Protein 9CUO (pdb70)

InterPro domains:
  IPR003111 Lon protease, N-terminal domain [PF02190] (81-317)
  IPR003111 Lon protease, N-terminal domain [PS51787] (81-319)
  IPR003111 Lon protease, N-terminal domain [SM00464] (80-317)
  IPR004910 Yippee/Mis18/Cereblon [PF03226] (321-432)
  IPR015947 PUA-like superfamily [SSF88697] (80-316)
  IPR034750 CULT domain [PS51788] (318-426)
  IPR034750 CULT domain [cd15777] (321-422)
  IPR046336 Lon protease, N-terminal domain superfamily [G3DSA:2.30.130.40] (61-185)

GO terms:
  GO:0005634 nucleus (C, IDA)
  GO:0005737 cytoplasm (C, IDA)
  GO:0031464 Cul4A-RING E3 ubiquitin ligase complex (C, IDA)
  GO:0043161 proteasome-mediated ubiquitin-dependent protein catabolic process (P, IMP)
  GO:0016567 protein ubiquitination (P, IMP)
  GO:0005515 protein binding (F, IPI)
  GO:0030177 positive regulation of Wnt signaling pathway (P, IMP)
  GO:0005829 cytosol (C, TAS)

B-factor: mean 31.12, std 12.25, range [15.13, 98.57]

Structure (mmCIF, N/CA/C/O backbone):
data_9CUO
#
_entry.id   9CUO
#
_cell.length_a   141.470
_cell.length_b   141.500
_cell.length_c   141.590
_cell.angle_alpha   90.00
_cell.angle_beta   90.00
_cell.angle_gamma   90.00
#
_symmetry.space_group_name_H-M   'F 2 2 2'
#
loop_
_entity.id
_entity.type
_entity.pdbx_description
1 polymer 'Protein cereblon'
2 non-polymer 'ZINC ION'
3 non-polymer (3S)-3-(3-methyl-2-oxo-2,3-dihydro-1H-1,3-benzimidazol-1-yl)piperidine-2,6-dione
4 non-polymer 'SULFATE ION'
5 non-polymer 1,2-ETHANEDIOL
6 water water
#
loop_
_atom_site.group_PDB
_atom_site.id
_atom_site.type_symbol
_atom_site.label_atom_id
_atom_site.label_alt_id
_atom_site.label_comp_id
_atom_site.label_asym_id
_atom_site.label_entity_id
_atom_site.label_seq_id
_atom_site.pdbx_PDB_ins_code
_atom_site.Cartn_x
_atom_site.Cartn_y
_atom_site.Cartn_z
_atom_site.occupancy
_atom_site.B_iso_or_equiv
_atom_site.auth_seq_id
_atom_site.auth_comp_id
_atom_site.auth_asym_id
_atom_site.auth_atom_id
_atom_site.pdbx_PDB_model_num
ATOM 1 N N . SER A 1 3 ? 12.883 70.970 -6.599 1.00 77.07 317 SER A N 1
ATOM 2 C CA . SER A 1 3 ? 13.156 69.570 -6.139 1.00 80.83 317 SER A CA 1
ATOM 3 C C . SER A 1 3 ? 14.556 69.132 -6.582 1.00 80.58 317 SER A C 1
ATOM 4 O O . SER A 1 3 ? 14.857 69.132 -7.777 1.00 79.67 317 SER A O 1
ATOM 7 N N . PRO A 1 4 ? 15.463 68.772 -5.638 1.00 60.44 318 PRO A N 1
ATOM 8 C CA . PRO A 1 4 ? 16.804 68.319 -6.000 1.00 58.23 318 PRO A CA 1
ATOM 9 C C . PRO A 1 4 ? 16.811 66.887 -6.573 1.00 57.76 318 PRO A C 1
ATOM 10 O O . PRO A 1 4 ? 17.257 65.983 -5.923 1.00 63.43 318 PRO A O 1
ATOM 14 N N . THR A 1 5 ? 16.366 66.763 -7.828 1.00 51.79 319 THR A N 1
ATOM 15 C CA . THR A 1 5 ? 16.326 65.538 -8.680 1.00 49.44 319 THR A CA 1
ATOM 16 C C . THR A 1 5 ? 17.742 65.094 -9.105 1.00 37.54 319 THR A C 1
ATOM 17 O O . THR A 1 5 ? 18.054 63.889 -9.120 1.00 42.18 319 THR A O 1
ATOM 21 N N . SER A 1 6 ? 18.575 66.058 -9.476 1.00 33.28 320 SER A N 1
ATOM 22 C CA . SER A 1 6 ? 19.936 65.832 -10.027 1.00 33.05 320 SER A CA 1
ATOM 23 C C . SER A 1 6 ? 20.892 65.448 -8.888 1.00 30.11 320 SER A C 1
ATOM 24 O O . SER A 1 6 ? 20.896 66.118 -7.852 1.00 33.96 320 SER A O 1
ATOM 27 N N . LEU A 1 7 ? 21.682 64.397 -9.068 1.00 24.72 321 LEU A N 1
ATOM 28 C CA . LEU A 1 7 ? 22.774 64.015 -8.127 1.00 26.42 321 LEU A CA 1
ATOM 29 C C . LEU A 1 7 ? 24.110 64.286 -8.818 1.00 26.11 321 LEU A C 1
ATOM 30 O O . LEU A 1 7 ? 24.466 63.583 -9.766 1.00 23.76 321 LEU A O 1
ATOM 35 N N . CYS A 1 8 ? 24.810 65.319 -8.373 1.00 27.41 322 CYS A N 1
ATOM 36 C CA . CYS A 1 8 ? 26.042 65.813 -9.022 1.00 28.59 322 CYS A CA 1
ATOM 37 C C . CYS A 1 8 ? 27.291 65.401 -8.243 1.00 23.70 322 CYS A C 1
ATOM 38 O O . CYS A 1 8 ? 27.222 65.171 -7.037 1.00 27.81 322 CYS A O 1
ATOM 41 N N . CYS A 1 9 ? 28.425 65.345 -8.942 1.00 24.53 323 CYS A N 1
ATOM 42 C CA . CYS A 1 9 ? 29.744 65.105 -8.314 1.00 22.58 323 CYS A CA 1
ATOM 43 C C . CYS A 1 9 ? 29.977 66.206 -7.276 1.00 25.12 323 CYS A C 1
ATOM 44 O O . CYS A 1 9 ? 29.909 67.394 -7.624 1.00 24.86 323 CYS A O 1
ATOM 47 N N . LYS A 1 10 ? 30.196 65.833 -6.019 1.00 25.85 324 LYS A N 1
ATOM 48 C CA . LYS A 1 10 ? 30.342 66.800 -4.906 1.00 29.67 324 LYS A CA 1
ATOM 49 C C . LYS A 1 10 ? 31.610 67.625 -5.128 1.00 27.83 324 LYS A C 1
ATOM 50 O O . LYS A 1 10 ? 31.618 68.803 -4.730 1.00 32.44 324 LYS A O 1
ATOM 56 N N . GLN A 1 11 ? 32.638 67.034 -5.749 1.00 25.90 325 GLN A N 1
ATOM 57 C CA . GLN A 1 11 ? 33.964 67.696 -5.908 1.00 26.95 325 GLN A CA 1
ATOM 58 C C . GLN A 1 11 ? 33.861 68.833 -6.949 1.00 25.17 325 GLN A C 1
ATOM 59 O O . GLN A 1 11 ? 34.119 69.972 -6.568 1.00 24.34 325 GLN A O 1
ATOM 65 N N . CYS A 1 12 ? 33.473 68.554 -8.197 1.00 23.49 326 CYS A N 1
ATOM 66 C CA . CYS A 1 12 ? 33.392 69.589 -9.253 1.00 25.30 326 CYS A CA 1
ATOM 67 C C . CYS A 1 12 ? 32.012 70.246 -9.309 1.00 27.60 326 CYS A C 1
ATOM 68 O O . CYS A 1 12 ? 31.863 71.247 -10.049 1.00 32.86 326 CYS A O 1
ATOM 71 N N . GLN A 1 13 ? 31.022 69.711 -8.590 1.00 27.65 327 GLN A N 1
ATOM 72 C CA . GLN A 1 13 ? 29.719 70.374 -8.259 1.00 31.21 327 GLN A CA 1
ATOM 73 C C . GLN A 1 13 ? 28.766 70.461 -9.464 1.00 31.42 327 GLN A C 1
ATOM 74 O O . GLN A 1 13 ? 27.552 70.353 -9.251 1.00 34.77 327 GLN A O 1
ATOM 80 N N . GLU A 1 14 ? 29.258 70.727 -10.675 1.00 30.83 328 GLU A N 1
ATOM 81 C CA . GLU A 1 14 ? 28.405 71.074 -11.838 1.00 34.75 328 GLU A CA 1
ATOM 82 C C . GLU A 1 14 ? 28.063 69.829 -12.654 1.00 32.62 328 GLU A C 1
ATOM 83 O O . GLU A 1 14 ? 27.160 69.919 -13.482 1.00 37.62 328 GLU A O 1
ATOM 89 N N . THR A 1 15 ? 28.794 68.733 -12.466 1.00 29.57 329 THR A N 1
ATOM 90 C CA . THR A 1 15 ? 28.704 67.511 -13.302 1.00 29.33 329 THR A CA 1
ATOM 91 C C . THR A 1 15 ? 27.639 66.569 -12.737 1.00 28.01 329 THR A C 1
ATOM 92 O O . THR A 1 15 ? 27.830 66.030 -11.635 1.00 29.14 329 THR A O 1
ATOM 96 N N . GLU A 1 16 ? 26.565 66.349 -13.486 1.00 25.00 330 GLU A N 1
ATOM 97 C CA . GLU A 1 16 ? 25.518 65.381 -13.072 1.00 27.25 330 GLU A CA 1
ATOM 98 C C . GLU A 1 16 ? 26.072 63.970 -13.219 1.00 23.92 330 GLU A C 1
ATOM 99 O O . GLU A 1 16 ? 26.680 63.684 -14.243 1.00 24.60 330 GLU A O 1
ATOM 105 N N . ILE A 1 17 ? 25.862 63.110 -12.223 1.00 24.96 331 ILE A N 1
ATOM 106 C CA . ILE A 1 17 ? 26.259 61.680 -12.333 1.00 25.38 331 ILE A CA 1
ATOM 107 C C . ILE A 1 17 ? 25.014 60.795 -12.465 1.00 22.19 331 ILE A C 1
ATOM 108 O O . ILE A 1 17 ? 25.037 59.849 -13.254 1.00 25.20 331 ILE A O 1
ATOM 113 N N . THR A 1 18 ? 23.959 61.078 -11.719 1.00 20.00 332 THR A N 1
ATOM 114 C CA . THR A 1 18 ? 22.677 60.338 -11.829 1.00 22.28 332 THR A CA 1
ATOM 115 C C . THR A 1 18 ? 21.510 61.226 -11.389 1.00 23.36 332 THR A C 1
ATOM 116 O O . THR A 1 18 ? 21.713 62.409 -11.102 1.00 26.10 332 THR A O 1
ATOM 120 N N . THR A 1 19 ? 20.302 60.668 -11.365 1.00 24.24 333 THR A N 1
ATOM 121 C CA . THR A 1 19 ? 19.119 61.348 -10.806 1.00 22.31 333 THR A CA 1
ATOM 122 C C . THR A 1 19 ? 18.411 60.414 -9.830 1.00 22.60 333 THR A C 1
ATOM 123 O O . THR A 1 19 ? 18.601 59.181 -9.875 1.00 25.40 333 THR A O 1
ATOM 127 N N . LYS A 1 20 ? 17.593 61.011 -8.980 1.00 26.58 334 LYS A N 1
ATOM 128 C CA . LYS A 1 20 ? 16.784 60.274 -8.001 1.00 28.80 334 LYS A CA 1
ATOM 129 C C . LYS A 1 20 ? 15.845 59.324 -8.746 1.00 28.10 334 LYS A C 1
ATOM 130 O O . LYS A 1 20 ? 15.512 58.312 -8.149 1.00 28.57 334 LYS A O 1
ATOM 136 N N . ASN A 1 21 ? 15.492 59.626 -10.005 1.00 28.01 335 ASN A N 1
ATOM 137 C CA . ASN A 1 21 ? 14.589 58.775 -10.827 1.00 28.35 335 ASN A CA 1
ATOM 138 C C . ASN A 1 21 ? 15.199 57.396 -11.092 1.00 27.65 335 ASN A C 1
ATOM 139 O O . ASN A 1 21 ? 14.424 56.470 -11.420 1.00 25.23 335 ASN A O 1
ATOM 144 N N . GLU A 1 22 ? 16.516 57.252 -10.971 1.00 24.20 336 GLU A N 1
ATOM 145 C CA . GLU A 1 22 ? 17.219 56.014 -11.365 1.00 21.23 336 GLU A CA 1
ATOM 146 C C . GLU A 1 22 ? 17.492 55.114 -10.144 1.00 17.52 336 GLU A C 1
ATOM 147 O O . GLU A 1 22 ? 18.019 54.038 -10.351 1.00 17.32 336 GLU A O 1
ATOM 153 N N . ILE A 1 23 ? 17.119 55.536 -8.930 1.00 20.89 337 ILE A N 1
ATOM 154 C CA . ILE A 1 23 ? 17.394 54.771 -7.687 1.00 22.33 337 ILE A CA 1
ATOM 155 C C . ILE A 1 23 ? 16.519 53.516 -7.654 1.00 21.67 337 ILE A C 1
ATOM 156 O O . ILE A 1 23 ? 15.309 53.568 -8.021 1.00 21.86 337 ILE A O 1
ATOM 161 N N . PHE A 1 24 ? 17.108 52.406 -7.266 1.00 18.70 338 PHE A N 1
ATOM 162 C CA . PHE A 1 24 ? 16.373 51.158 -6.988 1.00 19.29 338 PHE A CA 1
ATOM 163 C C . PHE A 1 24 ? 16.994 50.469 -5.778 1.00 21.35 338 PHE A C 1
ATOM 164 O O . PHE A 1 24 ? 18.052 50.900 -5.339 1.00 23.42 338 PHE A O 1
ATOM 172 N N . SER A 1 25 ? 16.300 49.458 -5.262 1.00 21.60 339 SER A N 1
ATOM 173 C CA . SER A 1 25 ? 16.639 48.714 -4.026 1.00 25.07 339 SER A CA 1
ATOM 174 C C . SER A 1 25 ? 16.899 47.240 -4.336 1.00 24.10 339 SER A C 1
ATOM 175 O O . SER A 1 25 ? 15.929 46.508 -4.569 1.00 29.56 339 SER A O 1
ATOM 178 N N . LEU A 1 26 ? 18.159 46.836 -4.334 1.00 25.93 340 LEU A N 1
ATOM 179 C CA . LEU A 1 26 ? 18.578 45.444 -4.649 1.00 27.70 340 LEU A CA 1
ATOM 180 C C . LEU A 1 26 ? 18.344 44.563 -3.399 1.00 32.31 340 LEU A C 1
ATOM 181 O O . LEU A 1 26 ? 17.902 43.418 -3.582 1.00 33.28 340 LEU A O 1
ATOM 186 N N . SER A 1 27 ? 18.613 45.046 -2.184 1.00 35.16 341 SER A N 1
ATOM 187 C CA . SER A 1 27 ? 18.414 44.255 -0.939 1.00 38.82 341 SER A CA 1
ATOM 188 C C . SER A 1 27 ? 17.696 45.145 0.059 1.00 50.55 341 SER A C 1
ATOM 189 O O . SER A 1 27 ? 16.543 45.43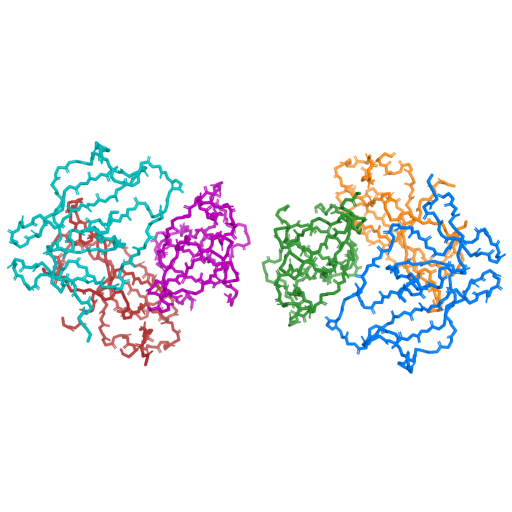0 -0.245 1.00 49.46 341 SER A O 1
ATOM 192 N N . VAL A 1 42 ? 25.273 49.671 3.068 1.00 62.47 356 VAL A N 1
ATOM 193 C CA . VAL A 1 42 ? 23.886 49.762 2.508 1.00 55.89 356 VAL A CA 1
ATOM 194 C C . VAL A 1 42 ? 23.457 51.236 2.517 1.00 57.41 356 VAL A C 1
ATOM 195 O O . VAL A 1 42 ? 23.109 51.788 1.445 1.00 55.27 356 VAL A O 1
ATOM 199 N N . HIS A 1 43 ? 23.491 51.828 3.712 1.00 62.80 357 HIS A N 1
ATOM 200 C CA . HIS A 1 43 ? 23.370 53.294 3.970 1.00 54.16 357 HIS A CA 1
ATOM 201 C C . HIS A 1 43 ? 24.311 54.044 3.002 1.00 54.69 357 HIS A C 1
ATOM 202 O O . HIS A 1 43 ? 23.861 55.020 2.374 1.00 53.74 357 HIS A O 1
ATOM 209 N N . GLU A 1 44 ? 25.559 53.571 2.904 1.00 49.74 358 GLU A N 1
ATOM 210 C CA . GLU A 1 44 ? 26.680 54.294 2.266 1.00 42.78 358 GLU A CA 1
ATOM 211 C C . GLU A 1 44 ? 26.491 54.317 0.746 1.00 35.95 358 GLU A C 1
ATOM 212 O O . GLU A 1 44 ? 26.975 55.298 0.146 1.00 32.11 358 GLU A O 1
ATOM 218 N N . THR A 1 45 ? 25.939 53.259 0.143 1.00 30.07 359 THR A N 1
ATOM 219 C CA . THR A 1 45 ? 26.035 53.036 -1.326 1.00 28.29 359 THR A CA 1
ATOM 220 C C . THR A 1 45 ? 24.642 53.138 -1.964 1.00 26.60 359 THR A C 1
ATOM 221 O O . THR A 1 45 ? 23.771 52.328 -1.662 1.00 29.23 359 THR A O 1
ATOM 225 N N . LEU A 1 46 ? 24.473 54.106 -2.843 1.00 21.36 360 LEU A N 1
ATOM 226 C CA . LEU A 1 46 ? 23.249 54.292 -3.654 1.00 26.20 360 LEU A CA 1
ATOM 227 C C . LEU A 1 46 ? 23.336 53.374 -4.868 1.00 19.79 360 LEU A C 1
ATOM 228 O O . LEU A 1 46 ? 24.396 53.329 -5.483 1.00 21.67 360 LEU A O 1
ATOM 233 N N . THR A 1 47 ? 22.262 52.645 -5.184 1.00 20.42 361 THR A N 1
ATOM 234 C CA . THR A 1 47 ? 22.249 51.830 -6.428 1.00 20.78 361 THR A CA 1
ATOM 235 C C . THR A 1 47 ? 21.277 52.473 -7.420 1.00 20.09 361 THR A C 1
ATOM 236 O O . THR A 1 47 ? 20.117 52.720 -7.054 1.00 19.50 361 THR A O 1
ATOM 240 N N . VAL A 1 48 ? 21.779 52.768 -8.609 1.00 17.94 362 VAL A N 1
ATOM 241 C CA . VAL A 1 48 ? 20.996 53.362 -9.726 1.00 20.82 362 VAL A CA 1
ATOM 242 C C . VAL A 1 48 ? 21.149 52.555 -11.008 1.00 18.29 362 VAL A C 1
ATOM 243 O O . VAL A 1 48 ? 22.191 52.006 -11.299 1.00 17.45 362 VAL A O 1
ATOM 247 N N . TYR A 1 49 ? 20.083 52.515 -11.815 1.00 16.68 363 TYR A N 1
ATOM 248 C CA . TYR A 1 49 ? 20.130 51.776 -13.083 1.00 17.78 363 TYR A CA 1
ATOM 249 C C . TYR A 1 49 ? 21.012 52.460 -14.127 1.00 17.80 363 TYR A C 1
ATOM 250 O O . TYR A 1 49 ? 21.626 51.755 -14.972 1.00 19.23 363 TYR A O 1
ATOM 259 N N A LYS A 1 50 ? 21.050 53.785 -14.094 0.50 19.44 364 LYS A N 1
ATOM 260 N N B LYS A 1 50 ? 21.050 53.785 -14.094 0.50 18.93 364 LYS A N 1
ATOM 261 C CA A LYS A 1 50 ? 21.721 54.600 -15.134 0.50 20.43 364 LYS A CA 1
ATOM 262 C CA B LYS A 1 50 ? 21.722 54.601 -15.134 0.50 19.35 364 LYS A CA 1
ATOM 263 C C A LYS A 1 50 ? 22.506 55.729 -14.461 0.50 21.86 364 LYS A C 1
ATOM 264 C C B LYS A 1 50 ? 22.505 55.731 -14.462 0.50 20.92 364 LYS A C 1
ATOM 265 O O A LYS A 1 50 ? 22.036 56.286 -13.448 0.50 21.08 364 LYS A O 1
ATOM 266 O O B LYS A 1 50 ? 22.035 56.290 -13.451 0.50 19.43 364 LYS A O 1
ATOM 277 N N . ALA A 1 51 ? 23.602 56.108 -15.102 1.00 18.90 365 ALA A N 1
ATOM 278 C CA . ALA A 1 51 ? 24.465 57.225 -14.704 1.00 20.04 365 ALA A CA 1
ATOM 279 C C . ALA A 1 51 ? 25.130 57.789 -15.960 1.00 18.26 365 ALA A C 1
ATOM 280 O O . ALA A 1 51 ? 25.173 57.103 -17.010 1.00 21.66 365 ALA A O 1
ATOM 282 N N . CYS A 1 52 ? 25.738 58.950 -15.796 1.00 25.21 366 CYS A N 1
ATOM 283 C CA . CYS A 1 52 ? 26.436 59.642 -16.889 1.00 22.86 366 CYS A CA 1
ATOM 284 C C . CYS A 1 52 ? 27.694 60.321 -16.339 1.00 24.48 366 CYS A C 1
ATOM 285 O O . CYS A 1 52 ? 27.851 60.441 -15.125 1.00 22.44 366 CYS A O 1
ATOM 288 N N . ASN A 1 53 ? 28.538 60.774 -17.254 1.00 25.62 367 ASN A N 1
ATOM 289 C CA . ASN A 1 53 ? 29.723 61.606 -16.943 1.00 22.93 367 ASN A CA 1
ATOM 290 C C . ASN A 1 53 ? 30.711 60.812 -16.077 1.00 26.65 367 ASN A C 1
ATOM 291 O O . ASN A 1 53 ? 31.454 61.471 -15.305 1.00 27.60 367 ASN A O 1
ATOM 296 N N . LEU A 1 54 ? 30.785 59.489 -16.229 1.00 25.73 368 LEU A N 1
ATOM 297 C CA . LEU A 1 54 ? 31.753 58.625 -15.532 1.00 23.83 368 LEU A CA 1
ATOM 298 C C . LEU A 1 54 ? 32.686 57.949 -16.543 1.00 25.90 368 LEU A C 1
ATOM 299 O O . LEU A 1 54 ? 32.233 57.508 -17.601 1.00 26.25 368 LEU A O 1
ATOM 304 N N . ASN A 1 55 ? 33.964 57.828 -16.172 1.00 26.84 369 ASN A N 1
ATOM 305 C CA . ASN A 1 55 ? 34.989 57.032 -16.891 1.00 29.77 369 ASN A CA 1
ATOM 306 C C . ASN A 1 55 ? 35.238 55.765 -16.088 1.00 26.64 369 ASN A C 1
ATOM 307 O O . ASN A 1 55 ? 35.390 55.864 -14.862 1.00 28.35 369 ASN A O 1
ATOM 312 N N . LEU A 1 56 ? 35.302 54.633 -16.781 1.00 29.09 370 LEU A N 1
ATOM 313 C CA . LEU A 1 56 ? 35.646 53.339 -16.151 1.00 32.88 370 LEU A CA 1
ATOM 314 C C . LEU A 1 56 ? 37.160 53.180 -16.164 1.00 35.29 370 LEU A C 1
ATOM 315 O O . LEU A 1 56 ? 37.777 53.394 -17.233 1.00 36.96 370 LEU A O 1
ATOM 320 N N . ILE A 1 57 ? 37.711 52.796 -15.015 1.00 34.73 371 ILE A N 1
ATOM 321 C CA . ILE A 1 57 ? 39.166 52.569 -14.815 1.00 33.25 371 ILE A CA 1
ATOM 322 C C . ILE A 1 57 ? 39.374 51.063 -14.652 1.00 33.45 371 ILE A C 1
ATOM 323 O O . ILE A 1 57 ? 38.738 50.478 -13.750 1.00 34.36 371 ILE A O 1
ATOM 328 N N . GLY A 1 58 ? 40.201 50.470 -15.519 1.00 39.01 372 GLY A N 1
ATOM 329 C CA . GLY A 1 58 ? 40.611 49.060 -15.415 1.00 43.83 372 GLY A CA 1
ATOM 330 C C . GLY A 1 58 ? 39.499 48.109 -15.821 1.00 46.92 372 GLY A C 1
ATOM 331 O O . GLY A 1 58 ? 38.577 48.537 -16.552 1.00 49.22 372 GLY A O 1
ATOM 332 N N . ARG A 1 59 ? 39.605 46.856 -15.381 1.00 44.11 373 ARG A N 1
ATOM 333 C CA . ARG A 1 59 ? 38.719 45.738 -15.771 1.00 45.48 373 ARG A CA 1
ATOM 334 C C . ARG A 1 59 ? 37.882 45.325 -14.570 1.00 46.18 373 ARG A C 1
ATOM 335 O O . ARG A 1 59 ? 38.265 45.604 -13.435 1.00 40.53 373 ARG A O 1
ATOM 343 N N . PRO A 1 60 ? 36.724 44.668 -14.784 1.00 45.45 374 PRO A N 1
ATOM 344 C CA . PRO A 1 60 ? 35.895 44.204 -13.675 1.00 40.81 374 PRO A CA 1
ATOM 345 C C . PRO A 1 60 ? 36.617 43.198 -12.766 1.00 34.94 374 PRO A C 1
ATOM 346 O O . PRO A 1 60 ? 37.441 42.453 -13.228 1.00 41.41 374 PRO A O 1
ATOM 350 N N . SER A 1 61 ? 36.228 43.183 -11.497 1.00 32.62 375 SER A N 1
ATOM 351 C CA . SER A 1 61 ? 36.721 42.237 -10.462 1.00 34.20 375 SER A CA 1
ATOM 352 C C . SER A 1 61 ? 35.563 41.817 -9.567 1.00 33.27 375 SER A C 1
ATOM 353 O O . SER A 1 61 ? 34.741 42.680 -9.251 1.00 29.64 375 SER A O 1
ATOM 356 N N . THR A 1 62 ? 35.539 40.561 -9.128 1.00 30.18 376 THR A N 1
ATOM 357 C CA . THR A 1 62 ? 34.555 40.072 -8.126 1.00 27.99 376 THR A CA 1
ATOM 358 C C . THR A 1 62 ? 35.132 40.148 -6.714 1.00 27.02 376 THR A C 1
ATOM 359 O O . THR A 1 62 ? 34.367 39.842 -5.764 1.00 24.97 376 THR A O 1
ATOM 363 N N . GLU A 1 63 ? 36.405 40.529 -6.550 1.00 29.37 377 GLU A N 1
ATOM 364 C CA . GLU A 1 63 ? 37.097 40.543 -5.232 1.00 29.66 377 GLU A CA 1
ATOM 365 C C . GLU A 1 63 ? 36.293 41.403 -4.243 1.00 23.65 377 GLU A C 1
ATOM 366 O O . GLU A 1 63 ? 36.110 42.607 -4.492 1.00 28.00 377 GLU A O 1
ATOM 372 N N . HIS A 1 64 ? 35.797 40.789 -3.172 1.00 22.76 378 HIS A N 1
ATOM 373 C CA . HIS A 1 64 ? 35.048 41.443 -2.073 1.00 22.11 378 HIS A CA 1
ATOM 374 C C . HIS A 1 64 ? 33.817 42.199 -2.605 1.00 22.37 378 HIS A C 1
ATOM 375 O O . HIS A 1 64 ? 33.382 43.151 -1.947 1.00 24.96 378 HIS A O 1
ATOM 382 N N . SER A 1 65 ? 33.203 41.749 -3.694 1.00 25.25 379 SER A N 1
ATOM 383 C CA . SER A 1 65 ? 31.992 42.400 -4.265 1.00 26.51 379 SER A CA 1
ATOM 384 C C . SER A 1 65 ? 30.903 42.461 -3.181 1.00 26.07 379 SER A C 1
ATOM 385 O O . SER A 1 65 ? 30.626 41.429 -2.538 1.00 25.33 379 SER A O 1
ATOM 388 N N . TRP A 1 66 ? 30.286 43.620 -3.003 1.00 23.53 380 TRP A N 1
ATOM 389 C CA . TRP A 1 66 ? 29.201 43.824 -2.012 1.00 23.52 380 TRP A CA 1
ATOM 390 C C . TRP A 1 66 ? 27.896 43.200 -2.517 1.00 22.82 380 TRP A C 1
ATOM 391 O O . TRP A 1 66 ? 26.957 43.050 -1.700 1.00 24.44 380 TRP A O 1
ATOM 402 N N . PHE A 1 67 ? 27.822 42.892 -3.802 1.00 24.46 381 PHE A N 1
ATOM 403 C CA . PHE A 1 67 ? 26.598 42.430 -4.490 1.00 23.72 381 PHE A CA 1
ATOM 404 C C . PHE A 1 67 ? 26.925 41.102 -5.147 1.00 23.86 381 PHE A C 1
ATOM 405 O O . PHE A 1 67 ? 27.456 41.055 -6.261 1.00 24.96 381 PHE A O 1
ATOM 413 N N . PRO A 1 68 ? 26.746 39.985 -4.413 1.00 31.51 382 PRO A N 1
ATOM 414 C CA . PRO A 1 68 ? 27.167 38.682 -4.914 1.00 32.67 382 PRO A CA 1
ATOM 415 C C . PRO A 1 68 ? 26.535 38.412 -6.283 1.00 27.51 382 PRO A C 1
ATOM 416 O O . PRO A 1 68 ? 25.345 38.692 -6.464 1.00 32.12 382 PRO A O 1
ATOM 420 N N . GLY A 1 69 ? 27.361 37.931 -7.216 1.00 26.23 383 GLY A N 1
ATOM 421 C CA . GLY A 1 69 ? 26.988 37.683 -8.610 1.00 26.38 383 GLY A CA 1
ATOM 422 C C . GLY A 1 69 ? 27.350 38.841 -9.509 1.00 24.57 383 GLY A C 1
ATOM 423 O O . GLY A 1 69 ? 27.222 38.707 -10.713 1.00 25.98 383 GLY A O 1
ATOM 424 N N . TYR A 1 70 ? 27.778 39.974 -8.943 1.00 23.92 384 TYR A N 1
ATOM 425 C CA . TYR A 1 70 ? 28.269 41.125 -9.732 1.00 22.01 384 TYR A CA 1
ATOM 426 C C . TYR A 1 70 ? 29.769 41.340 -9.512 1.00 25.97 384 TYR A C 1
ATOM 427 O O . TYR A 1 70 ? 30.266 41.107 -8.399 1.00 26.99 384 TYR A O 1
ATOM 436 N N . ALA A 1 71 ? 30.439 41.788 -10.566 1.00 23.69 385 ALA A N 1
ATOM 437 C CA . ALA A 1 71 ? 31.811 42.330 -10.572 1.00 26.82 385 ALA A CA 1
ATOM 438 C C . ALA A 1 71 ? 31.736 43.854 -10.534 1.00 26.63 385 ALA A C 1
ATOM 439 O O . ALA A 1 71 ? 30.728 44.421 -11.021 1.00 25.84 385 ALA A O 1
ATOM 441 N N . TRP A 1 72 ? 32.766 44.493 -9.997 1.00 26.49 386 TRP A N 1
ATOM 442 C CA . TRP A 1 72 ? 32.842 45.963 -9.911 1.00 24.38 386 TRP A CA 1
ATOM 443 C C . TRP A 1 72 ? 33.955 46.483 -10.824 1.00 26.41 386 TRP A C 1
ATOM 444 O O . TRP A 1 72 ? 34.981 45.783 -11.037 1.00 28.67 386 TRP A O 1
ATOM 455 N N . THR A 1 73 ? 33.756 47.692 -11.337 1.00 28.38 387 THR A N 1
ATOM 456 C CA . THR A 1 73 ? 34.760 48.456 -12.116 1.00 27.22 387 THR A CA 1
ATOM 457 C C . THR A 1 73 ? 34.759 49.881 -11.560 1.00 28.29 387 THR A C 1
ATOM 458 O O . THR A 1 73 ? 33.686 50.464 -11.443 1.00 30.36 387 THR A O 1
ATOM 462 N N . VAL A 1 74 ? 35.923 50.408 -11.190 1.00 26.71 388 VAL A N 1
ATOM 463 C CA . VAL A 1 74 ? 36.009 51.770 -10.595 1.00 25.91 388 VAL A CA 1
ATOM 464 C C . VAL A 1 74 ? 35.409 52.782 -11.586 1.00 25.33 388 VAL A C 1
ATOM 465 O O . VAL A 1 74 ? 35.718 52.714 -12.796 1.00 26.29 388 VAL A O 1
ATOM 469 N N . ALA A 1 75 ? 34.594 53.702 -11.070 1.00 24.19 389 ALA A N 1
ATOM 470 C CA . ALA A 1 75 ? 33.944 54.756 -11.870 1.00 24.89 389 ALA A CA 1
ATOM 471 C C . ALA A 1 75 ? 34.309 56.121 -11.298 1.00 23.59 389 ALA A C 1
ATOM 472 O O . ALA A 1 75 ? 33.957 56.436 -10.099 1.00 24.68 389 ALA A O 1
ATOM 474 N N . GLN A 1 76 ? 34.960 56.943 -12.124 1.00 25.99 390 GLN A N 1
ATOM 475 C CA . GLN A 1 76 ? 35.412 58.276 -11.672 1.00 28.17 390 GLN A CA 1
ATOM 476 C C . GLN A 1 76 ? 34.719 59.338 -12.521 1.00 28.99 390 GLN A C 1
ATOM 477 O O . GLN A 1 76 ? 34.419 59.100 -13.723 1.00 26.62 390 GLN A O 1
ATOM 483 N N . CYS A 1 77 ? 34.477 60.477 -11.905 1.00 23.89 391 CYS A N 1
ATOM 484 C CA . CYS A 1 77 ? 33.952 61.649 -12.609 1.00 25.07 391 CYS A CA 1
ATOM 485 C C . CYS A 1 77 ? 34.851 61.976 -13.813 1.00 25.15 391 CYS A C 1
ATOM 486 O O . CYS A 1 77 ? 36.076 62.071 -13.662 1.00 30.70 391 CYS A O 1
ATOM 489 N N . LYS A 1 78 ? 34.249 62.150 -14.986 1.00 25.04 392 LYS A N 1
ATOM 490 C CA . LYS A 1 78 ? 34.999 62.384 -16.248 1.00 28.19 392 LYS A CA 1
ATOM 491 C C . LYS A 1 78 ? 35.612 63.797 -16.222 1.00 24.52 392 LYS A C 1
ATOM 492 O O . LYS A 1 78 ? 36.561 64.046 -16.995 1.00 30.16 392 LYS A O 1
ATOM 498 N N . ILE A 1 79 ? 35.101 64.701 -15.375 1.00 26.83 393 ILE A N 1
ATOM 499 C CA . ILE A 1 79 ? 35.568 66.117 -15.303 1.00 26.87 393 ILE A CA 1
ATOM 500 C C . ILE A 1 79 ? 36.715 66.230 -14.288 1.00 28.68 393 ILE A C 1
ATOM 501 O O . ILE A 1 79 ? 37.761 66.800 -14.665 1.00 35.28 393 ILE A O 1
ATOM 506 N N . CYS A 1 80 ? 36.581 65.733 -13.059 1.00 29.14 394 CYS A N 1
ATOM 507 C CA . CYS A 1 80 ? 37.593 65.997 -11.981 1.00 26.05 394 CYS A CA 1
ATOM 508 C C . CYS A 1 80 ? 38.260 64.714 -11.458 1.00 28.23 394 CYS A C 1
ATOM 509 O O . CYS A 1 80 ? 39.112 64.821 -10.550 1.00 28.27 394 CYS A O 1
ATOM 512 N N . ALA A 1 81 ? 37.872 63.547 -11.977 1.00 25.83 395 ALA A N 1
ATOM 513 C CA . ALA A 1 81 ? 38.451 62.223 -11.645 1.00 29.16 395 ALA A CA 1
ATOM 514 C C . ALA A 1 81 ? 38.099 61.791 -10.211 1.00 26.83 395 ALA A C 1
ATOM 515 O O . ALA A 1 81 ? 38.647 60.786 -9.753 1.00 28.86 395 ALA A O 1
ATOM 517 N N . SER A 1 82 ? 37.218 62.494 -9.494 1.00 28.40 396 SER A N 1
ATOM 518 C CA . SER A 1 82 ? 36.699 62.037 -8.181 1.00 27.46 396 SER A CA 1
ATOM 519 C C . SER A 1 82 ? 36.132 60.610 -8.302 1.00 26.09 396 SER A C 1
ATOM 520 O O . SER A 1 82 ? 35.343 60.320 -9.230 1.00 26.89 396 SER A O 1
ATOM 523 N N A HIS A 1 83 ? 36.560 59.717 -7.410 0.50 25.74 397 HIS A N 1
ATOM 524 N N B HIS A 1 83 ? 36.560 59.715 -7.411 0.50 26.69 397 HIS A N 1
ATOM 525 C CA A HIS A 1 83 ? 36.040 58.328 -7.353 0.50 24.21 397 HIS A CA 1
ATOM 526 C CA B HIS A 1 83 ? 36.041 58.324 -7.361 0.50 26.39 397 HIS A CA 1
ATOM 527 C C A HIS A 1 83 ? 34.621 58.379 -6.798 0.50 25.23 397 HIS A C 1
ATOM 528 C C B HIS A 1 83 ? 34.622 58.377 -6.799 0.50 25.87 397 HIS A C 1
ATOM 529 O O A HIS A 1 83 ? 34.461 58.634 -5.608 0.50 28.03 397 HIS A O 1
ATOM 530 O O B HIS A 1 83 ? 34.463 58.634 -5.609 0.50 28.25 397 HIS A O 1
ATOM 543 N N . ILE A 1 84 ? 33.610 58.203 -7.645 1.00 24.44 398 ILE A N 1
ATOM 544 C CA . ILE A 1 84 ? 32.200 58.335 -7.200 1.00 22.49 398 ILE A CA 1
ATOM 545 C C . ILE A 1 84 ? 31.666 56.964 -6.784 1.00 21.37 398 ILE A C 1
ATOM 546 O O . ILE A 1 84 ? 30.894 56.883 -5.800 1.00 22.31 398 ILE A O 1
ATOM 551 N N . GLY A 1 85 ? 32.096 55.915 -7.478 1.00 21.54 399 GLY A N 1
ATOM 552 C CA . GLY A 1 85 ? 31.698 54.559 -7.099 1.00 22.77 399 GLY A CA 1
ATOM 553 C C . GLY A 1 85 ? 32.174 53.555 -8.104 1.00 22.75 399 GLY A C 1
ATOM 554 O O . GLY A 1 85 ? 33.362 53.561 -8.518 1.00 21.70 399 GLY A O 1
ATOM 555 N N . TRP A 1 86 ? 31.256 52.689 -8.503 1.00 21.11 400 TRP A N 1
ATOM 556 C CA . TRP A 1 86 ? 31.581 51.500 -9.313 1.00 19.21 400 TRP A CA 1
ATOM 557 C C . TRP A 1 86 ? 30.442 51.218 -10.278 1.00 20.62 400 TRP A C 1
ATOM 558 O O . TRP A 1 86 ? 29.275 51.401 -9.899 1.00 22.22 400 TRP A O 1
ATOM 569 N N . LYS A 1 87 ? 30.822 50.700 -11.441 1.00 22.19 401 LYS A N 1
ATOM 570 C CA . LYS A 1 87 ? 29.877 49.970 -12.315 1.00 21.50 401 LYS A CA 1
ATOM 571 C C . LYS A 1 87 ? 29.859 48.525 -11.833 1.00 25.67 401 LYS A C 1
ATOM 572 O O . LYS A 1 87 ? 30.957 47.944 -11.664 1.00 23.38 401 LYS A O 1
ATOM 578 N N . PHE A 1 88 ? 28.668 47.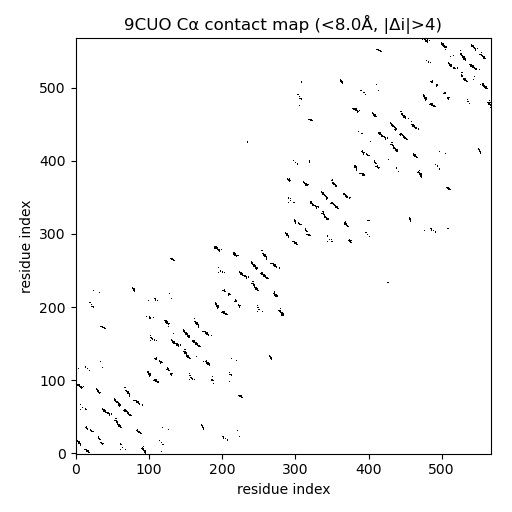988 -11.592 1.00 21.35 402 PHE A N 1
ATOM 579 C CA . PHE A 1 88 ? 28.451 46.557 -11.271 1.00 22.06 402 PHE A CA 1
ATOM 580 C C . PHE A 1 88 ? 27.928 45.857 -12.518 1.00 21.32 402 PHE A C 1
ATOM 581 O O . PHE A 1 88 ? 26.948 46.335 -13.118 1.00 23.67 402 PHE A O 1
ATOM 589 N N . THR A 1 89 ? 28.584 44.763 -12.889 1.00 25.21 403 THR A N 1
ATOM 590 C CA . THR A 1 89 ? 28.272 43.947 -14.084 1.00 26.25 403 THR A CA 1
ATOM 591 C C . THR A 1 89 ? 27.981 42.500 -13.644 1.00 27.36 403 THR A C 1
ATOM 592 O O . THR A 1 89 ? 28.795 41.902 -12.912 1.00 28.49 403 THR A O 1
ATOM 596 N N . ALA A 1 90 ? 26.852 41.955 -14.108 1.00 25.24 404 ALA A N 1
ATOM 597 C CA . ALA A 1 90 ? 26.390 40.592 -13.747 1.00 28.83 404 ALA A CA 1
ATOM 598 C C . ALA A 1 90 ? 27.387 39.556 -14.267 1.00 27.68 404 ALA A C 1
ATOM 599 O O . ALA A 1 90 ? 27.927 39.765 -15.365 1.00 32.56 404 ALA A O 1
ATOM 601 N N . THR A 1 91 ? 27.647 38.503 -13.492 1.00 30.02 405 THR A N 1
ATOM 602 C CA . THR A 1 91 ? 28.549 37.378 -13.887 1.00 32.78 405 THR A CA 1
ATOM 603 C C . THR A 1 91 ? 27.741 36.245 -14.530 1.00 34.64 405 THR A C 1
ATOM 604 O O . THR A 1 91 ? 28.376 35.317 -15.044 1.00 41.60 405 THR A O 1
ATOM 608 N N . LYS A 1 92 ? 26.406 36.311 -14.494 1.00 33.67 406 LYS A N 1
ATOM 609 C CA . LYS A 1 92 ? 25.493 35.277 -15.072 1.00 33.38 406 LYS A CA 1
ATOM 610 C C . LYS A 1 92 ? 24.355 35.959 -15.841 1.00 32.40 406 LYS A C 1
ATOM 611 O O . LYS A 1 92 ? 23.836 36.999 -15.366 1.00 29.21 406 LYS A O 1
ATOM 617 N N . LYS A 1 93 ? 23.951 35.377 -16.962 1.00 31.04 407 LYS A N 1
ATOM 618 C CA . LYS A 1 93 ? 22.967 35.974 -17.913 1.00 32.11 407 LYS A CA 1
ATOM 619 C C . LYS A 1 93 ? 21.565 36.010 -17.317 1.00 30.53 407 LYS A C 1
ATOM 620 O O . LYS A 1 93 ? 20.764 36.815 -17.773 1.00 31.96 407 LYS A O 1
ATOM 626 N N . ASP A 1 94 ? 21.252 35.184 -16.327 1.00 33.10 408 ASP A N 1
ATOM 627 C CA . ASP A 1 94 ? 19.851 35.054 -15.835 1.00 32.00 408 ASP A CA 1
ATOM 628 C C . ASP A 1 94 ? 19.525 36.128 -14.784 1.00 29.83 408 ASP A C 1
ATOM 629 O O . ASP A 1 94 ? 18.365 36.158 -14.292 1.00 35.15 408 ASP A O 1
ATOM 634 N N A MET A 1 95 ? 20.499 36.978 -14.433 0.50 27.71 409 MET A N 1
ATOM 635 N N B MET A 1 95 ? 20.496 36.980 -14.436 0.50 28.78 409 MET A N 1
ATOM 636 C CA A MET A 1 95 ? 20.359 37.982 -13.345 0.50 24.45 409 MET A CA 1
ATOM 637 C CA B MET A 1 95 ? 20.354 37.983 -13.349 0.50 26.64 409 MET A CA 1
ATOM 638 C C A MET A 1 95 ? 19.795 39.290 -13.911 0.50 23.10 409 MET A C 1
ATOM 639 C C B MET A 1 95 ? 19.797 39.293 -13.912 0.50 23.95 409 MET A C 1
ATOM 640 O O A MET A 1 95 ? 19.969 39.581 -15.109 0.50 28.05 409 MET A O 1
ATOM 641 O O B MET A 1 95 ? 19.970 39.582 -15.109 0.50 28.35 409 MET A O 1
ATOM 650 N N . SER A 1 96 ? 19.137 40.064 -13.054 1.00 23.08 410 SER A N 1
ATOM 651 C CA . SER A 1 96 ? 18.537 41.361 -13.421 1.00 20.98 410 SER A CA 1
ATOM 652 C C . SER A 1 96 ? 18.764 42.343 -12.289 1.00 22.93 410 SER A C 1
ATOM 653 O O . SER A 1 96 ? 18.502 42.005 -11.137 1.00 27.43 410 SER A O 1
ATOM 656 N N . PRO A 1 97 ? 19.256 43.572 -12.563 1.00 21.95 411 PRO A N 1
ATOM 657 C CA . PRO A 1 97 ? 19.709 43.983 -13.892 1.00 22.32 411 PRO A CA 1
ATOM 658 C C . PRO A 1 97 ? 21.067 43.369 -14.254 1.00 21.16 411 PRO A C 1
ATOM 659 O O . PRO A 1 97 ? 21.758 42.859 -13.371 1.00 20.39 411 PRO A O 1
ATOM 663 N N . GLN A 1 98 ? 21.436 43.425 -15.526 1.00 21.31 412 GLN A N 1
ATOM 664 C CA . GLN A 1 98 ? 22.753 42.917 -15.995 1.00 22.01 412 GLN A CA 1
ATOM 665 C C . GLN A 1 98 ? 23.842 43.903 -15.581 1.00 20.84 412 GLN A C 1
ATOM 666 O O . GLN A 1 98 ? 25.008 43.484 -15.481 1.00 23.42 412 GLN A O 1
ATOM 672 N N . LYS A 1 99 ? 23.492 45.166 -15.371 1.00 20.38 413 LYS A N 1
ATOM 673 C CA A LYS A 1 99 ? 24.462 46.160 -14.854 0.50 22.46 413 LYS A CA 1
ATOM 674 C CA B LYS A 1 99 ? 24.461 46.152 -14.842 0.50 22.10 413 LYS A CA 1
ATOM 675 C C . LYS A 1 99 ? 23.710 47.227 -14.059 1.00 19.94 413 LYS A C 1
ATOM 676 O O . LYS A 1 99 ? 22.494 47.427 -14.276 1.00 20.99 413 LYS A O 1
ATOM 687 N N . PHE A 1 100 ? 24.419 47.875 -13.162 1.00 19.02 414 PHE A N 1
ATOM 688 C CA . PHE A 1 100 ? 23.923 49.042 -12.435 1.00 18.18 414 PHE A CA 1
ATOM 689 C C . PHE A 1 100 ? 25.152 49.788 -11.914 1.00 18.88 414 PHE A C 1
ATOM 690 O O . PHE A 1 100 ? 26.297 49.349 -12.130 1.00 22.99 414 PHE A O 1
ATOM 698 N N . TRP A 1 101 ? 24.898 50.899 -11.247 1.00 17.85 415 TRP A N 1
ATOM 699 C CA . TRP A 1 101 ? 25.958 51.715 -10.608 1.00 20.13 415 TRP A CA 1
ATOM 700 C C . TRP A 1 101 ? 25.757 51.726 -9.102 1.00 19.29 415 TRP A C 1
ATOM 701 O O . TRP A 1 101 ? 24.613 51.957 -8.606 1.00 17.77 415 TRP A O 1
ATOM 712 N N . GLY A 1 102 ? 26.855 51.490 -8.383 1.00 20.39 416 GLY A N 1
ATOM 713 C CA . GLY A 1 102 ? 26.851 51.648 -6.926 1.00 19.95 416 GLY A CA 1
ATOM 714 C C . GLY A 1 102 ? 27.695 52.849 -6.615 1.00 21.18 416 GLY A C 1
ATOM 715 O O . GLY A 1 102 ? 28.896 52.831 -6.923 1.00 24.95 416 GLY A O 1
ATOM 716 N N . LEU A 1 103 ? 27.060 53.891 -6.093 1.00 19.94 417 LEU A N 1
ATOM 717 C CA . LEU A 1 103 ? 27.687 55.224 -5.938 1.00 21.12 417 LEU A CA 1
ATOM 718 C C . LEU A 1 103 ? 27.750 55.573 -4.463 1.00 22.56 417 LEU A C 1
ATOM 719 O O . LEU A 1 103 ? 26.739 55.466 -3.756 1.00 24.67 417 LEU A O 1
ATOM 724 N N . THR A 1 104 ? 28.921 56.045 -4.039 1.00 23.85 418 THR A N 1
ATOM 725 C CA . THR A 1 104 ? 29.119 56.480 -2.653 1.00 25.03 418 THR A CA 1
ATOM 726 C C . THR A 1 104 ? 28.282 57.739 -2.443 1.00 25.23 418 THR A C 1
ATOM 727 O O . THR A 1 104 ? 28.566 58.759 -3.137 1.00 23.69 418 THR A O 1
ATOM 731 N N . ARG A 1 105 ? 27.311 57.697 -1.522 1.00 24.61 419 ARG A N 1
ATOM 732 C CA . ARG A 1 105 ? 26.337 58.802 -1.342 1.00 29.64 419 ARG A CA 1
ATOM 733 C C . ARG A 1 105 ? 27.072 60.091 -0.986 1.00 26.27 419 ARG A C 1
ATOM 734 O O . ARG A 1 105 ? 26.662 61.157 -1.466 1.00 27.36 419 ARG A O 1
ATOM 742 N N . SER A 1 106 ? 28.108 59.997 -0.148 1.00 27.00 420 SER A N 1
ATOM 743 C CA . SER A 1 106 ? 28.866 61.181 0.330 1.00 30.20 420 SER A CA 1
ATOM 744 C C . SER A 1 106 ? 29.662 61.834 -0.814 1.00 29.29 420 SER A C 1
ATOM 745 O O . SER A 1 106 ? 30.133 62.942 -0.609 1.00 34.41 420 SER A O 1
ATOM 748 N N . ALA A 1 107 ? 29.858 61.168 -1.950 1.00 26.96 421 ALA A N 1
ATOM 749 C CA . ALA A 1 107 ? 30.586 61.704 -3.129 1.00 27.57 421 ALA A CA 1
ATOM 750 C C . ALA A 1 107 ? 29.631 62.496 -4.030 1.00 27.28 421 ALA A C 1
ATOM 751 O O . ALA A 1 107 ? 30.102 63.021 -5.080 1.00 26.11 421 ALA A O 1
ATOM 753 N N . LEU A 1 108 ? 28.356 62.609 -3.657 1.00 28.92 422 LEU A N 1
ATOM 754 C CA . LEU A 1 108 ? 27.319 63.249 -4.502 1.00 26.14 422 LEU A CA 1
ATOM 755 C C . LEU A 1 108 ? 26.648 64.399 -3.750 1.00 27.17 422 LEU A C 1
ATOM 756 O O . LEU A 1 108 ? 26.528 64.354 -2.524 1.00 29.83 422 LEU A O 1
ATOM 761 N N . LEU A 1 109 ? 26.135 65.350 -4.514 1.00 29.30 423 LEU A N 1
ATOM 762 C CA . LEU A 1 109 ? 25.406 66.540 -4.045 1.00 34.19 423 LEU A CA 1
ATOM 763 C C . LEU A 1 109 ? 24.041 66.535 -4.721 1.00 38.05 423 LEU A C 1
ATOM 764 O O . LEU A 1 109 ? 23.975 66.553 -5.942 1.00 42.14 423 LEU A O 1
ATOM 769 N N . PRO A 1 110 ? 22.931 66.539 -3.956 1.00 39.28 424 PRO A N 1
ATOM 770 C CA . PRO A 1 110 ? 21.607 66.774 -4.531 1.00 43.56 424 PRO A CA 1
ATOM 771 C C . PRO A 1 110 ? 21.515 68.212 -5.070 1.00 51.45 424 PRO A C 1
ATOM 772 O O . PRO A 1 110 ? 21.909 69.120 -4.372 1.00 60.95 424 PRO A O 1
ATOM 776 N N . THR A 1 111 ? 21.098 68.356 -6.337 1.00 60.34 425 THR A N 1
ATOM 777 C CA . THR A 1 111 ? 20.944 69.637 -7.087 1.00 59.35 425 THR A CA 1
ATOM 778 C C . THR A 1 111 ? 19.636 69.619 -7.910 1.00 66.78 425 THR A C 1
ATOM 779 O O . THR A 1 111 ? 18.999 68.568 -7.970 1.00 60.25 425 THR A O 1
ATOM 783 N N . ILE A 1 112 ? 19.281 70.733 -8.573 1.00 77.99 426 ILE A N 1
ATOM 784 C CA . ILE A 1 112 ? 18.051 70.914 -9.417 1.00 73.44 426 ILE A CA 1
ATOM 785 C C . ILE A 1 112 ? 17.882 69.691 -10.334 1.00 72.33 426 ILE A C 1
ATOM 786 O O . ILE A 1 112 ? 16.798 69.323 -10.812 1.00 66.79 426 ILE A O 1
ATOM 791 N N . PRO B 1 4 ? 1.920 65.650 -16.196 1.00 61.70 318 PRO B N 1
ATOM 792 C CA . PRO B 1 4 ? 2.220 65.261 -17.593 1.00 62.20 318 PRO B CA 1
ATOM 793 C C . PRO B 1 4 ? 3.653 64.704 -17.720 1.00 56.51 318 PRO B C 1
ATOM 794 O O . PRO B 1 4 ? 4.543 65.380 -18.266 1.00 61.52 318 PRO B O 1
ATOM 798 N N . THR B 1 5 ? 3.826 63.449 -17.266 1.00 52.44 319 THR B N 1
ATOM 799 C CA . THR B 1 5 ? 5.117 62.695 -17.293 1.00 43.06 319 THR B CA 1
ATOM 800 C C . THR B 1 5 ? 5.400 62.170 -18.713 1.00 37.04 319 THR B C 1
ATOM 801 O O . THR B 1 5 ? 6.570 62.104 -19.063 1.00 39.08 319 THR B O 1
ATOM 805 N N . SER B 1 6 ? 4.388 61.802 -19.486 1.00 34.19 320 SER B N 1
ATOM 806 C CA . SER B 1 6 ? 4.534 61.215 -20.840 1.00 32.56 320 SER B CA 1
ATOM 807 C C . SER B 1 6 ? 4.959 62.297 -21.854 1.00 31.89 320 SER B C 1
ATOM 808 O O . SER B 1 6 ? 4.345 63.379 -21.885 1.00 39.09 320 SER B O 1
ATOM 811 N N . LEU B 1 7 ? 5.976 62.014 -22.661 1.00 28.45 321 LEU B N 1
ATOM 812 C CA . LEU B 1 7 ? 6.404 62.901 -23.777 1.00 25.60 321 LEU B CA 1
ATOM 813 C C . LEU B 1 7 ? 6.090 62.180 -25.084 1.00 24.39 321 LEU B C 1
ATOM 814 O O . LEU B 1 7 ? 6.741 61.174 -25.425 1.00 22.51 321 LEU B O 1
ATOM 819 N N . CYS B 1 8 ? 5.074 62.668 -25.789 1.00 26.27 322 CYS B N 1
ATOM 820 C CA . CYS B 1 8 ? 4.544 62.003 -26.996 1.00 27.90 322 CYS B CA 1
ATOM 821 C C . CYS B 1 8 ? 5.010 62.717 -28.270 1.00 25.26 322 CYS B C 1
ATOM 822 O O . CYS B 1 8 ? 5.316 63.909 -28.256 1.00 26.13 322 CYS B O 1
ATOM 825 N N . CYS B 1 9 ? 5.030 61.972 -29.363 1.00 23.47 323 CYS B N 1
ATOM 826 C CA . CYS B 1 9 ? 5.270 62.529 -30.709 1.00 21.87 323 CYS B CA 1
ATOM 827 C C . CYS B 1 9 ? 4.225 63.628 -30.977 1.00 22.79 323 CYS B C 1
ATOM 828 O O . CYS B 1 9 ? 3.027 63.355 -30.886 1.00 24.04 323 CYS B O 1
ATOM 831 N N . LYS B 1 10 ? 4.652 64.852 -31.257 1.00 24.03 324 LYS B N 1
ATOM 832 C CA . LYS B 1 10 ? 3.740 66.009 -31.431 1.00 24.36 324 LYS B CA 1
ATOM 833 C C . LYS B 1 10 ? 2.900 65.773 -32.695 1.00 22.76 324 LYS B C 1
ATOM 834 O O . LYS B 1 10 ? 1.736 66.222 -32.731 1.00 26.22 324 LYS B O 1
ATOM 840 N N . GLN B 1 11 ? 3.454 65.073 -33.700 1.00 23.24 325 GLN B N 1
ATOM 841 C CA . GLN B 1 11 ? 2.784 64.887 -35.006 1.00 24.32 325 GLN B CA 1
ATOM 842 C C . GLN B 1 11 ? 1.601 63.911 -34.853 1.00 24.18 325 GLN B C 1
ATOM 843 O O . GLN B 1 11 ? 0.473 64.308 -35.153 1.00 22.45 325 GLN B O 1
ATOM 849 N N . CYS B 1 12 ? 1.840 62.675 -34.417 1.00 21.77 326 CYS B N 1
ATOM 850 C CA . CYS B 1 12 ? 0.748 61.676 -34.285 1.00 26.00 326 CYS B CA 1
ATOM 851 C C . CYS B 1 12 ? 0.078 61.745 -32.913 1.00 25.66 326 CYS B C 1
ATOM 852 O O . CYS B 1 12 ? -0.967 61.112 -32.757 1.00 27.07 326 CYS B O 1
ATOM 855 N N . GLN B 1 13 ? 0.666 62.461 -31.944 1.00 27.80 327 GLN B N 1
ATOM 856 C CA . GLN B 1 13 ? 0.034 62.883 -30.655 1.00 26.22 327 GLN B CA 1
ATOM 857 C C . GLN B 1 13 ? -0.148 61.712 -29.678 1.00 29.01 327 GLN B C 1
ATOM 858 O O . GLN B 1 13 ? -0.024 61.956 -28.471 1.00 28.45 327 GLN B O 1
ATOM 864 N N . GLU B 1 14 ? -0.472 60.503 -30.155 1.00 31.00 328 GLU B N 1
ATOM 865 C CA . GLU B 1 14 ? -0.889 59.382 -29.278 1.00 34.29 328 GLU B CA 1
ATOM 866 C C . GLU B 1 14 ? 0.325 58.537 -28.891 1.00 29.46 328 GLU B C 1
ATOM 867 O O . GLU B 1 14 ? 0.199 57.856 -27.877 1.00 32.86 328 GLU B O 1
ATOM 873 N N . THR B 1 15 ? 1.433 58.628 -29.633 1.00 28.88 329 THR B N 1
ATOM 874 C CA . THR B 1 15 ? 2.593 57.728 -29.481 1.00 27.72 329 THR B CA 1
ATOM 875 C C . THR B 1 15 ? 3.576 58.281 -28.445 1.00 29.71 329 THR B C 1
ATOM 876 O O . THR B 1 15 ? 4.158 59.348 -28.661 1.00 27.06 329 THR B O 1
ATOM 880 N N . GLU B 1 16 ? 3.755 57.569 -27.341 1.00 27.30 330 GLU B N 1
ATOM 881 C CA . GLU B 1 16 ? 4.776 57.937 -26.326 1.00 26.42 330 GLU B CA 1
ATOM 882 C C . GLU B 1 16 ? 6.157 57.683 -26.902 1.00 26.05 330 GLU B C 1
ATOM 883 O O . GLU B 1 16 ? 6.368 56.627 -27.489 1.00 25.09 330 GLU B O 1
ATOM 889 N N . ILE B 1 17 ? 7.074 58.630 -26.716 1.00 25.16 331 ILE B N 1
ATOM 890 C CA . ILE B 1 17 ? 8.491 58.421 -27.112 1.00 22.63 331 ILE B CA 1
ATOM 891 C C . ILE B 1 17 ? 9.353 58.283 -25.857 1.00 21.73 331 ILE B C 1
ATOM 892 O O . ILE B 1 17 ? 10.266 57.448 -25.875 1.00 21.87 331 ILE B O 1
ATOM 897 N N . THR B 1 18 ? 9.122 59.102 -24.830 1.00 19.84 332 THR B N 1
ATOM 898 C CA . THR B 1 18 ? 9.876 59.004 -23.553 1.00 21.97 332 THR B CA 1
ATOM 899 C C . THR B 1 18 ? 9.029 59.536 -22.396 1.00 24.09 332 THR B C 1
ATOM 900 O O . THR B 1 18 ? 7.852 59.884 -22.602 1.00 24.98 332 THR B O 1
ATOM 904 N N . THR B 1 19 ? 9.602 59.595 -21.209 1.00 21.98 333 THR B N 1
ATOM 905 C CA . THR B 1 19 ? 8.983 60.222 -20.035 1.00 24.31 333 THR B CA 1
ATOM 906 C C . THR B 1 19 ? 9.981 61.170 -19.379 1.00 24.24 333 THR B C 1
ATOM 907 O O . THR B 1 19 ? 11.202 61.040 -19.580 1.00 23.22 333 THR B O 1
ATOM 911 N N . LYS B 1 20 ? 9.447 62.089 -18.592 1.00 25.53 334 LYS B N 1
ATOM 912 C CA . LYS B 1 20 ? 10.250 63.070 -17.842 1.00 29.71 334 LYS B CA 1
ATOM 913 C C . LYS B 1 20 ? 11.167 62.315 -16.883 1.00 28.78 334 LYS B C 1
ATOM 914 O O . LYS B 1 20 ? 12.222 62.865 -16.580 1.00 30.62 334 LYS B O 1
ATOM 920 N N . ASN B 1 21 ? 10.807 61.082 -16.484 1.00 31.97 335 ASN B N 1
ATOM 921 C CA . ASN B 1 21 ? 11.604 60.248 -15.540 1.00 32.16 335 ASN B CA 1
ATOM 922 C C . ASN B 1 21 ? 12.964 59.883 -16.149 1.00 28.43 335 ASN B C 1
ATOM 923 O O . ASN B 1 21 ? 13.856 59.512 -15.394 1.00 29.33 335 ASN B O 1
ATOM 928 N N . GLU B 1 22 ? 13.100 59.932 -17.474 1.00 25.50 336 GLU B N 1
ATOM 929 C CA . GLU B 1 22 ? 14.303 59.437 -18.188 1.00 22.15 336 GLU B CA 1
ATOM 930 C C . GLU B 1 22 ? 15.259 60.586 -18.517 1.00 21.65 336 GLU B C 1
ATOM 931 O O . GLU B 1 22 ? 16.334 60.287 -19.032 1.00 22.92 336 GLU B O 1
ATOM 937 N N . ILE B 1 23 ? 14.921 61.824 -18.197 1.00 20.82 337 ILE B N 1
ATOM 938 C CA . ILE B 1 23 ? 15.767 63.007 -18.523 1.00 22.49 337 ILE B CA 1
ATOM 939 C C . ILE B 1 23 ? 17.022 62.985 -17.649 1.00 23.78 337 ILE B C 1
ATOM 940 O O . ILE B 1 23 ? 16.944 62.658 -16.447 1.00 26.43 337 ILE B O 1
ATOM 945 N N . PHE B 1 24 ? 18.155 63.309 -18.260 1.00 22.26 338 PHE B N 1
ATOM 946 C CA . PHE B 1 24 ? 19.421 63.546 -17.524 1.00 23.63 338 PHE B CA 1
ATOM 947 C C . PHE B 1 24 ? 20.165 64.691 -18.191 1.00 24.13 338 PHE B C 1
ATOM 948 O O . PHE B 1 24 ? 19.744 65.107 -19.269 1.00 25.67 338 PHE B O 1
ATOM 956 N N . SER B 1 25 ? 21.233 65.165 -17.548 1.00 24.52 339 SER B N 1
ATOM 957 C CA . SER B 1 25 ? 22.059 66.325 -17.994 1.00 28.41 339 SER B CA 1
ATOM 958 C C . SER B 1 25 ? 23.494 65.886 -18.276 1.00 27.84 339 SER B C 1
ATOM 959 O O . SER B 1 25 ? 24.239 65.635 -17.309 1.00 30.74 339 SER B O 1
ATOM 962 N N . LEU B 1 26 ? 23.851 65.804 -19.556 1.00 31.72 340 LEU B N 1
ATOM 963 C CA . LEU B 1 26 ? 25.223 65.430 -19.979 1.00 34.20 340 LEU B CA 1
ATOM 964 C C . LEU B 1 26 ? 26.127 66.664 -19.856 1.00 40.48 340 LEU B C 1
ATOM 965 O O . LEU B 1 26 ? 27.287 66.473 -19.476 1.00 40.02 340 LEU B O 1
ATOM 970 N N . SER B 1 27 ? 25.597 67.875 -20.103 1.00 49.84 341 SER B N 1
ATOM 971 C CA . SER B 1 27 ? 26.245 69.198 -19.931 1.00 58.45 341 SER B CA 1
ATOM 972 C C . SER B 1 27 ? 25.557 69.976 -18.805 1.00 64.31 341 SER B C 1
ATOM 973 O O . SER B 1 27 ? 25.560 69.482 -17.671 1.00 68.92 341 SER B O 1
ATOM 976 N N . HIS B 1 43 ? 19.259 73.889 -24.771 1.00 73.79 357 HIS B N 1
ATOM 977 C CA . HIS B 1 43 ? 18.022 73.173 -24.399 1.00 65.74 357 HIS B CA 1
ATOM 978 C C . HIS B 1 43 ? 17.076 73.013 -25.588 1.00 61.13 357 HIS B C 1
ATOM 979 O O . HIS B 1 43 ? 15.920 72.761 -25.279 1.00 60.98 357 HIS B O 1
ATOM 986 N N . GLU B 1 44 ? 17.506 73.052 -26.858 1.00 53.95 358 GLU B N 1
ATOM 987 C CA . GLU B 1 44 ? 16.653 72.532 -27.979 1.00 46.96 358 GLU B CA 1
ATOM 988 C C . GLU B 1 44 ? 16.589 71.001 -27.865 1.00 35.95 358 GLU B C 1
ATOM 989 O O . GLU B 1 44 ? 15.601 70.426 -28.350 1.00 33.67 358 GLU B O 1
ATOM 995 N N . THR B 1 45 ? 17.611 70.375 -27.268 1.00 37.12 359 THR B N 1
ATOM 996 C CA . THR B 1 45 ? 17.775 68.896 -27.307 1.00 31.02 359 THR B CA 1
ATOM 997 C C . THR B 1 45 ? 17.619 68.334 -25.898 1.00 28.59 359 THR B C 1
ATOM 998 O O . THR B 1 45 ? 18.428 68.655 -25.024 1.00 32.22 359 THR B O 1
ATOM 1002 N N . LEU B 1 46 ? 16.618 67.491 -25.706 1.00 27.58 360 LEU B N 1
ATOM 1003 C CA . LEU B 1 46 ? 16.410 66.750 -24.453 1.00 27.33 360 LEU B CA 1
ATOM 1004 C C . LEU B 1 46 ? 17.276 65.499 -24.528 1.00 21.48 360 LEU B C 1
ATOM 1005 O O . LEU B 1 46 ? 17.267 64.837 -25.584 1.00 25.71 360 LEU B O 1
ATOM 1010 N N . THR B 1 47 ? 18.002 65.159 -23.469 1.00 21.57 361 THR B N 1
ATOM 1011 C CA . THR B 1 47 ? 18.758 63.889 -23.425 1.00 20.46 361 THR B CA 1
ATOM 1012 C C . THR B 1 47 ? 18.070 62.975 -22.410 1.00 20.47 361 THR B C 1
ATOM 1013 O O . THR B 1 47 ? 17.851 63.390 -21.270 1.00 22.42 361 THR B O 1
ATOM 1017 N N . VA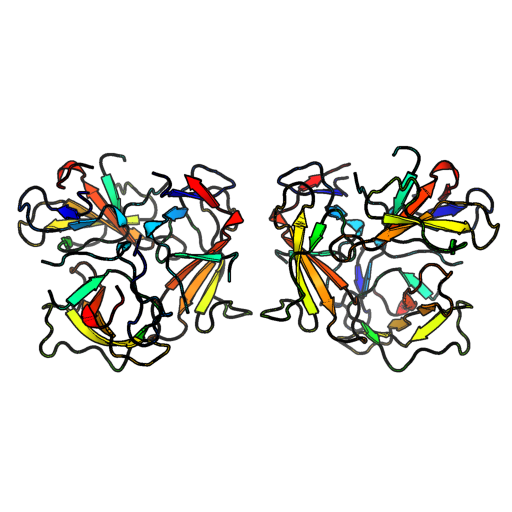L B 1 48 ? 17.708 61.775 -22.870 1.00 19.40 362 VAL B N 1
ATOM 1018 C CA . VAL B 1 48 ? 17.042 60.759 -22.029 1.00 19.86 362 VAL B CA 1
ATOM 1019 C C . VAL B 1 48 ? 17.778 59.427 -22.122 1.00 16.71 362 VAL B C 1
ATOM 1020 O O . VAL B 1 48 ? 18.321 59.049 -23.159 1.00 20.21 362 VAL B O 1
ATOM 1024 N N . TYR B 1 49 ? 17.750 58.674 -21.017 1.00 20.23 363 TYR B N 1
ATOM 1025 C CA . TYR B 1 49 ? 18.398 57.353 -21.003 1.00 19.48 363 TYR B CA 1
ATOM 1026 C C . TYR B 1 49 ? 17.647 56.323 -21.839 1.00 18.05 363 TYR B C 1
ATOM 1027 O O . TYR B 1 49 ? 18.271 55.415 -22.380 1.00 21.25 363 TYR B O 1
ATOM 1036 N N A LYS B 1 50 ? 16.325 56.450 -21.894 0.50 20.22 364 LYS B N 1
ATOM 1037 N N B LYS B 1 50 ? 16.322 56.438 -21.891 0.50 21.82 364 LYS B N 1
ATOM 1038 C CA A LYS B 1 50 ? 15.441 55.462 -22.546 0.50 20.04 364 LYS B CA 1
ATOM 1039 C CA B LYS B 1 50 ? 15.446 55.427 -22.535 0.50 23.41 364 LYS B CA 1
ATOM 1040 C C A LYS B 1 50 ? 14.365 56.153 -23.368 0.50 21.89 364 LYS B C 1
ATOM 1041 C C B LYS B 1 50 ? 14.367 56.138 -23.358 0.50 24.01 364 LYS B C 1
ATOM 1042 O O A LYS B 1 50 ? 13.871 57.196 -22.923 0.50 23.41 364 LYS B O 1
ATOM 1043 O O B LYS B 1 50 ? 13.883 57.198 -22.927 0.50 24.82 364 LYS B O 1
ATOM 1054 N N . ALA B 1 51 ? 13.934 55.474 -24.428 1.00 19.89 365 ALA B N 1
ATOM 1055 C CA . ALA B 1 51 ? 12.839 55.907 -25.301 1.00 19.15 365 ALA B CA 1
ATOM 1056 C C . ALA B 1 51 ? 12.201 54.667 -25.921 1.00 22.83 365 ALA B C 1
ATOM 1057 O O . ALA B 1 51 ? 12.827 53.585 -25.947 1.00 24.22 365 ALA B O 1
ATOM 1059 N N . CYS B 1 52 ? 11.031 54.863 -26.514 1.00 24.26 366 CYS B N 1
ATOM 1060 C CA . CYS B 1 52 ? 10.295 53.774 -27.178 1.00 24.12 366 CYS B CA 1
ATOM 1061 C C . CYS B 1 52 ? 9.618 54.314 -28.442 1.00 24.81 366 CYS B C 1
ATOM 1062 O O . CYS B 1 52 ? 9.569 55.547 -28.652 1.00 24.81 366 CYS B O 1
ATOM 1065 N N . ASN B 1 53 ? 9.141 53.390 -29.265 1.00 26.80 367 ASN B N 1
ATOM 1066 C CA . ASN B 1 53 ? 8.329 53.708 -30.464 1.00 25.26 367 ASN B CA 1
ATOM 1067 C C . ASN B 1 53 ? 9.150 54.534 -31.465 1.00 24.79 367 ASN B C 1
ATOM 1068 O O . ASN B 1 53 ? 8.536 55.312 -32.226 1.00 29.93 367 ASN B O 1
ATOM 1073 N N . LEU B 1 54 ? 10.473 54.326 -31.518 1.00 25.70 368 LEU B N 1
ATOM 1074 C CA . LEU B 1 54 ? 11.368 54.936 -32.530 1.00 26.77 368 LEU B CA 1
ATOM 1075 C C . LEU B 1 54 ? 11.962 53.852 -33.451 1.00 30.87 368 LEU B C 1
ATOM 1076 O O . LEU B 1 54 ? 12.300 52.776 -32.972 1.00 31.23 368 LEU B O 1
ATOM 1081 N N . ASN B 1 55 ? 12.079 54.162 -34.735 1.00 31.70 369 ASN B N 1
ATOM 1082 C CA . ASN B 1 55 ? 12.833 53.377 -35.744 1.00 33.27 369 ASN B CA 1
ATOM 1083 C C . ASN B 1 55 ? 14.142 54.085 -36.045 1.00 33.74 369 ASN B C 1
ATOM 1084 O O . ASN B 1 55 ? 14.122 55.309 -36.228 1.00 30.94 369 ASN B O 1
ATOM 1089 N N . LEU B 1 56 ? 15.228 53.321 -36.099 1.00 33.31 370 LEU B N 1
ATOM 1090 C CA . LEU B 1 56 ? 16.563 53.860 -36.460 1.00 33.37 370 LEU B CA 1
ATOM 1091 C C . LEU B 1 56 ? 16.727 53.807 -37.981 1.00 35.09 370 LEU B C 1
ATOM 1092 O O . LEU B 1 56 ? 16.461 52.755 -38.563 1.00 41.26 370 LEU B O 1
ATOM 1097 N N . ILE B 1 57 ? 17.175 54.914 -38.561 1.00 36.53 371 ILE B N 1
ATOM 1098 C CA . ILE B 1 57 ? 17.423 55.091 -40.016 1.00 41.82 371 ILE B CA 1
ATOM 1099 C C . ILE B 1 57 ? 18.933 55.174 -40.225 1.00 43.29 371 ILE B C 1
ATOM 1100 O O . ILE B 1 57 ? 19.573 56.013 -39.593 1.00 39.72 371 ILE B O 1
ATOM 1105 N N . GLY B 1 58 ? 19.475 54.308 -41.079 1.00 48.55 372 GLY B N 1
ATOM 1106 C CA . GLY B 1 58 ? 20.881 54.345 -41.521 1.00 44.40 372 GLY B CA 1
ATOM 1107 C C . GLY B 1 58 ? 21.835 53.853 -40.446 1.00 43.07 372 GLY B C 1
ATOM 1108 O O . GLY B 1 58 ? 21.387 53.152 -39.513 1.00 48.54 372 GLY B O 1
ATOM 1109 N N . ARG B 1 59 ? 23.113 54.230 -40.565 1.00 46.08 373 ARG B N 1
ATOM 1110 C CA . ARG B 1 59 ? 24.215 53.788 -39.675 1.00 50.65 373 ARG B CA 1
ATOM 1111 C C . ARG B 1 59 ? 24.666 54.979 -38.833 1.00 44.53 373 ARG B C 1
ATOM 1112 O O . ARG B 1 59 ? 24.438 56.117 -39.223 1.00 44.37 373 ARG B O 1
ATOM 1120 N N . PRO B 1 60 ? 25.337 54.754 -37.684 1.00 41.01 374 PRO B N 1
ATOM 1121 C CA . PRO B 1 60 ? 25.859 55.853 -36.883 1.00 42.97 374 PRO B CA 1
ATOM 1122 C C . PRO B 1 60 ? 26.894 56.702 -37.637 1.00 36.28 374 PRO B C 1
ATOM 1123 O O . PRO B 1 60 ? 27.613 56.184 -38.472 1.00 42.35 374 PRO B O 1
ATOM 1127 N N . SER B 1 61 ? 26.959 57.982 -37.290 1.00 34.31 375 SER B N 1
ATOM 1128 C CA . SER B 1 61 ? 27.932 58.961 -37.827 1.00 32.73 375 SER B CA 1
ATOM 1129 C C . SER B 1 61 ? 28.426 59.868 -36.703 1.00 28.70 375 SER B C 1
ATOM 1130 O O . SER B 1 61 ? 27.615 60.236 -35.863 1.00 29.71 375 SER B O 1
ATOM 1133 N N . THR B 1 62 ? 29.699 60.261 -36.753 1.00 29.55 376 THR B N 1
ATOM 1134 C CA . THR B 1 62 ? 30.296 61.244 -35.819 1.00 30.45 376 THR B CA 1
ATOM 1135 C C . THR B 1 62 ? 30.249 62.658 -36.399 1.00 28.00 376 THR B C 1
ATOM 1136 O O . THR B 1 62 ? 30.649 63.600 -35.656 1.00 25.98 376 THR B O 1
ATOM 1140 N N . GLU B 1 63 ? 29.795 62.830 -37.646 1.00 31.41 377 GLU B N 1
ATOM 1141 C CA . GLU B 1 63 ? 29.823 64.138 -38.363 1.00 29.78 377 GLU B CA 1
ATOM 1142 C C . GLU B 1 63 ? 29.062 65.191 -37.553 1.00 27.97 377 GLU B C 1
ATOM 1143 O O . GLU B 1 63 ? 27.856 64.997 -37.318 1.00 29.12 377 GLU B O 1
ATOM 1149 N N . HIS B 1 64 ? 29.747 66.243 -37.103 1.00 27.40 378 HIS B N 1
ATOM 1150 C CA . HIS B 1 64 ? 29.169 67.372 -36.317 1.00 23.99 378 HIS B CA 1
ATOM 1151 C C . HIS B 1 64 ? 28.419 66.858 -35.072 1.00 22.97 378 HIS B C 1
ATOM 1152 O O . HIS B 1 64 ? 27.524 67.566 -34.609 1.00 26.28 378 HIS B O 1
ATOM 1159 N N . SER B 1 65 ? 28.855 65.751 -34.464 1.00 25.30 379 SER B N 1
ATOM 1160 C CA . SER B 1 65 ? 28.222 65.226 -33.230 1.00 22.65 379 SER B CA 1
ATOM 1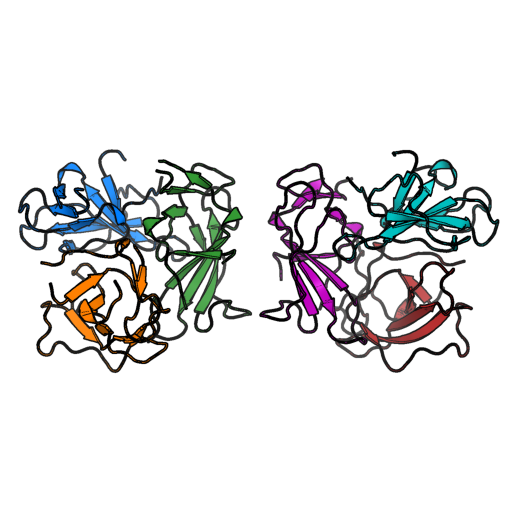161 C C . SER B 1 65 ? 28.204 66.323 -32.160 1.00 24.81 379 SER B C 1
ATOM 1162 O O . SER B 1 65 ? 29.269 66.949 -31.914 1.00 27.28 379 SER B O 1
ATOM 1165 N N . TRP B 1 66 ? 27.040 66.548 -31.537 1.00 24.63 380 TRP B N 1
ATOM 1166 C CA . TRP B 1 66 ? 26.910 67.575 -30.473 1.00 23.00 380 TRP B CA 1
ATOM 1167 C C . TRP B 1 66 ? 27.550 67.082 -29.170 1.00 23.56 380 TRP B C 1
ATOM 1168 O O . TRP B 1 66 ? 27.715 67.895 -28.255 1.00 27.26 380 TRP B O 1
ATOM 1179 N N . PHE B 1 67 ? 27.804 65.786 -29.073 1.00 25.01 381 PHE B N 1
ATOM 1180 C CA . PHE B 1 67 ? 28.256 65.104 -27.837 1.00 25.36 381 PHE B CA 1
ATOM 1181 C C . PHE B 1 67 ? 29.53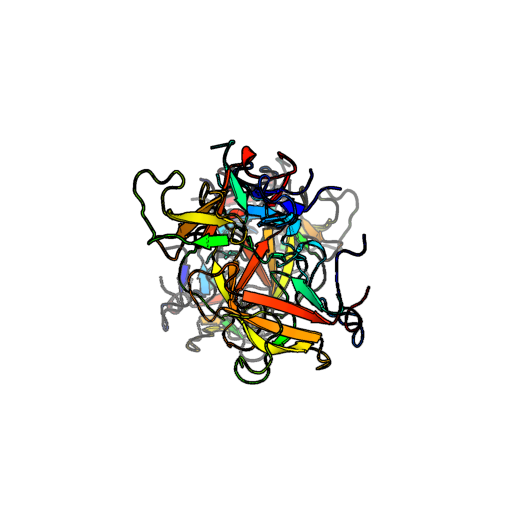8 64.371 -28.182 1.00 24.05 381 PHE B C 1
ATOM 1182 O O . PHE B 1 67 ? 29.500 63.241 -28.658 1.00 26.00 381 PHE B O 1
ATOM 1190 N N . PRO B 1 68 ? 30.695 65.059 -28.079 1.00 27.62 382 PRO B N 1
ATOM 1191 C CA . PRO B 1 68 ? 31.957 64.465 -28.506 1.00 32.55 382 PRO B CA 1
ATOM 1192 C C . PRO B 1 68 ? 32.166 63.092 -27.861 1.00 27.83 382 PRO B C 1
ATOM 1193 O O . PRO B 1 68 ? 31.922 62.947 -26.650 1.00 31.39 382 PRO B O 1
ATOM 1197 N N . GLY B 1 69 ? 32.563 62.110 -28.682 1.00 27.45 383 GLY B N 1
ATOM 1198 C CA . GLY B 1 69 ? 32.746 60.707 -28.257 1.00 30.94 383 GLY B CA 1
ATOM 1199 C C . GLY B 1 69 ? 31.519 59.862 -28.559 1.00 29.09 383 GLY B C 1
ATOM 1200 O O . GLY B 1 69 ? 31.593 58.663 -28.417 1.00 32.74 383 GLY B O 1
ATOM 1201 N N . TYR B 1 70 ? 30.416 60.489 -28.960 1.00 27.21 384 TYR B N 1
ATOM 1202 C CA . TYR B 1 70 ? 29.193 59.779 -29.403 1.00 29.17 384 TYR B CA 1
ATOM 1203 C C . TYR B 1 70 ? 28.973 59.986 -30.905 1.00 28.07 384 TYR B C 1
ATOM 1204 O O . TYR B 1 70 ? 29.239 61.068 -31.413 1.00 27.57 384 TYR B O 1
ATOM 1213 N N . ALA B 1 71 ? 28.469 58.939 -31.554 1.00 26.12 385 ALA B N 1
ATOM 1214 C CA . ALA B 1 71 ? 27.930 58.938 -32.926 1.00 28.54 385 ALA B CA 1
ATOM 1215 C C . ALA B 1 71 ? 26.411 59.035 -32.833 1.00 27.67 385 ALA B C 1
ATOM 1216 O O . ALA B 1 71 ? 25.824 58.625 -31.805 1.00 28.35 385 ALA B O 1
ATOM 1218 N N . TRP B 1 72 ? 25.787 59.586 -33.862 1.00 30.20 386 TRP B N 1
ATOM 1219 C CA . TRP B 1 72 ? 24.316 59.744 -33.912 1.00 31.25 386 TRP B CA 1
ATOM 1220 C C . TRP B 1 72 ? 23.734 58.839 -34.993 1.00 28.04 386 TRP B C 1
ATOM 1221 O O . TRP B 1 72 ? 24.403 58.566 -36.013 1.00 29.11 386 TRP B O 1
ATOM 1232 N N . THR B 1 73 ? 22.513 58.392 -34.766 1.00 24.66 387 THR B N 1
ATOM 1233 C CA . THR B 1 73 ? 21.694 57.623 -35.732 1.00 26.99 387 THR B CA 1
ATOM 1234 C C . THR B 1 73 ? 20.307 58.258 -35.738 1.00 26.62 387 THR B C 1
ATOM 1235 O O . THR B 1 73 ? 19.741 58.439 -34.663 1.00 30.31 387 THR B O 1
ATOM 1239 N N . VAL B 1 74 ? 19.787 58.612 -36.909 1.00 31.05 388 VAL B N 1
ATOM 1240 C CA . VAL B 1 74 ? 18.456 59.274 -37.003 1.00 28.82 388 VAL B CA 1
ATOM 1241 C C . VAL B 1 74 ? 17.402 58.363 -36.350 1.00 27.33 388 VAL B C 1
ATOM 1242 O O . VAL B 1 74 ? 17.406 57.136 -36.594 1.00 28.68 388 VAL B O 1
ATOM 1246 N N . ALA B 1 75 ? 16.525 58.951 -35.553 1.00 27.80 389 ALA B N 1
ATOM 1247 C CA . ALA B 1 75 ? 15.430 58.239 -34.862 1.00 27.96 389 ALA B CA 1
ATOM 1248 C C . ALA B 1 75 ? 14.109 58.891 -35.252 1.00 26.93 389 ALA B C 1
ATOM 1249 O O . ALA B 1 75 ? 13.880 60.081 -34.915 1.00 25.01 389 ALA B O 1
ATOM 1251 N N . GLN B 1 76 ? 13.230 58.110 -35.876 1.00 27.58 390 GLN B N 1
ATOM 1252 C CA . GLN B 1 76 ? 11.905 58.626 -36.286 1.00 30.35 390 GLN B CA 1
ATOM 1253 C C . GLN B 1 76 ? 10.801 57.861 -35.568 1.00 27.02 390 GLN B C 1
ATOM 1254 O O . GLN B 1 76 ? 10.974 56.688 -35.231 1.00 30.13 390 GLN B O 1
ATOM 1260 N N . CYS B 1 77 ? 9.696 58.537 -35.351 1.00 25.28 391 CYS B N 1
ATOM 1261 C CA . CYS B 1 77 ? 8.473 57.900 -34.829 1.00 24.70 391 CYS B CA 1
ATOM 1262 C C . CYS B 1 77 ? 8.107 56.693 -35.707 1.00 26.16 391 CYS B C 1
ATOM 1263 O O . CYS B 1 77 ? 8.028 56.824 -36.940 1.00 29.57 391 CYS B O 1
ATOM 1266 N N . LYS B 1 78 ? 7.888 55.541 -35.069 1.00 25.29 392 LYS B N 1
ATOM 1267 C CA . LYS B 1 78 ? 7.609 54.274 -35.765 1.00 26.36 392 LYS B CA 1
ATOM 1268 C C . LYS B 1 78 ? 6.199 54.340 -36.376 1.00 26.80 392 LYS B C 1
ATOM 1269 O O . LYS B 1 78 ? 5.909 53.522 -37.287 1.00 32.19 392 LYS B O 1
ATOM 1275 N N . ILE B 1 79 ? 5.330 55.240 -35.883 1.00 26.36 393 ILE B N 1
ATOM 1276 C CA . ILE B 1 79 ? 3.914 55.336 -36.335 1.00 27.47 393 ILE B CA 1
ATOM 1277 C C . ILE B 1 79 ? 3.840 56.310 -37.536 1.00 26.72 393 ILE B C 1
ATOM 1278 O O . ILE B 1 79 ? 3.214 55.942 -38.548 1.00 28.04 393 ILE B O 1
ATOM 1283 N N . CYS B 1 80 ? 4.392 57.531 -37.437 1.00 28.25 394 CYS B N 1
ATOM 1284 C CA . CYS B 1 80 ? 4.152 58.593 -38.452 1.00 23.63 394 CYS B CA 1
ATOM 1285 C C . CYS B 1 80 ? 5.434 59.050 -39.160 1.00 26.41 394 CYS B C 1
ATOM 1286 O O . CYS B 1 80 ? 5.335 59.942 -40.015 1.00 28.87 394 CYS B O 1
ATOM 1289 N N . ALA B 1 81 ? 6.591 58.490 -38.800 1.00 24.22 395 ALA B N 1
ATOM 1290 C CA . ALA B 1 81 ? 7.918 58.772 -39.413 1.00 30.42 395 ALA B CA 1
ATOM 1291 C C . ALA B 1 81 ? 8.400 60.202 -39.090 1.00 24.87 395 ALA B C 1
ATOM 1292 O O . ALA B 1 81 ? 9.412 60.600 -39.649 1.00 27.24 395 ALA B O 1
ATOM 1294 N N . SER B 1 82 ? 7.762 60.944 -38.180 1.00 23.76 396 SER B N 1
ATOM 1295 C CA . SER B 1 82 ? 8.303 62.244 -37.696 1.00 24.99 396 SER B CA 1
ATOM 1296 C C . SER B 1 82 ? 9.736 62.060 -37.160 1.00 25.92 396 SER B C 1
ATOM 1297 O O . SER B 1 82 ? 9.978 61.128 -36.364 1.00 27.13 396 SER B O 1
ATOM 1300 N N . HIS B 1 83 ? 10.672 62.884 -37.608 1.00 28.25 397 HIS B N 1
ATOM 1301 C CA . HIS B 1 83 ? 12.076 62.832 -37.113 1.00 27.78 397 HIS B CA 1
ATOM 1302 C C . HIS B 1 83 ? 12.081 63.431 -35.703 1.00 29.29 397 HIS B C 1
ATOM 1303 O O . HIS B 1 83 ? 11.944 64.634 -35.593 1.00 30.96 397 HIS B O 1
ATOM 1310 N N . ILE B 1 84 ? 12.225 62.616 -34.671 1.00 25.84 398 ILE B N 1
ATOM 1311 C CA . ILE B 1 84 ? 12.116 63.108 -33.273 1.00 22.56 398 ILE B CA 1
ATOM 1312 C C . ILE B 1 84 ? 13.507 63.497 -32.767 1.00 20.87 398 ILE B C 1
ATOM 1313 O O . ILE B 1 84 ? 13.607 64.450 -31.990 1.00 24.68 398 ILE B O 1
ATOM 1318 N N . GLY B 1 85 ? 14.534 62.745 -33.182 1.00 20.32 399 GLY B N 1
ATOM 1319 C CA . GLY B 1 85 ? 15.908 63.083 -32.829 1.00 21.29 399 GLY B CA 1
ATOM 1320 C C . GLY B 1 85 ? 16.870 62.009 -33.274 1.00 22.85 399 GLY B C 1
ATOM 1321 O O . GLY B 1 85 ? 16.824 61.562 -34.454 1.00 23.57 399 GLY B O 1
ATOM 1322 N N . TRP B 1 86 ? 17.734 61.609 -32.342 1.00 24.51 400 TRP B N 1
ATOM 1323 C CA . TRP B 1 86 ? 18.852 60.706 -32.644 1.00 24.20 400 TRP B CA 1
ATOM 1324 C C . TRP B 1 86 ? 19.090 59.768 -31.472 1.00 22.93 400 TRP B C 1
ATOM 1325 O O . TRP B 1 86 ? 18.923 60.176 -30.288 1.00 23.39 400 TRP B O 1
ATOM 1336 N N A LYS B 1 87 ? 19.528 58.559 -31.804 0.50 22.02 401 LYS B N 1
ATOM 1337 N N B LYS B 1 87 ? 19.531 58.558 -31.804 0.50 22.27 401 LYS B N 1
ATOM 1338 C CA A LYS B 1 87 ? 20.210 57.671 -30.845 0.50 24.46 401 LYS B CA 1
ATOM 1339 C CA B LYS B 1 87 ? 20.211 57.667 -30.845 0.50 24.85 401 LYS B CA 1
ATOM 1340 C C A LYS B 1 87 ? 21.683 58.067 -30.858 0.50 24.08 401 LYS B C 1
ATOM 1341 C C B LYS B 1 87 ? 21.684 58.065 -30.858 0.50 24.34 401 LYS B C 1
ATOM 1342 O O A LYS B 1 87 ? 22.268 58.133 -31.950 0.50 27.47 401 LYS B O 1
ATOM 1343 O O B LYS B 1 87 ? 22.270 58.126 -31.949 0.50 27.73 401 LYS B O 1
ATOM 1354 N N . PHE B 1 88 ? 22.248 58.323 -29.683 1.00 24.62 402 PHE B N 1
ATOM 1355 C CA . PHE B 1 88 ? 23.695 58.562 -29.491 1.00 22.22 402 PHE B CA 1
ATOM 1356 C C . PHE B 1 88 ? 24.347 57.294 -28.943 1.00 25.37 402 PHE B C 1
ATOM 1357 O O . PHE B 1 88 ? 23.827 56.738 -27.962 1.00 26.41 402 PHE B O 1
ATOM 1365 N N . THR B 1 89 ? 25.414 56.856 -29.605 1.00 27.55 403 THR B N 1
ATOM 1366 C CA . THR B 1 89 ? 26.155 55.621 -29.291 1.00 29.81 403 THR B CA 1
ATOM 1367 C C . THR B 1 89 ? 27.622 55.977 -29.030 1.00 30.76 403 THR B C 1
ATOM 1368 O O . THR B 1 89 ? 28.252 56.643 -29.868 1.00 28.57 403 THR B O 1
ATOM 1372 N N . ALA B 1 90 ? 28.148 55.534 -27.883 1.00 29.88 404 ALA B N 1
ATOM 1373 C CA . ALA B 1 90 ? 29.539 55.793 -27.445 1.00 32.11 404 ALA B CA 1
ATOM 1374 C C . ALA B 1 90 ? 30.508 55.157 -28.451 1.00 34.12 404 ALA B C 1
ATOM 1375 O O . ALA B 1 90 ? 30.201 54.056 -28.969 1.00 37.49 404 ALA B O 1
ATOM 1377 N N . THR B 1 91 ? 31.616 55.838 -28.749 1.00 33.01 405 THR B N 1
ATOM 1378 C CA . THR B 1 91 ? 32.690 55.341 -29.645 1.00 33.15 405 THR B CA 1
ATOM 1379 C C . THR B 1 91 ? 33.787 54.630 -28.841 1.00 36.47 405 THR B C 1
ATOM 1380 O O . THR B 1 91 ? 34.685 54.069 -29.466 1.00 45.44 405 THR B O 1
ATOM 1384 N N . LYS B 1 92 ? 33.730 54.672 -27.508 1.00 39.28 406 LYS B N 1
ATOM 1385 C CA . LYS B 1 92 ? 34.722 54.048 -26.585 1.00 40.51 406 LYS B CA 1
ATOM 1386 C C . LYS B 1 92 ? 33.985 53.359 -25.430 1.00 38.31 406 LYS B C 1
ATOM 1387 O O . LYS B 1 92 ? 32.984 53.934 -24.915 1.00 36.11 406 LYS B O 1
ATOM 1393 N N . LYS B 1 93 ? 34.492 52.200 -24.996 1.00 40.26 407 LYS B N 1
ATOM 1394 C CA . LYS B 1 93 ? 33.809 51.357 -23.986 1.00 42.94 407 LYS B CA 1
ATOM 1395 C C . LYS B 1 93 ? 33.873 52.005 -22.592 1.00 37.01 407 LYS B C 1
ATOM 1396 O O . LYS B 1 93 ? 33.046 51.625 -21.757 1.00 34.31 407 LYS B O 1
ATOM 1402 N N . ASP B 1 94 ? 34.765 52.960 -22.330 1.00 35.05 408 ASP B N 1
ATOM 1403 C CA . ASP B 1 94 ? 34.939 53.491 -20.952 1.00 36.69 408 ASP B CA 1
ATOM 1404 C C . ASP B 1 94 ? 33.917 54.592 -20.632 1.00 33.55 408 ASP B C 1
ATOM 1405 O O . ASP B 1 94 ? 33.927 55.086 -19.478 1.00 41.20 408 ASP B O 1
ATOM 1410 N N A MET B 1 95 ? 33.072 54.964 -21.605 0.50 28.83 409 MET B N 1
ATOM 1411 N N B MET B 1 95 ? 33.069 54.959 -21.601 0.50 30.04 409 MET B N 1
ATOM 1412 C CA A MET B 1 95 ? 32.132 56.106 -21.481 0.50 28.49 409 MET B CA 1
ATOM 1413 C CA B MET B 1 95 ? 32.129 56.099 -21.475 0.50 31.19 409 MET B CA 1
ATOM 1414 C C A MET B 1 95 ? 30.810 55.634 -20.861 0.50 28.67 409 MET B C 1
ATOM 1415 C C B MET B 1 95 ? 30.807 55.633 -20.864 0.50 30.02 409 MET B C 1
ATOM 1416 O O A MET B 1 95 ? 30.447 54.446 -21.003 0.50 29.97 409 MET B O 1
ATOM 1417 O O B MET B 1 95 ? 30.451 54.447 -21.001 0.50 31.22 409 MET B O 1
ATOM 1426 N N . SER B 1 96 ? 30.115 56.554 -20.194 1.00 28.57 410 SER B N 1
ATOM 1427 C CA . SER B 1 96 ? 28.803 56.284 -19.576 1.00 27.41 410 SER B CA 1
ATOM 1428 C C . SER B 1 96 ? 27.892 57.473 -19.816 1.00 26.49 410 SER B C 1
ATOM 1429 O O . SER B 1 96 ? 28.286 58.598 -19.579 1.00 28.04 410 SER B O 1
ATOM 1432 N N . PRO B 1 97 ? 26.641 57.269 -20.281 1.00 24.33 411 PRO B N 1
ATOM 1433 C CA . PRO B 1 97 ? 26.146 55.966 -20.746 1.00 24.73 411 PRO B CA 1
ATOM 1434 C C . PRO B 1 97 ? 26.732 55.567 -22.107 1.00 24.75 411 PRO B C 1
ATOM 1435 O O . PRO B 1 97 ? 27.289 56.413 -22.805 1.00 25.03 411 PRO B O 1
ATOM 1439 N N . GLN B 1 98 ? 26.611 54.295 -22.461 1.00 26.14 412 GLN B N 1
ATOM 1440 C CA . GLN B 1 98 ? 27.073 53.772 -23.775 1.00 27.50 412 GLN B CA 1
ATOM 1441 C C . GLN B 1 98 ? 26.108 54.238 -24.858 1.00 28.59 412 GLN B C 1
ATOM 1442 O O . GLN B 1 98 ? 26.527 54.314 -26.022 1.00 26.21 412 GLN B O 1
ATOM 1448 N N . LYS B 1 99 ? 24.867 54.535 -24.490 1.00 26.13 413 LYS B N 1
ATOM 1449 C CA . LYS B 1 99 ? 23.892 55.082 -25.448 1.00 24.31 413 LYS B CA 1
ATOM 1450 C C . LYS B 1 99 ? 22.878 55.943 -24.706 1.00 23.03 413 LYS B C 1
ATOM 1451 O O . LYS B 1 99 ? 22.662 55.783 -23.519 1.00 25.98 413 LYS B O 1
ATOM 1457 N N . PHE B 1 100 ? 22.308 56.883 -25.440 1.00 23.45 414 PHE B N 1
ATOM 1458 C CA . PHE B 1 100 ? 21.182 57.700 -24.945 1.00 21.89 414 PHE B CA 1
ATOM 1459 C C . PHE B 1 100 ? 20.454 58.233 -26.167 1.00 22.56 414 PHE B C 1
ATOM 1460 O O . PHE B 1 100 ? 20.849 57.924 -27.297 1.00 22.53 414 PHE B O 1
ATOM 1468 N N . TRP B 1 101 ? 19.382 58.961 -25.903 1.00 19.92 415 TRP B N 1
ATOM 1469 C CA . TRP B 1 101 ? 18.580 59.606 -26.962 1.00 21.94 415 TRP B CA 1
ATOM 1470 C C . TRP B 1 101 ? 18.663 61.110 -26.814 1.00 20.28 415 TRP B C 1
ATOM 1471 O O . TRP B 1 101 ? 18.463 61.644 -25.688 1.00 20.85 415 TRP B O 1
ATOM 1482 N N . GLY B 1 102 ? 18.947 61.783 -27.923 1.00 23.42 416 GLY B N 1
ATOM 1483 C CA . GLY B 1 102 ? 18.822 63.244 -27.996 1.00 21.54 416 GLY B CA 1
ATOM 1484 C C . GLY B 1 102 ? 17.598 63.554 -28.819 1.00 20.20 416 GLY B C 1
ATOM 1485 O O . GLY B 1 102 ? 17.577 63.181 -30.004 1.00 25.42 416 GLY B O 1
ATOM 1486 N N . LEU B 1 103 ? 16.592 64.151 -28.184 1.00 18.38 417 LEU B N 1
ATOM 1487 C CA . LEU B 1 103 ? 15.265 64.356 -28.797 1.00 21.42 417 LEU B CA 1
ATOM 1488 C C . LEU B 1 103 ? 14.998 65.854 -28.920 1.00 22.18 417 LEU B C 1
ATOM 1489 O O . LEU B 1 103 ? 15.154 66.606 -27.925 1.00 24.84 417 LEU B O 1
ATOM 1494 N N . THR B 1 104 ? 14.547 66.250 -30.098 1.00 21.19 418 THR B N 1
ATOM 1495 C CA . THR B 1 104 ? 14.185 67.652 -30.371 1.00 24.69 418 THR B CA 1
ATOM 1496 C C . THR B 1 104 ? 12.948 67.985 -29.531 1.00 23.64 418 THR B C 1
ATOM 1497 O O . THR B 1 104 ? 11.905 67.376 -29.769 1.00 24.47 418 THR B O 1
ATOM 1501 N N . ARG B 1 105 ? 13.060 68.921 -28.591 1.00 21.81 419 ARG B N 1
ATOM 1502 C CA . ARG B 1 105 ? 11.985 69.250 -27.621 1.00 26.63 419 ARG B CA 1
ATOM 1503 C C . ARG B 1 105 ? 10.712 69.670 -28.356 1.00 28.23 419 ARG B C 1
ATOM 1504 O O . ARG B 1 105 ? 9.622 69.292 -27.911 1.00 26.94 419 ARG B O 1
ATOM 1512 N N . SER B 1 106 ? 10.835 70.440 -29.433 1.00 28.00 420 SER B N 1
ATOM 1513 C CA . SER B 1 106 ? 9.670 70.940 -30.217 1.00 30.58 420 SER B CA 1
ATOM 1514 C C . SER B 1 106 ? 8.942 69.791 -30.933 1.00 29.71 420 SER B C 1
ATOM 1515 O O . SER B 1 106 ? 7.796 70.029 -31.351 1.00 32.93 420 SER B O 1
ATOM 1518 N N . ALA B 1 107 ? 9.563 68.616 -31.106 1.00 29.31 421 ALA B N 1
ATOM 1519 C CA . ALA B 1 107 ? 8.947 67.437 -31.781 1.00 24.91 421 ALA B CA 1
ATOM 1520 C C . ALA B 1 107 ? 8.140 66.614 -30.760 1.00 25.94 421 ALA B C 1
ATOM 1521 O O . ALA B 1 107 ? 7.524 65.619 -31.148 1.00 25.56 421 ALA B O 1
ATOM 1523 N N . LEU B 1 108 ? 8.078 67.056 -29.506 1.00 26.31 422 LEU B N 1
ATOM 1524 C CA . LEU B 1 108 ? 7.387 66.319 -28.420 1.00 25.97 422 LEU B CA 1
ATOM 1525 C C . LEU B 1 108 ? 6.285 67.171 -27.792 1.00 29.72 422 LEU B C 1
ATOM 1526 O O . LEU B 1 108 ? 6.380 68.397 -27.785 1.00 30.26 422 LEU B O 1
ATOM 1531 N N . LEU B 1 109 ? 5.297 66.476 -27.253 1.00 35.99 423 LEU B N 1
ATOM 1532 C CA . LEU B 1 109 ? 4.125 67.040 -26.562 1.00 39.65 423 LEU B CA 1
ATOM 1533 C C . LEU B 1 109 ? 4.076 66.409 -25.178 1.00 40.84 423 LEU B C 1
ATOM 1534 O O . LEU B 1 109 ? 3.989 65.200 -25.066 1.00 45.55 423 LEU B O 1
ATOM 1539 N N . PRO B 1 110 ? 4.071 67.126 -24.041 1.00 42.70 424 PRO B N 1
ATOM 1540 C CA . PRO B 1 110 ? 4.170 68.580 -23.997 1.00 51.02 424 PRO B CA 1
ATOM 1541 C C . PRO B 1 110 ? 5.559 69.086 -24.410 1.00 52.55 424 PRO B C 1
ATOM 1542 O O . PRO B 1 110 ? 5.593 70.190 -24.921 1.00 50.57 424 PRO B O 1
ATOM 1546 N N . SER C 1 3 ? 4.937 58.331 -0.532 1.00 81.10 317 SER C N 1
ATOM 1547 C CA . SER C 1 3 ? 4.656 58.008 -1.972 1.00 70.68 317 SER C CA 1
ATOM 1548 C C . SER C 1 3 ? 4.978 56.536 -2.245 1.00 71.25 317 SER C C 1
ATOM 1549 O O . SER C 1 3 ? 6.121 56.105 -2.070 1.00 61.10 317 SER C O 1
ATOM 1552 N N . PRO C 1 4 ? 3.985 55.705 -2.664 1.00 70.73 318 PRO C N 1
ATOM 1553 C CA . PRO C 1 4 ? 4.255 54.304 -2.990 1.00 60.71 318 PRO C CA 1
ATOM 1554 C C . PRO C 1 4 ? 4.948 54.144 -4.358 1.00 53.14 318 PRO C C 1
ATOM 1555 O O . PRO C 1 4 ? 4.350 53.647 -5.287 1.00 50.37 318 PRO C O 1
ATOM 1559 N N . THR C 1 5 ? 6.207 54.573 -4.434 1.00 46.35 319 THR C N 1
ATOM 1560 C CA . THR C 1 5 ? 7.110 54.568 -5.622 1.00 46.25 319 THR C CA 1
ATOM 1561 C C . THR C 1 5 ? 7.609 53.141 -5.921 1.00 37.92 319 THR C C 1
ATOM 1562 O O . THR C 1 5 ? 7.705 52.755 -7.090 1.00 31.48 319 THR C O 1
ATOM 1566 N N . SER C 1 6 ? 7.924 52.376 -4.875 1.00 36.09 320 SER C N 1
ATOM 1567 C CA . SER C 1 6 ? 8.511 51.016 -4.982 1.00 29.97 320 SER C 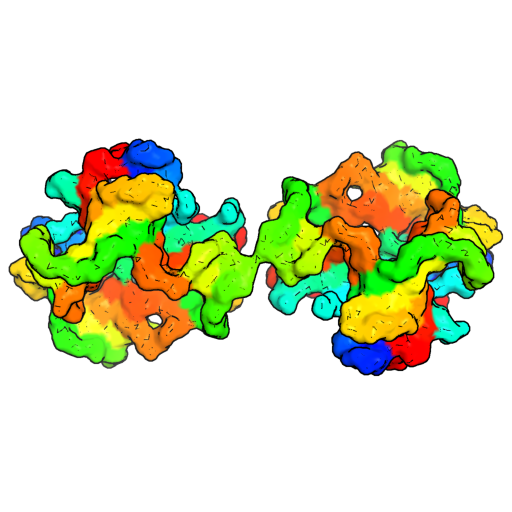CA 1
ATOM 1568 C C . SER C 1 6 ? 7.394 50.031 -5.365 1.00 26.23 320 SER C C 1
ATOM 1569 O O . SER C 1 6 ? 6.332 50.077 -4.749 1.00 28.74 320 SER C O 1
ATOM 1572 N N . LEU C 1 7 ? 7.637 49.169 -6.350 1.00 21.72 321 LEU C N 1
ATOM 1573 C CA . LEU C 1 7 ? 6.705 48.067 -6.708 1.00 21.53 321 LEU C CA 1
ATOM 1574 C C . LEU C 1 7 ? 7.361 46.748 -6.321 1.00 20.27 321 LEU C C 1
ATOM 1575 O O . LEU C 1 7 ? 8.374 46.343 -6.962 1.00 19.95 321 LEU C O 1
ATOM 1580 N N . CYS C 1 8 ? 6.850 46.134 -5.258 1.00 23.06 322 CYS C N 1
ATOM 1581 C CA . CYS C 1 8 ? 7.477 44.940 -4.661 1.00 24.17 322 CYS C CA 1
ATOM 1582 C C . CYS C 1 8 ? 6.717 43.665 -5.035 1.00 22.29 322 CYS C C 1
ATOM 1583 O O . CYS C 1 8 ? 5.511 43.714 -5.290 1.00 22.24 322 CYS C O 1
ATOM 1586 N N . CYS C 1 9 ? 7.418 42.543 -5.005 1.00 19.15 323 CYS C N 1
ATOM 1587 C CA . CYS C 1 9 ? 6.785 41.209 -5.128 1.00 18.83 323 CYS C CA 1
ATOM 1588 C C . CYS C 1 9 ? 5.712 41.062 -4.021 1.00 19.40 323 CYS C C 1
ATOM 1589 O O . CYS C 1 9 ? 6.024 41.196 -2.836 1.00 20.95 323 CYS C O 1
ATOM 1592 N N A LYS C 1 10 ? 4.458 40.854 -4.425 0.50 18.91 324 LYS C N 1
ATOM 1593 N N B LYS C 1 10 ? 4.459 40.873 -4.423 0.50 18.54 324 LYS C N 1
ATOM 1594 C CA A LYS C 1 10 ? 3.317 40.777 -3.481 0.50 18.93 324 LYS C CA 1
ATOM 1595 C CA B LYS C 1 10 ? 3.317 40.783 -3.478 0.50 18.39 324 LYS C CA 1
ATOM 1596 C C A LYS C 1 10 ? 3.494 39.588 -2.529 0.50 20.85 324 LYS C C 1
ATOM 1597 C C B LYS C 1 10 ? 3.496 39.592 -2.528 0.50 20.64 324 LYS C C 1
ATOM 1598 O O A LYS C 1 10 ? 3.048 39.708 -1.379 0.50 22.84 324 LYS C O 1
ATOM 1599 O O B LYS C 1 10 ? 3.048 39.711 -1.379 0.50 22.85 324 LYS C O 1
ATOM 1610 N N . GLN C 1 11 ? 4.112 38.500 -2.983 1.00 21.01 325 GLN C N 1
ATOM 1611 C CA . GLN C 1 11 ? 4.210 37.242 -2.185 1.00 21.37 325 GLN C CA 1
ATOM 1612 C C . GLN C 1 11 ? 5.214 37.436 -1.036 1.00 24.16 325 GLN C C 1
ATOM 1613 O O . GLN C 1 11 ? 4.806 37.315 0.145 1.00 23.61 325 GLN C O 1
ATOM 1619 N N . CYS C 1 12 ? 6.485 37.720 -1.345 1.00 23.19 326 CYS C N 1
ATOM 1620 C CA . CYS C 1 12 ? 7.521 37.856 -0.289 1.00 21.96 326 CYS C CA 1
ATOM 1621 C C . CYS C 1 12 ? 7.526 39.285 0.285 1.00 20.21 326 CYS C C 1
ATOM 1622 O O . CYS C 1 12 ? 8.191 39.471 1.301 1.00 20.86 326 CYS C O 1
ATOM 1625 N N . GLN C 1 13 ? 6.865 40.254 -0.362 1.00 21.33 327 GLN C N 1
ATOM 1626 C CA . GLN C 1 13 ? 6.565 41.607 0.171 1.00 23.00 327 GLN C CA 1
ATOM 1627 C C . GLN C 1 13 ? 7.793 42.512 0.204 1.00 23.73 327 GLN C C 1
ATOM 1628 O O . GLN C 1 13 ? 7.601 43.737 -0.038 1.00 29.79 327 GLN C O 1
ATOM 1634 N N . GLU C 1 14 ? 8.976 41.991 0.535 1.00 24.63 328 GLU C N 1
ATOM 1635 C CA . GLU C 1 14 ? 10.149 42.830 0.883 1.00 27.63 328 GLU C CA 1
ATOM 1636 C C . GLU C 1 14 ? 10.982 43.135 -0.370 1.00 24.50 328 GLU C C 1
ATOM 1637 O O . GLU C 1 14 ? 11.802 44.039 -0.301 1.00 27.61 328 GLU C O 1
ATOM 1643 N N . THR C 1 15 ? 10.800 42.354 -1.446 1.00 21.15 329 THR C N 1
ATOM 1644 C CA . THR C 1 15 ? 11.676 42.356 -2.630 1.00 21.48 329 THR C CA 1
ATOM 1645 C C . THR C 1 15 ? 11.150 43.380 -3.631 1.00 19.06 329 THR C C 1
ATOM 1646 O O . THR C 1 15 ? 10.075 43.165 -4.214 1.00 21.63 329 THR C O 1
ATOM 1650 N N . GLU C 1 16 ? 11.925 44.432 -3.879 1.00 20.90 330 GLU C N 1
ATOM 1651 C CA . GLU C 1 16 ? 11.570 45.403 -4.933 1.00 18.79 330 GLU C CA 1
ATOM 1652 C C . GLU C 1 16 ? 11.801 44.749 -6.297 1.00 18.56 330 GLU C C 1
ATOM 1653 O O . GLU C 1 16 ? 12.818 44.079 -6.478 1.00 19.64 330 GLU C O 1
ATOM 1659 N N . ILE C 1 17 ? 10.858 44.925 -7.221 1.00 16.95 331 ILE C N 1
ATOM 1660 C CA . ILE C 1 17 ? 11.027 44.422 -8.600 1.00 16.95 331 ILE C CA 1
ATOM 1661 C C . ILE C 1 17 ? 11.217 45.606 -9.555 1.00 16.40 331 ILE C C 1
ATOM 1662 O O . ILE C 1 17 ? 12.015 45.485 -10.486 1.00 18.69 331 ILE C O 1
ATOM 1667 N N . THR C 1 18 ? 10.465 46.683 -9.380 1.00 17.25 332 THR C N 1
ATOM 1668 C CA . THR C 1 18 ? 10.628 47.910 -10.188 1.00 18.02 332 THR C CA 1
ATOM 1669 C C . THR C 1 18 ? 10.149 49.127 -9.391 1.00 20.66 332 THR C C 1
ATOM 1670 O O . THR C 1 18 ? 9.785 48.993 -8.198 1.00 20.81 332 THR C O 1
ATOM 1674 N N . THR C 1 19 ? 10.161 50.292 -10.022 1.00 19.45 333 THR C N 1
ATOM 1675 C CA . THR C 1 19 ? 9.557 51.507 -9.463 1.00 21.04 333 THR C CA 1
ATOM 1676 C C . THR C 1 19 ? 8.647 52.153 -10.491 1.00 21.51 333 THR C C 1
ATOM 1677 O O . THR C 1 19 ? 8.784 51.883 -11.703 1.00 22.57 333 THR C O 1
ATOM 1681 N N . LYS C 1 20 ? 7.763 53.000 -10.002 1.00 24.42 334 LYS C N 1
ATOM 1682 C CA . LYS C 1 20 ? 6.835 53.758 -10.871 1.00 27.54 334 LYS C CA 1
ATOM 1683 C C . LYS C 1 20 ? 7.639 54.627 -11.832 1.00 25.34 334 LYS C C 1
ATOM 1684 O O . LYS C 1 20 ? 7.090 54.901 -12.892 1.00 29.29 334 LYS C O 1
ATOM 1690 N N . ASN C 1 21 ? 8.892 54.991 -11.474 1.00 25.06 335 ASN C N 1
ATOM 1691 C CA . ASN C 1 21 ? 9.774 55.837 -12.318 1.00 25.20 335 ASN C CA 1
ATOM 1692 C C . ASN C 1 21 ? 10.085 55.156 -13.659 1.00 24.83 335 ASN C C 1
ATOM 1693 O O . ASN C 1 21 ? 10.440 55.861 -14.610 1.00 28.47 335 ASN C O 1
ATOM 1698 N N . GLU C 1 22 ? 9.986 53.829 -13.711 1.00 22.03 336 GLU C N 1
ATOM 1699 C CA . GLU C 1 22 ? 10.438 53.050 -14.877 1.00 19.27 336 GLU C CA 1
ATOM 1700 C C . GLU C 1 22 ? 9.296 52.699 -15.835 1.00 18.83 336 GLU C C 1
ATOM 1701 O O . GLU C 1 22 ? 9.587 52.110 -16.883 1.00 19.42 336 GLU C O 1
ATOM 1707 N N . ILE C 1 23 ? 8.068 53.093 -15.523 1.00 20.47 337 ILE C N 1
ATOM 1708 C CA . ILE C 1 23 ? 6.878 52.770 -16.354 1.00 19.96 337 ILE C CA 1
ATOM 1709 C C . ILE C 1 23 ? 6.935 53.547 -17.675 1.00 20.76 337 ILE C C 1
ATOM 1710 O O . ILE C 1 23 ? 7.330 54.719 -17.695 1.00 23.17 337 ILE C O 1
ATOM 1715 N N . PHE C 1 24 ? 6.578 52.873 -18.762 1.00 19.01 338 PHE C N 1
ATOM 1716 C CA . PHE C 1 24 ? 6.396 53.541 -20.070 1.00 19.47 338 PHE C CA 1
ATOM 1717 C C . PHE C 1 24 ? 5.210 52.900 -20.798 1.00 21.65 338 PHE C C 1
ATOM 1718 O O . PHE C 1 24 ? 4.728 51.876 -20.318 1.00 24.51 338 PHE C O 1
ATOM 1726 N N . SER C 1 25 ? 4.792 53.535 -21.894 1.00 22.44 339 SER C N 1
ATOM 1727 C CA . SER C 1 25 ? 3.607 53.168 -22.702 1.00 24.36 339 SER C CA 1
ATOM 1728 C C . SER C 1 25 ? 4.014 52.837 -24.138 1.00 25.07 339 SER C C 1
ATOM 1729 O O . SER C 1 25 ? 4.294 53.734 -24.892 1.00 29.78 339 SER C O 1
ATOM 1732 N N . LEU C 1 26 ? 4.032 51.565 -24.482 1.00 30.72 340 LEU C N 1
ATOM 1733 C CA . LEU C 1 26 ? 4.412 51.041 -25.804 1.00 29.19 340 LEU C CA 1
ATOM 1734 C C . LEU C 1 26 ? 3.182 51.158 -26.697 1.00 31.47 340 LEU C C 1
ATOM 1735 O O . LEU C 1 26 ? 2.068 50.899 -26.204 1.00 35.55 340 LEU C O 1
ATOM 1740 N N . SER C 1 27 ? 3.343 51.591 -27.947 1.00 34.36 341 SER C N 1
ATOM 1741 C CA . SER C 1 27 ? 2.199 51.810 -28.885 1.00 37.21 341 SER C CA 1
ATOM 1742 C C . SER C 1 27 ? 1.918 50.552 -29.721 1.00 49.83 341 SER C C 1
ATOM 1743 O O . SER C 1 27 ? 2.890 49.812 -30.039 1.00 48.69 341 SER C O 1
ATOM 1746 N N . HIS C 1 43 ? -2.574 45.683 -20.856 1.00 55.92 357 HIS C N 1
ATOM 1747 C CA . HIS C 1 43 ? -2.777 46.765 -19.843 1.00 52.96 357 HIS C CA 1
ATOM 1748 C C . HIS C 1 43 ? -2.939 46.153 -18.433 1.00 52.26 357 HIS C C 1
ATOM 1749 O O . HIS C 1 43 ? -2.510 46.780 -17.467 1.00 57.45 357 HIS C O 1
ATOM 1756 N N . GLU C 1 44 ? -3.429 44.901 -18.303 1.00 52.20 358 GLU C N 1
ATOM 1757 C CA . GLU C 1 44 ? -3.159 43.923 -17.194 1.00 47.06 358 GLU C CA 1
ATOM 1758 C C . GLU C 1 44 ? -1.645 43.808 -16.875 1.00 35.03 358 GLU C C 1
ATOM 1759 O O . GLU C 1 44 ? -1.190 43.386 -15.764 1.00 34.53 358 GLU C O 1
ATOM 1765 N N . THR C 1 45 ? -0.853 44.155 -17.874 1.00 33.18 359 THR C N 1
ATOM 1766 C CA . THR C 1 45 ? 0.619 44.030 -17.912 1.00 26.17 359 THR C CA 1
ATOM 1767 C C . THR C 1 45 ? 1.231 45.436 -17.898 1.00 27.37 359 THR C C 1
ATOM 1768 O O . THR C 1 45 ? 1.004 46.216 -18.828 1.00 29.46 359 THR C O 1
ATOM 1772 N N . LEU C 1 46 ? 2.029 45.701 -16.869 1.00 23.33 360 LEU C N 1
ATOM 1773 C CA . LEU C 1 46 ? 2.792 46.955 -16.743 1.00 23.27 360 LEU C CA 1
ATOM 1774 C C . LEU C 1 46 ? 4.093 46.792 -17.548 1.00 21.64 360 LEU C C 1
ATOM 1775 O O . LEU C 1 46 ? 4.718 45.738 -17.453 1.00 23.36 360 LEU C O 1
ATOM 1780 N N . THR C 1 47 ? 4.488 47.765 -18.350 1.00 20.74 361 THR C N 1
ATOM 1781 C CA . THR C 1 47 ? 5.781 47.715 -19.069 1.00 19.78 361 THR C CA 1
ATOM 1782 C C . THR C 1 47 ? 6.725 48.746 -18.429 1.00 20.23 361 THR C C 1
ATOM 1783 O O . THR C 1 47 ? 6.346 49.922 -18.260 1.00 21.85 361 THR C O 1
ATOM 1787 N N . VAL C 1 48 ? 7.902 48.273 -18.034 1.00 18.87 362 VAL C N 1
ATOM 1788 C CA . VAL C 1 48 ? 8.961 49.106 -17.421 1.00 18.13 362 VAL C CA 1
ATOM 1789 C C . VAL C 1 48 ? 10.286 48.908 -18.154 1.00 16.14 362 VAL C C 1
ATOM 1790 O O . VAL C 1 48 ? 10.600 47.825 -18.668 1.00 16.59 362 VAL C O 1
ATOM 1794 N N . TYR C 1 49 ? 11.101 49.961 -18.202 1.00 18.70 363 TYR C N 1
ATOM 1795 C CA . TYR C 1 49 ? 12.400 49.878 -18.878 1.00 18.15 363 TYR C CA 1
ATOM 1796 C C . TYR C 1 49 ? 13.389 49.031 -18.101 1.00 16.03 363 TYR C C 1
ATOM 1797 O O . TYR C 1 49 ? 14.271 48.383 -18.708 1.00 18.58 363 TYR C O 1
ATOM 1806 N N A LYS C 1 50 ? 13.301 49.084 -16.774 0.50 17.25 364 LYS C N 1
ATOM 1807 N N B LYS C 1 50 ? 13.300 49.087 -16.774 0.50 16.41 364 LYS C N 1
ATOM 1808 C CA A LYS C 1 50 ? 14.281 48.461 -15.855 0.50 18.44 364 LYS C CA 1
ATOM 1809 C CA B LYS C 1 50 ? 14.275 48.456 -15.852 0.50 16.83 364 LYS C CA 1
ATOM 1810 C C A LYS C 1 50 ? 13.515 47.769 -14.724 0.50 17.00 364 LYS C C 1
ATOM 1811 C C B LYS C 1 50 ? 13.515 47.772 -14.720 0.50 16.29 364 LYS C C 1
ATOM 1812 O O A LYS C 1 50 ? 12.503 48.307 -14.236 0.50 19.50 364 LYS C O 1
ATOM 1813 O O B LYS C 1 50 ? 12.517 48.327 -14.228 0.50 18.79 364 LYS C O 1
ATOM 1824 N N . ALA C 1 51 ? 14.119 46.702 -14.208 1.00 15.41 365 ALA C N 1
ATOM 1825 C CA . ALA C 1 51 ? 13.623 45.913 -13.079 1.00 17.28 365 ALA C CA 1
ATOM 1826 C C . ALA C 1 51 ? 14.804 45.220 -12.427 1.00 16.88 365 ALA C C 1
ATOM 1827 O O . ALA C 1 51 ? 15.923 45.133 -13.053 1.00 18.45 365 ALA C O 1
ATOM 1829 N N . CYS C 1 52 ? 14.574 44.722 -11.222 1.00 19.18 366 CYS C N 1
ATOM 1830 C CA . CYS C 1 52 ? 15.643 44.069 -10.445 1.00 18.40 366 CYS C CA 1
ATOM 1831 C C . CYS C 1 52 ? 15.080 42.876 -9.694 1.00 18.38 366 CYS C C 1
ATOM 1832 O O . CYS C 1 52 ? 13.826 42.716 -9.592 1.00 19.47 366 CYS C O 1
ATOM 1835 N N . ASN C 1 53 ? 15.978 42.050 -9.188 1.00 18.10 367 ASN C N 1
ATOM 1836 C CA . ASN C 1 53 ? 15.639 40.922 -8.282 1.00 17.76 367 ASN C CA 1
ATOM 1837 C C . ASN C 1 53 ? 14.758 39.884 -9.004 1.00 18.52 367 ASN C C 1
ATOM 1838 O O . ASN C 1 53 ? 13.972 39.189 -8.339 1.00 22.85 367 ASN C O 1
ATOM 1843 N N . LEU C 1 54 ? 14.962 39.736 -10.321 1.00 18.73 368 LEU C N 1
ATOM 1844 C CA . LEU C 1 54 ? 14.279 38.720 -11.148 1.00 19.11 368 LEU C CA 1
ATOM 1845 C C . LEU C 1 54 ? 15.302 37.728 -11.713 1.00 21.02 368 LEU C C 1
ATOM 1846 O O . LEU C 1 54 ? 16.411 38.142 -12.122 1.00 24.58 368 LEU C O 1
ATOM 1851 N N . ASN C 1 55 ? 14.937 36.449 -11.711 1.00 22.23 369 ASN C N 1
ATOM 1852 C CA . ASN C 1 55 ? 15.701 35.363 -12.373 1.00 24.56 369 ASN C CA 1
ATOM 1853 C C . ASN C 1 55 ? 14.973 34.994 -13.663 1.00 23.62 369 ASN C C 1
ATOM 1854 O O . ASN C 1 55 ? 13.734 34.852 -13.642 1.00 24.37 369 ASN C O 1
ATOM 1859 N N . LEU C 1 56 ? 15.719 34.902 -14.756 1.00 26.45 370 LEU C N 1
ATOM 1860 C CA . LEU C 1 56 ? 15.170 34.501 -16.067 1.00 26.59 370 LEU C CA 1
ATOM 1861 C C . LEU C 1 56 ? 15.184 32.981 -16.176 1.00 30.38 370 LEU C C 1
ATOM 1862 O O . LEU C 1 56 ? 16.223 32.374 -15.887 1.00 29.89 370 LEU C O 1
ATOM 1867 N N . ILE C 1 57 ? 14.064 32.419 -16.618 1.00 26.38 371 ILE C N 1
ATOM 1868 C CA . ILE C 1 57 ? 13.846 30.961 -16.795 1.00 33.87 371 ILE C CA 1
ATOM 1869 C C . ILE C 1 57 ? 13.802 30.673 -18.295 1.00 32.56 371 ILE C C 1
ATOM 1870 O O . ILE C 1 57 ? 12.971 31.287 -18.989 1.00 35.64 371 ILE C O 1
ATOM 1875 N N . GLY C 1 58 ? 14.705 29.810 -18.760 1.00 37.51 372 GLY C N 1
ATOM 1876 C CA . GLY C 1 58 ? 14.754 29.347 -20.151 1.00 38.23 372 GLY C CA 1
ATOM 1877 C C . GLY C 1 58 ? 15.295 30.401 -21.099 1.00 39.08 372 GLY C C 1
ATOM 1878 O O . GLY C 1 58 ? 15.947 31.358 -20.667 1.00 38.25 372 GLY C O 1
ATOM 1879 N N . ARG C 1 59 ? 15.019 30.202 -22.383 1.00 42.04 373 ARG C N 1
ATOM 1880 C CA . ARG C 1 59 ? 15.538 30.992 -23.529 1.00 42.21 373 ARG C CA 1
ATOM 1881 C C . ARG C 1 59 ? 14.375 31.774 -24.125 1.00 37.43 373 ARG C C 1
ATOM 1882 O O . ARG C 1 59 ? 13.216 31.427 -23.920 1.00 38.18 373 ARG C O 1
ATOM 1890 N N . PRO C 1 60 ? 14.640 32.907 -24.819 1.00 37.65 374 PRO C N 1
ATOM 1891 C CA . PRO C 1 60 ? 13.557 33.718 -25.378 1.00 33.07 374 PRO C CA 1
ATOM 1892 C C . PRO C 1 60 ? 12.744 32.956 -26.430 1.00 33.45 374 PRO C C 1
ATOM 1893 O O . PRO C 1 60 ? 13.283 32.096 -27.123 1.00 35.99 374 PRO C O 1
ATOM 1897 N N . SER C 1 61 ? 11.475 33.305 -26.538 1.00 33.14 375 SER C N 1
ATOM 1898 C CA . SER C 1 61 ? 10.506 32.722 -27.499 1.00 31.82 375 SER C CA 1
ATOM 1899 C C . SER C 1 61 ? 9.655 33.844 -28.083 1.00 30.09 375 SER C C 1
ATOM 1900 O O . SER C 1 61 ? 9.263 34.745 -27.320 1.00 29.01 375 SER C O 1
ATOM 1903 N N . THR C 1 62 ? 9.345 33.750 -29.372 1.00 26.93 376 THR C N 1
ATOM 1904 C CA . THR C 1 62 ? 8.399 34.682 -30.040 1.00 30.11 376 THR C CA 1
ATOM 1905 C C . THR C 1 62 ? 6.969 34.134 -30.010 1.00 27.52 376 THR C C 1
ATOM 1906 O O . THR C 1 62 ? 6.070 34.887 -30.413 1.00 27.75 376 THR C O 1
ATOM 1910 N N . GLU C 1 63 ? 6.763 32.897 -29.545 1.00 29.98 377 GLU C N 1
ATOM 1911 C CA . GLU C 1 63 ? 5.440 32.206 -29.588 1.00 30.27 377 GLU C CA 1
ATOM 1912 C C . GLU C 1 63 ? 4.393 33.079 -28.881 1.00 29.80 377 GLU C C 1
ATOM 1913 O O . GLU C 1 63 ? 4.541 33.344 -27.674 1.00 26.91 377 GLU C O 1
ATOM 1919 N N . HIS C 1 64 ? 3.376 33.527 -29.611 1.00 27.01 378 HIS C N 1
ATOM 1920 C CA . HIS C 1 64 ? 2.226 34.311 -29.091 1.00 26.71 378 HIS C CA 1
ATOM 1921 C C . HIS C 1 64 ? 2.707 35.585 -28.377 1.00 26.91 378 HIS C C 1
ATOM 1922 O O . HIS C 1 64 ? 1.969 36.086 -27.525 1.00 26.11 378 HIS C O 1
ATOM 1929 N N . SER C 1 65 ? 3.835 36.176 -28.785 1.00 24.73 379 SER C N 1
ATOM 1930 C CA . SER C 1 65 ? 4.339 37.437 -28.198 1.00 24.27 379 SER C CA 1
ATOM 1931 C C . SER C 1 65 ? 3.264 38.519 -28.280 1.00 23.66 379 SER C C 1
ATOM 1932 O O . SER C 1 65 ? 2.691 38.726 -29.377 1.00 26.21 379 SER C O 1
ATOM 1935 N N . TRP C 1 66 ? 3.022 39.213 -27.167 1.00 22.87 380 TRP C N 1
ATOM 1936 C CA . TRP C 1 66 ? 2.020 40.307 -27.106 1.00 24.57 380 TRP C CA 1
ATOM 1937 C C . TRP C 1 66 ? 2.564 41.560 -27.783 1.00 23.94 380 TRP C C 1
ATOM 1938 O O . TRP C 1 66 ? 1.757 42.493 -28.058 1.00 29.13 380 TRP C O 1
ATOM 1949 N N . PHE C 1 67 ? 3.874 41.619 -27.992 1.00 25.87 381 PHE C N 1
ATOM 1950 C CA . PHE C 1 67 ? 4.577 42.820 -28.501 1.00 25.00 381 PHE C CA 1
ATOM 1951 C C . PHE C 1 67 ? 5.340 42.390 -29.739 1.00 27.43 381 PHE C C 1
ATOM 1952 O O . PHE C 1 67 ? 6.468 41.881 -29.645 1.00 25.43 381 PHE C O 1
ATOM 1960 N N . PRO C 1 68 ? 4.693 42.474 -30.919 1.00 29.61 382 PRO C N 1
ATOM 1961 C CA . PRO C 1 68 ? 5.297 41.941 -32.132 1.00 34.07 382 PRO C CA 1
ATOM 1962 C C . PRO C 1 68 ? 6.678 42.576 -32.351 1.00 32.18 382 PRO C C 1
ATOM 1963 O O . PRO C 1 68 ? 6.833 43.780 -32.157 1.00 37.12 382 PRO C O 1
ATOM 1967 N N . GLY C 1 69 ? 7.652 41.732 -32.692 1.00 28.18 383 GLY C N 1
ATOM 1968 C CA . GLY C 1 69 ? 9.062 42.105 -32.859 1.00 30.83 383 GLY C CA 1
ATOM 1969 C C . GLY C 1 69 ? 9.857 41.800 -31.610 1.00 28.65 383 GLY C C 1
ATOM 1970 O O . GLY C 1 69 ? 11.067 41.920 -31.669 1.00 33.73 383 GLY C O 1
ATOM 1971 N N . TYR C 1 70 ? 9.210 41.449 -30.499 1.00 25.30 384 TYR C N 1
ATOM 1972 C CA . TYR C 1 70 ? 9.915 41.045 -29.259 1.00 26.39 384 TYR C CA 1
ATOM 1973 C C . TYR C 1 70 ? 9.675 39.563 -28.969 1.00 25.98 384 TYR C C 1
ATOM 1974 O O . TYR C 1 70 ? 8.570 39.061 -29.221 1.00 25.13 384 TYR C O 1
ATOM 1983 N N . ALA C 1 71 ? 10.698 38.912 -28.419 1.00 24.30 385 ALA C N 1
ATOM 1984 C CA . ALA C 1 71 ? 10.637 37.599 -27.757 1.00 26.69 385 ALA C CA 1
ATOM 1985 C C . ALA C 1 71 ? 10.474 37.792 -26.242 1.00 28.73 385 ALA C C 1
ATOM 1986 O O . ALA C 1 71 ? 10.883 38.836 -25.713 1.00 28.01 385 ALA C O 1
ATOM 1988 N N . TRP C 1 72 ? 9.887 36.806 -25.579 1.00 27.04 386 TRP C N 1
ATOM 1989 C CA . TRP C 1 72 ? 9.668 36.843 -24.114 1.00 27.03 386 TRP C CA 1
ATOM 1990 C C . TRP C 1 72 ? 10.510 35.765 -23.442 1.00 26.20 386 TRP C C 1
ATOM 1991 O O . TRP C 1 72 ? 10.761 34.677 -24.040 1.00 28.20 386 TRP C O 1
ATOM 2002 N N . THR C 1 73 ? 10.912 36.058 -22.216 1.00 25.83 387 THR C N 1
ATOM 2003 C CA . THR C 1 73 ? 11.576 35.110 -21.287 1.00 25.45 387 THR C CA 1
ATOM 2004 C C . THR C 1 73 ? 10.868 35.223 -19.935 1.00 24.67 387 THR C C 1
ATOM 2005 O O . THR C 1 73 ? 10.735 36.340 -19.429 1.00 22.30 387 THR C O 1
ATOM 2009 N N . VAL C 1 74 ? 10.433 34.112 -19.366 1.00 24.02 388 VAL C N 1
ATOM 2010 C CA . VAL C 1 74 ? 9.757 34.116 -18.037 1.00 23.26 388 VAL C CA 1
ATOM 2011 C C . VAL C 1 74 ? 10.708 34.751 -16.999 1.00 22.98 388 VAL C C 1
ATOM 2012 O O . VAL C 1 74 ? 11.885 34.415 -16.934 1.00 24.44 388 VAL C O 1
ATOM 2016 N N . ALA C 1 75 ? 10.155 35.617 -16.161 1.00 20.36 389 ALA C N 1
ATOM 2017 C CA . ALA C 1 75 ? 10.870 36.319 -15.072 1.00 21.20 389 ALA C CA 1
ATOM 2018 C C . ALA C 1 75 ? 10.193 35.996 -13.740 1.00 21.46 389 ALA C C 1
ATOM 2019 O O . ALA C 1 75 ? 9.001 36.295 -13.589 1.00 22.41 389 ALA C O 1
ATOM 2021 N N . GLN C 1 76 ? 10.937 35.402 -12.814 1.00 23.14 390 GLN C N 1
ATOM 2022 C CA . GLN C 1 76 ? 10.407 35.084 -11.467 1.00 23.05 390 GLN C CA 1
ATOM 2023 C C . GLN C 1 76 ? 11.195 35.824 -10.397 1.00 22.85 390 GLN C C 1
ATOM 2024 O O . GLN C 1 76 ? 12.403 36.092 -10.581 1.00 23.14 390 GLN C O 1
ATOM 2030 N N . CYS C 1 77 ? 10.521 36.089 -9.288 1.00 19.01 391 CYS C N 1
ATOM 2031 C CA . CYS C 1 77 ? 11.156 36.703 -8.109 1.00 19.59 391 CYS C CA 1
ATOM 2032 C C . CYS C 1 77 ? 12.328 35.820 -7.647 1.00 20.68 391 CYS C C 1
ATOM 2033 O O . CYS C 1 77 ? 12.155 34.621 -7.497 1.00 23.32 391 CYS C O 1
ATOM 2036 N N . LYS C 1 78 ? 13.502 36.432 -7.449 1.00 19.53 392 LYS C N 1
ATOM 2037 C CA . LYS C 1 78 ? 14.740 35.703 -7.052 1.00 24.46 392 LYS C CA 1
ATOM 2038 C C . LYS C 1 78 ? 14.600 35.156 -5.628 1.00 23.30 392 LYS C C 1
ATOM 2039 O O . LYS C 1 78 ? 15.352 34.216 -5.274 1.00 24.56 392 LYS C O 1
ATOM 2045 N N . ILE C 1 79 ? 13.709 35.740 -4.815 1.00 22.73 393 ILE C N 1
ATOM 2046 C CA . ILE C 1 79 ? 13.544 35.353 -3.384 1.00 23.90 393 ILE C CA 1
ATOM 2047 C C . ILE C 1 79 ? 12.523 34.206 -3.276 1.00 24.62 393 ILE C C 1
ATOM 2048 O O . ILE C 1 79 ? 12.848 33.185 -2.634 1.00 30.10 393 ILE C O 1
ATOM 2053 N N . CYS C 1 80 ? 11.328 34.347 -3.877 1.00 21.15 394 CYS C N 1
ATOM 2054 C CA . CYS C 1 80 ? 10.216 33.393 -3.609 1.00 21.97 394 CYS C CA 1
ATOM 2055 C C . CYS C 1 80 ? 9.794 32.595 -4.843 1.00 21.41 394 CYS C C 1
ATOM 2056 O O . CYS C 1 80 ? 8.909 31.761 -4.696 1.00 23.45 394 CYS C O 1
ATOM 2059 N N . ALA C 1 81 ? 10.430 32.843 -5.999 1.00 22.78 395 ALA C N 1
ATOM 2060 C CA . ALA C 1 81 ? 10.183 32.164 -7.291 1.00 23.31 395 ALA C CA 1
ATOM 2061 C C . ALA C 1 81 ? 8.770 32.451 -7.839 1.00 21.60 395 ALA C C 1
ATOM 2062 O O . ALA C 1 81 ? 8.376 31.819 -8.820 1.00 21.24 395 ALA C O 1
ATOM 2064 N N . SER C 1 82 ? 8.022 33.399 -7.275 1.00 19.76 396 SER C N 1
ATOM 2065 C CA . SER C 1 82 ? 6.731 33.844 -7.861 1.00 21.13 396 SER C CA 1
ATOM 2066 C C . SER C 1 82 ? 6.973 34.362 -9.286 1.00 20.81 396 SER C C 1
ATOM 2067 O O . SER C 1 82 ? 7.906 35.140 -9.511 1.00 21.03 396 SER C O 1
ATOM 2070 N N . HIS C 1 83 ? 6.167 33.920 -10.241 1.00 23.63 397 HIS C N 1
ATOM 2071 C CA . HIS C 1 83 ? 6.208 34.415 -11.640 1.00 24.00 397 HIS C CA 1
ATOM 2072 C C . HIS C 1 83 ? 5.674 35.854 -11.671 1.00 22.52 397 HIS C C 1
ATOM 2073 O O . HIS C 1 83 ? 4.521 36.088 -11.369 1.00 27.34 397 HIS C O 1
ATOM 2080 N N . ILE C 1 84 ? 6.522 36.812 -11.964 1.00 19.24 398 ILE C N 1
ATOM 2081 C CA . ILE C 1 84 ? 6.136 38.259 -11.913 1.00 19.33 398 ILE C CA 1
ATOM 2082 C C . ILE C 1 84 ? 5.751 38.699 -13.322 1.00 17.25 398 ILE C C 1
ATOM 2083 O O . ILE C 1 84 ? 4.869 39.526 -13.489 1.00 19.62 398 ILE C O 1
ATOM 2088 N N . GLY C 1 85 ? 6.473 38.213 -14.321 1.00 17.98 399 GLY C N 1
ATOM 2089 C CA . GLY C 1 85 ? 6.170 38.547 -15.730 1.00 18.24 399 GLY C CA 1
ATOM 2090 C C . GLY C 1 85 ? 7.226 38.023 -16.665 1.00 19.67 399 GLY C C 1
ATOM 2091 O O . GLY C 1 85 ? 7.598 36.830 -16.558 1.00 22.06 399 GLY C O 1
ATOM 2092 N N . TRP C 1 86 ? 7.696 38.890 -17.560 1.00 19.39 400 TRP C N 1
ATOM 2093 C CA . TRP C 1 86 ? 8.574 38.487 -18.681 1.00 19.61 400 TRP C CA 1
ATOM 2094 C C . TRP C 1 86 ? 9.561 39.608 -19.003 1.00 20.38 400 TRP C C 1
ATOM 2095 O O . TRP C 1 86 ? 9.177 40.758 -18.938 1.00 20.32 400 TRP C O 1
ATOM 2106 N N . LYS C 1 87 ? 10.766 39.215 -19.395 1.00 21.73 401 LYS C N 1
ATOM 2107 C CA . LYS C 1 87 ? 11.707 40.091 -20.119 1.00 22.30 401 LYS C CA 1
ATOM 2108 C C . LYS C 1 87 ? 11.355 39.999 -21.604 1.00 22.70 401 LYS C C 1
ATOM 2109 O O . LYS C 1 87 ? 11.241 38.874 -22.110 1.00 22.49 401 LYS C O 1
ATOM 2115 N N . PHE C 1 88 ? 11.154 41.139 -22.245 1.00 20.85 402 PHE C N 1
ATOM 2116 C CA . PHE C 1 88 ? 10.943 41.249 -23.707 1.00 21.76 402 PHE C CA 1
ATOM 2117 C C . PHE C 1 88 ? 12.224 41.748 -24.357 1.00 22.30 402 PHE C C 1
ATOM 2118 O O . PHE C 1 88 ? 12.776 42.758 -23.924 1.00 24.23 402 PHE C O 1
ATOM 2126 N N . THR C 1 89 ? 12.686 41.012 -25.377 1.00 22.57 403 THR C N 1
ATOM 2127 C CA . THR C 1 89 ? 13.957 41.261 -26.084 1.00 25.31 403 THR C CA 1
ATOM 2128 C C . THR C 1 89 ? 13.678 41.424 -27.583 1.00 25.98 403 THR C C 1
ATOM 2129 O O . THR C 1 89 ? 13.022 40.565 -28.176 1.00 26.34 403 THR C O 1
ATOM 2133 N N . ALA C 1 90 ? 14.170 42.518 -28.177 1.00 26.43 404 ALA C N 1
ATOM 2134 C CA . ALA C 1 90 ? 13.909 42.875 -29.593 1.00 28.57 404 ALA C CA 1
ATOM 2135 C C . ALA C 1 90 ? 14.529 41.807 -30.506 1.00 29.72 404 ALA C C 1
ATOM 2136 O O . ALA C 1 90 ? 15.586 41.283 -30.166 1.00 31.19 404 ALA C O 1
ATOM 2138 N N . THR C 1 91 ? 13.846 41.462 -31.601 1.00 32.78 405 THR C N 1
ATOM 2139 C CA . THR C 1 91 ? 14.335 40.499 -32.625 1.00 31.43 405 THR C CA 1
ATOM 2140 C C . THR C 1 91 ? 15.104 41.225 -33.736 1.00 37.82 405 THR C C 1
ATOM 2141 O O . THR C 1 91 ? 15.723 40.531 -34.521 1.00 46.21 405 THR C O 1
ATOM 2145 N N . LYS C 1 92 ? 15.059 42.565 -33.779 1.00 39.61 406 LYS C N 1
ATOM 2146 C CA . LYS C 1 92 ? 15.670 43.414 -34.830 1.00 36.70 406 LYS C CA 1
ATOM 2147 C C . LYS C 1 92 ? 16.377 44.610 -34.179 1.00 32.89 406 LYS C C 1
ATOM 2148 O O . LYS C 1 92 ? 15.854 45.184 -33.179 1.00 35.99 406 LYS C O 1
ATOM 2154 N N . LYS C 1 93 ? 17.480 45.034 -34.791 1.00 36.50 407 LYS C N 1
ATOM 2155 C CA . LYS C 1 93 ? 18.399 46.046 -34.217 1.00 40.82 407 LYS C CA 1
ATOM 2156 C C . LYS C 1 93 ? 17.747 47.432 -34.251 1.00 36.35 407 LYS C C 1
ATOM 2157 O O . LYS C 1 93 ? 18.155 48.288 -33.459 1.00 40.56 407 LYS C O 1
ATOM 2163 N N . ASP C 1 94 ? 16.793 47.672 -35.152 1.00 39.45 408 ASP C N 1
ATOM 2164 C CA . ASP C 1 94 ? 16.296 49.052 -35.406 1.00 43.49 408 ASP C CA 1
ATOM 2165 C C . ASP C 1 94 ? 15.197 49.430 -34.411 1.00 44.77 408 ASP C C 1
ATOM 2166 O O . ASP C 1 94 ? 14.707 50.585 -34.482 1.00 47.53 408 ASP C O 1
ATOM 2171 N N A MET C 1 95 ? 14.806 48.499 -33.521 0.50 40.37 409 MET C N 1
ATOM 2172 N N B MET C 1 95 ? 14.800 48.508 -33.522 0.50 41.34 409 MET C N 1
ATOM 2173 C CA A MET C 1 95 ? 13.678 48.689 -32.577 0.50 33.66 409 MET C CA 1
ATOM 2174 C CA B MET C 1 95 ? 13.659 48.745 -32.603 0.50 36.71 409 MET C CA 1
ATOM 2175 C C A MET C 1 95 ? 14.178 49.364 -31.297 0.50 31.95 409 MET C C 1
ATOM 2176 C C B MET C 1 95 ? 14.163 49.349 -31.295 0.50 33.57 409 MET C C 1
ATOM 2177 O O A MET C 1 95 ? 15.357 49.170 -30.930 0.50 32.69 409 MET C O 1
ATOM 2178 O O B MET C 1 95 ? 15.334 49.138 -30.936 0.50 35.32 409 MET C O 1
ATOM 2187 N N . SER C 1 96 ? 13.296 50.107 -30.635 1.00 33.92 410 SER C N 1
ATOM 2188 C CA . SER C 1 96 ? 13.601 50.789 -29.363 1.00 31.64 410 SER C CA 1
ATOM 2189 C C . SER C 1 96 ? 12.402 50.642 -28.438 1.00 28.76 410 SER C C 1
ATOM 2190 O O . SER C 1 96 ? 11.269 50.885 -28.858 1.00 32.27 410 SER C O 1
ATOM 2193 N N . PRO C 1 97 ? 12.587 50.229 -27.160 1.00 26.76 411 PRO C N 1
ATOM 2194 C CA . PRO C 1 97 ? 13.873 49.787 -26.636 1.00 23.35 411 PRO C CA 1
ATOM 2195 C C . PRO C 1 97 ? 14.247 48.391 -27.150 1.00 24.64 411 PRO C C 1
ATOM 2196 O O . PRO C 1 97 ? 13.368 47.669 -27.673 1.00 24.32 411 PRO C O 1
ATOM 2200 N N . GLN C 1 98 ? 15.512 48.009 -26.989 1.00 22.47 412 GLN C N 1
ATOM 2201 C CA . GLN 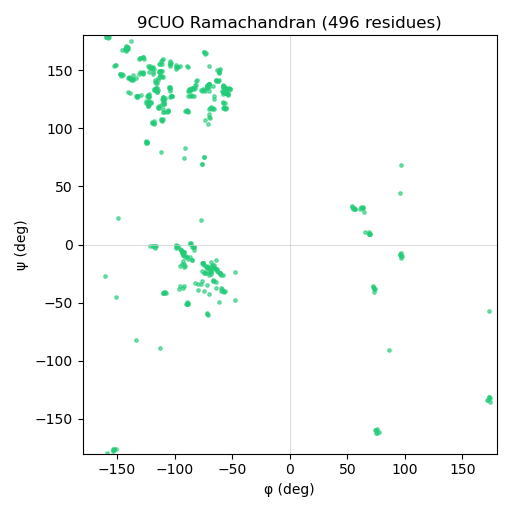C 1 98 ? 16.001 46.664 -27.369 1.00 24.08 412 GLN C CA 1
ATOM 2202 C C . GLN C 1 98 ? 15.480 45.646 -26.344 1.00 24.56 412 GLN C C 1
ATOM 2203 O O . GLN C 1 98 ? 15.385 44.489 -26.680 1.00 23.99 412 GLN C O 1
ATOM 2209 N N . LYS C 1 99 ? 15.162 46.086 -25.132 1.00 24.17 413 LYS C N 1
ATOM 2210 C CA . LYS C 1 99 ? 14.590 45.199 -24.098 1.00 22.97 413 LYS C CA 1
ATOM 2211 C C . LYS C 1 99 ? 13.726 46.022 -23.142 1.00 20.35 413 LYS C C 1
ATOM 2212 O O . LYS C 1 99 ? 13.892 47.216 -22.989 1.00 21.81 413 LYS C O 1
ATOM 2218 N N . PHE C 1 100 ? 12.766 45.356 -22.542 1.00 19.85 414 PHE C N 1
ATOM 2219 C CA . PHE C 1 100 ? 11.945 45.920 -21.449 1.00 21.08 414 PHE C CA 1
ATOM 2220 C C . PHE C 1 100 ? 11.375 44.749 -20.661 1.00 18.21 414 PHE C C 1
ATOM 2221 O O . PHE C 1 100 ? 11.637 43.589 -21.008 1.00 19.16 414 PHE C O 1
ATOM 2229 N N . TRP C 1 101 ? 10.622 45.061 -19.626 1.00 17.25 415 TRP C N 1
ATOM 2230 C CA . TRP C 1 101 ? 9.921 44.057 -18.794 1.00 17.68 415 TRP C CA 1
ATOM 2231 C C . TRP C 1 101 ? 8.422 44.281 -18.877 1.00 17.17 415 TRP C C 1
ATOM 2232 O O . TRP C 1 101 ? 7.969 45.418 -18.714 1.00 18.62 415 TRP C O 1
ATOM 2243 N N . GLY C 1 102 ? 7.683 43.198 -19.091 1.00 17.77 416 GLY C N 1
ATOM 2244 C CA . GLY C 1 102 ? 6.233 43.206 -18.954 1.00 17.25 416 GLY C CA 1
ATOM 2245 C C . GLY C 1 102 ? 5.889 42.466 -17.667 1.00 16.96 416 GLY C C 1
ATOM 2246 O O . GLY C 1 102 ? 6.180 41.283 -17.581 1.00 19.66 416 GLY C O 1
ATOM 2247 N N . LEU C 1 103 ? 5.316 43.165 -16.700 1.00 17.45 417 LEU C N 1
ATOM 2248 C CA . LEU C 1 103 ? 5.054 42.622 -15.341 1.00 18.05 417 LEU C CA 1
ATOM 2249 C C . LEU C 1 103 ? 3.556 42.541 -15.076 1.00 20.25 417 LEU C C 1
ATOM 2250 O O . LEU C 1 103 ? 2.823 43.526 -15.321 1.00 20.11 417 LEU C O 1
ATOM 2255 N N . THR C 1 104 ? 3.130 41.419 -14.522 1.00 20.12 418 THR C N 1
ATOM 2256 C CA . THR C 1 104 ? 1.705 41.217 -14.176 1.00 21.46 418 THR C CA 1
ATOM 2257 C C . THR C 1 104 ? 1.386 42.132 -12.986 1.00 21.91 418 THR C C 1
ATOM 2258 O O . THR C 1 104 ? 1.993 41.939 -11.904 1.00 22.87 418 THR C O 1
ATOM 2262 N N . ARG C 1 105 ? 0.485 43.099 -13.172 1.00 22.31 419 ARG C N 1
ATOM 2263 C CA . ARG C 1 105 ? 0.200 44.147 -12.157 1.00 23.80 419 ARG C CA 1
ATOM 2264 C C . ARG C 1 105 ? -0.210 43.507 -10.812 1.00 21.30 419 ARG C C 1
ATOM 2265 O O . ARG C 1 105 ? 0.208 44.021 -9.746 1.00 19.49 419 ARG C O 1
ATOM 2273 N N . SER C 1 106 ? -1.011 42.448 -10.864 1.00 22.57 420 SER C N 1
ATOM 2274 C CA . SER C 1 106 ? -1.534 41.752 -9.660 1.00 23.88 420 SER C CA 1
ATOM 2275 C C . SER C 1 106 ? -0.416 41.066 -8.852 1.00 24.01 420 SER C C 1
ATOM 2276 O O . SER C 1 106 ? -0.674 40.726 -7.702 1.00 27.22 420 SER C O 1
ATOM 2279 N N . ALA C 1 107 ? 0.764 40.845 -9.449 1.00 18.48 421 ALA C N 1
ATOM 2280 C CA . ALA C 1 107 ? 1.921 40.182 -8.811 1.00 19.90 421 ALA C CA 1
ATOM 2281 C C . ALA C 1 107 ? 2.716 41.190 -7.982 1.00 20.18 421 ALA C C 1
ATOM 2282 O O . ALA C 1 107 ? 3.662 40.773 -7.293 1.00 19.24 421 ALA C O 1
ATOM 2284 N N . LEU C 1 108 ? 2.332 42.466 -8.028 1.00 20.83 422 LEU C N 1
ATOM 2285 C CA . LEU C 1 108 ? 3.109 43.556 -7.381 1.00 19.28 422 LEU C CA 1
ATOM 2286 C C . LEU C 1 108 ? 2.275 44.302 -6.341 1.00 22.91 422 LEU C C 1
ATOM 2287 O O . LEU C 1 108 ? 1.056 44.396 -6.477 1.00 24.23 422 LEU C O 1
ATOM 2292 N N . LEU C 1 109 ? 2.985 44.829 -5.356 1.00 21.44 423 LEU C N 1
ATOM 2293 C CA . LEU C 1 109 ? 2.445 45.651 -4.263 1.00 26.52 423 LEU C CA 1
ATOM 2294 C C . LEU C 1 109 ? 3.134 47.007 -4.324 1.00 27.14 423 LEU C C 1
ATOM 2295 O O . LEU C 1 109 ? 4.361 47.079 -4.203 1.00 27.17 423 LEU C O 1
ATOM 2300 N N . PRO C 1 110 ? 2.361 48.104 -4.467 1.00 29.41 424 PRO C N 1
ATOM 2301 C CA . PRO C 1 110 ? 2.904 49.453 -4.293 1.00 33.14 424 PRO C CA 1
ATOM 2302 C C . PRO C 1 110 ? 3.331 49.651 -2.831 1.00 37.02 424 PRO C C 1
ATOM 2303 O O . PRO C 1 110 ? 2.559 49.308 -1.944 1.00 47.27 424 PRO C O 1
ATOM 2307 N N . THR C 1 111 ? 4.588 50.040 -2.619 1.00 40.15 425 THR C N 1
ATOM 2308 C CA . THR C 1 111 ? 5.222 50.147 -1.281 1.00 45.04 425 THR C CA 1
ATOM 2309 C C . THR C 1 111 ? 5.833 51.546 -1.233 1.00 43.06 425 THR C C 1
ATOM 2310 O O . THR C 1 111 ? 6.421 51.937 -2.237 1.00 38.55 425 THR C O 1
ATOM 2314 N N . ILE C 1 112 ? 5.525 52.304 -0.174 1.00 57.85 426 ILE C N 1
ATOM 2315 C CA . ILE C 1 112 ? 5.929 53.735 0.022 1.00 61.62 426 ILE C CA 1
ATOM 2316 C C . ILE C 1 112 ? 7.455 53.824 0.061 1.00 68.36 426 ILE C C 1
ATOM 2317 O O . ILE C 1 112 ? 8.029 54.690 -0.601 1.00 73.21 426 ILE C O 1
ATOM 2322 N N . PRO C 1 113 ? 8.148 52.989 0.873 1.00 65.41 427 PRO C N 1
ATOM 2323 C CA . PRO C 1 113 ? 9.610 52.871 0.833 1.00 64.05 427 PRO C CA 1
ATOM 2324 C C . PRO C 1 113 ? 10.300 52.909 -0.541 1.00 64.69 427 PRO C C 1
ATOM 2325 O O . PRO C 1 113 ? 10.086 53.765 -1.407 1.00 61.71 427 PRO C O 1
ATOM 2330 N N . SER D 1 3 ? -1.072 3.910 -11.940 1.00 79.02 317 SER D N 1
ATOM 2331 C CA . SER D 1 3 ? -1.787 5.194 -12.175 1.00 67.56 317 SER D CA 1
ATOM 2332 C C . SER D 1 3 ? -2.097 5.421 -13.653 1.00 55.27 317 SER D C 1
ATOM 2333 O O . SER D 1 3 ? -1.937 6.543 -14.140 1.00 47.08 317 SER D O 1
ATOM 2336 N N . PRO D 1 4 ? -2.575 4.403 -14.410 1.00 62.51 318 PRO D N 1
ATOM 2337 C CA . PRO D 1 4 ? -2.948 4.615 -15.813 1.00 62.04 318 PRO D CA 1
ATOM 2338 C C . PRO D 1 4 ? -4.302 5.337 -15.956 1.00 53.79 318 PRO D C 1
ATOM 2339 O O . PRO D 1 4 ? -5.263 4.745 -16.395 1.00 70.29 318 PRO D O 1
ATOM 2343 N N . THR D 1 5 ? -4.331 6.618 -15.577 1.00 44.81 319 THR D N 1
ATOM 2344 C CA . THR D 1 5 ? -5.472 7.580 -15.607 1.00 39.60 319 THR D CA 1
ATOM 2345 C C . THR D 1 5 ? -5.805 7.979 -17.055 1.00 30.74 319 THR D C 1
ATOM 2346 O O . THR D 1 5 ? -6.984 8.047 -17.439 1.00 30.87 319 THR D O 1
ATOM 2350 N N A SER D 1 6 ? -4.767 8.251 -17.846 0.50 32.09 320 SER D N 1
ATOM 2351 N N B SER D 1 6 ? -4.766 8.248 -17.851 0.50 30.90 320 SER D N 1
ATOM 2352 C CA A SER D 1 6 ? -4.912 8.800 -19.222 0.50 29.04 320 SER D CA 1
ATOM 2353 C CA B SER D 1 6 ? -4.920 8.785 -19.228 0.50 27.69 320 SER D CA 1
ATOM 2354 C C A SER D 1 6 ? -5.289 7.645 -20.155 0.50 26.99 320 SER D C 1
ATOM 2355 C C B SER D 1 6 ? -5.294 7.632 -20.156 0.50 26.45 320 SER D C 1
ATOM 2356 O O A SER D 1 6 ? -4.634 6.577 -20.073 0.50 30.70 320 SER D O 1
ATOM 2357 O O B SER D 1 6 ? -4.642 6.566 -20.070 0.50 30.28 320 SER D O 1
ATOM 2362 N N . LEU D 1 7 ? -6.311 7.821 -20.999 1.00 23.76 321 LEU D N 1
ATOM 2363 C CA . LEU D 1 7 ? -6.655 6.818 -22.043 1.00 21.00 321 LEU D CA 1
ATOM 2364 C C . LEU D 1 7 ? -6.334 7.448 -23.395 1.00 20.63 321 LEU D C 1
ATOM 2365 O O . LEU D 1 7 ? -7.013 8.406 -23.833 1.00 21.95 321 LEU D O 1
ATOM 2370 N N . CYS D 1 8 ? -5.269 6.943 -24.010 1.00 23.34 322 CYS D N 1
ATOM 2371 C CA . CYS D 1 8 ? -4.694 7.544 -25.224 1.00 22.12 322 CYS D CA 1
ATOM 2372 C C . CYS D 1 8 ? -5.066 6.728 -26.462 1.00 20.97 322 CYS D C 1
ATOM 2373 O O . CYS D 1 8 ? -5.321 5.523 -26.368 1.00 19.65 322 CYS D O 1
ATOM 2376 N N . CYS D 1 9 ? -5.094 7.397 -27.611 1.00 20.10 323 CYS D N 1
ATOM 2377 C CA . CYS D 1 9 ? -5.192 6.718 -28.915 1.00 19.47 323 CYS D CA 1
ATOM 2378 C C . CYS D 1 9 ? -4.079 5.658 -29.026 1.00 21.21 323 CYS D C 1
ATOM 2379 O O . CYS D 1 9 ? -2.874 6.001 -28.921 1.00 21.35 323 CYS D O 1
ATOM 2382 N N A LYS D 1 10 ? -4.468 4.404 -29.230 0.50 21.11 324 LYS D N 1
ATOM 2383 N N B LYS D 1 10 ? -4.466 4.396 -29.220 0.50 21.56 324 LYS D N 1
ATOM 2384 C CA A LYS D 1 10 ? -3.510 3.275 -29.296 0.50 21.59 324 LYS D CA 1
ATOM 2385 C CA B LYS D 1 10 ? -3.509 3.259 -29.298 0.50 22.55 324 LYS D CA 1
ATOM 2386 C C A LYS D 1 10 ? -2.583 3.451 -30.511 0.50 22.20 324 LYS D C 1
ATOM 2387 C C B LYS D 1 10 ? -2.582 3.444 -30.512 0.50 22.74 324 LYS D C 1
ATOM 2388 O O A LYS D 1 10 ? -1.424 3.016 -30.420 0.50 23.25 324 LYS D O 1
ATOM 2389 O O B LYS D 1 10 ? -1.413 3.007 -30.425 0.50 23.64 324 LYS D O 1
ATOM 2400 N N . GLN D 1 11 ? -3.065 4.041 -31.602 1.00 22.40 325 GLN D N 1
ATOM 2401 C CA . GLN D 1 11 ? -2.291 4.171 -32.862 1.00 23.08 325 GLN D CA 1
ATOM 2402 C C . GLN D 1 11 ? -1.144 5.175 -32.698 1.00 22.66 325 GLN D C 1
ATOM 2403 O O . GLN D 1 11 ? 0.047 4.778 -32.845 1.00 22.41 325 GLN D O 1
ATOM 2409 N N . CYS D 1 12 ? -1.453 6.446 -32.436 1.00 20.41 326 CYS D N 1
ATOM 2410 C CA . CYS D 1 12 ? -0.417 7.500 -32.310 1.00 22.11 326 CYS D CA 1
ATOM 2411 C C . CYS D 1 12 ? 0.162 7.535 -30.886 1.00 20.16 326 CYS D C 1
ATOM 2412 O O . CYS D 1 12 ? 1.167 8.219 -30.704 1.00 24.20 326 CYS D O 1
ATOM 2415 N N . GLN D 1 13 ? -0.466 6.867 -29.912 1.00 20.31 327 GLN D N 1
ATOM 2416 C CA . GLN D 1 13 ? 0.103 6.588 -28.551 1.00 20.75 327 GLN D CA 1
ATOM 2417 C C . GLN D 1 13 ? 0.149 7.851 -27.664 1.00 22.43 327 GLN D C 1
ATOM 2418 O O . GLN D 1 13 ? -0.050 7.719 -26.458 1.00 24.17 327 GLN D O 1
ATOM 2424 N N . GLU D 1 14 ? 0.458 9.029 -28.222 1.00 23.85 328 GLU D N 1
ATOM 2425 C CA . GLU D 1 14 ? 0.774 10.241 -27.427 1.00 29.43 328 GLU D CA 1
ATOM 2426 C C . GLU D 1 14 ? -0.476 11.080 -27.176 1.00 26.98 328 GLU D C 1
ATOM 2427 O O . GLU D 1 14 ? -0.414 11.942 -26.304 1.00 28.95 328 GLU D O 1
ATOM 2433 N N . THR D 1 15 ? -1.552 10.847 -27.934 1.00 24.74 329 THR D N 1
ATOM 2434 C CA . THR D 1 15 ? -2.749 11.714 -27.930 1.00 23.36 329 THR D CA 1
ATOM 2435 C C . THR D 1 15 ? -3.740 11.182 -26.882 1.00 21.31 329 THR D C 1
ATOM 2436 O O . THR D 1 15 ? -4.304 10.096 -27.067 1.00 21.96 329 THR D O 1
ATOM 2440 N N . GLU D 1 16 ? -3.986 11.974 -25.843 1.00 19.99 330 GLU D N 1
ATOM 2441 C CA . GLU D 1 16 ? -5.016 11.635 -24.848 1.00 21.22 330 GLU D CA 1
ATOM 2442 C C . GLU D 1 16 ? -6.397 11.827 -25.500 1.00 19.59 330 GLU D C 1
ATOM 2443 O O . GLU D 1 16 ? -6.621 12.842 -26.199 1.00 21.59 330 GLU D O 1
ATOM 2449 N N . ILE D 1 17 ? -7.305 10.870 -25.284 1.00 19.71 331 ILE D N 1
ATOM 2450 C CA . ILE D 1 17 ? -8.687 11.030 -25.780 1.00 18.35 331 ILE D CA 1
ATOM 2451 C C . ILE D 1 17 ? -9.646 11.238 -24.600 1.00 17.14 331 ILE D C 1
ATOM 2452 O O . ILE D 1 17 ? -10.555 12.062 -24.709 1.00 19.15 331 ILE D O 1
ATOM 2457 N N . THR D 1 18 ? -9.467 10.485 -23.514 1.00 18.85 332 THR D N 1
ATOM 2458 C CA . THR D 1 18 ? -10.257 10.682 -22.278 1.00 20.20 332 THR D CA 1
ATOM 2459 C C . THR D 1 18 ? -9.417 10.254 -21.071 1.00 22.10 332 THR D C 1
ATOM 2460 O O . THR D 1 18 ? -8.224 9.916 -21.207 1.00 22.16 332 THR D O 1
ATOM 2464 N N . THR D 1 19 ? -10.040 10.302 -19.896 1.00 18.69 333 THR D N 1
ATOM 2465 C CA . THR D 1 19 ? -9.447 9.743 -18.674 1.00 21.04 333 THR D CA 1
ATOM 2466 C C . THR D 1 19 ? -10.432 8.787 -18.010 1.00 20.73 333 THR D C 1
ATOM 2467 O O . THR D 1 19 ? -11.648 8.881 -18.247 1.00 22.76 333 THR D O 1
ATOM 2471 N N . LYS D 1 20 ? -9.885 7.949 -17.138 1.00 22.80 334 LYS D N 1
ATOM 2472 C CA . LYS D 1 20 ? -10.682 7.017 -16.320 1.00 27.39 334 LYS D CA 1
ATOM 2473 C C . LYS D 1 20 ? -11.667 7.817 -15.462 1.00 27.50 334 LYS D C 1
ATOM 2474 O O . LYS D 1 20 ? -12.710 7.265 -15.154 1.00 28.55 334 LYS D O 1
ATOM 2480 N N . ASN D 1 21 ? -11.347 9.075 -15.136 1.00 23.63 335 ASN D N 1
ATOM 2481 C CA . ASN D 1 21 ? -12.188 9.959 -14.281 1.00 25.92 335 ASN D CA 1
ATOM 2482 C C . ASN D 1 21 ? -13.528 10.273 -14.955 1.00 26.62 335 ASN D C 1
ATOM 2483 O O . ASN D 1 21 ? -14.473 10.627 -14.239 1.00 26.69 335 ASN D O 1
ATOM 2488 N N . GLU D 1 22 ? -13.626 10.128 -16.266 1.00 22.08 336 GLU D N 1
ATOM 2489 C CA . GLU D 1 22 ? -14.821 10.541 -17.036 1.00 23.89 336 GLU D CA 1
ATOM 2490 C C . GLU D 1 22 ? -15.734 9.333 -17.329 1.00 20.16 336 GLU D C 1
ATOM 2491 O O . GLU D 1 22 ? -16.811 9.560 -17.909 1.00 18.88 336 GLU D O 1
ATOM 2497 N N . ILE D 1 23 ? -15.379 8.131 -16.910 1.00 21.96 337 ILE D N 1
ATOM 2498 C CA . ILE D 1 23 ? -16.162 6.904 -17.215 1.00 22.85 337 ILE D CA 1
ATOM 2499 C C . ILE D 1 23 ? -17.451 6.931 -16.385 1.00 21.09 337 ILE D C 1
ATOM 2500 O O . ILE D 1 23 ? -17.447 7.297 -15.182 1.00 23.69 337 ILE D O 1
ATOM 2505 N N . PHE D 1 24 ? -18.548 6.556 -17.022 1.00 18.60 338 PHE D N 1
ATOM 2506 C CA . PHE D 1 24 ? -19.822 6.319 -16.308 1.00 18.31 338 PHE D CA 1
ATOM 2507 C C . PHE D 1 24 ? -20.489 5.104 -16.929 1.00 21.04 338 PHE D C 1
ATOM 2508 O O . PHE D 1 24 ? -20.026 4.633 -17.986 1.00 24.37 338 PHE D O 1
ATOM 2516 N N . SER D 1 25 ? -21.540 4.621 -16.275 1.00 23.95 339 SER D N 1
ATOM 2517 C CA . SER D 1 25 ? -22.300 3.397 -16.630 1.00 25.99 339 SER D CA 1
ATOM 2518 C C . SER D 1 25 ? -23.748 3.761 -16.946 1.00 26.36 339 SER D C 1
ATOM 2519 O O . SER D 1 25 ? -24.505 4.038 -16.019 1.00 26.91 339 SER D O 1
ATOM 2522 N N . LEU D 1 26 ? -24.110 3.774 -18.221 1.00 29.46 340 LEU D N 1
ATOM 2523 C CA . LEU D 1 26 ? -25.462 4.144 -18.702 1.00 34.60 340 LEU D CA 1
ATOM 2524 C C . LEU D 1 26 ? -26.336 2.886 -18.538 1.00 34.94 340 LEU D C 1
ATOM 2525 O O . LEU D 1 26 ? -25.828 1.759 -18.791 1.00 40.94 340 LEU D O 1
ATOM 2530 N N . SER D 1 27 ? -27.590 3.078 -18.116 1.00 35.92 341 SER D N 1
ATOM 2531 C CA . SER D 1 27 ? -28.632 2.028 -17.989 1.00 38.47 341 SER D CA 1
ATOM 2532 C C . SER D 1 27 ? -29.740 2.256 -19.025 1.00 45.07 341 SER D C 1
ATOM 2533 O O . SER D 1 27 ? -29.426 2.290 -20.212 1.00 45.53 341 SER D O 1
ATOM 2536 N N . HIS D 1 43 ? -19.948 -3.061 -23.621 1.00 77.00 357 HIS D N 1
ATOM 2537 C CA . HIS D 1 43 ? -18.800 -3.843 -23.072 1.00 73.60 357 HIS D CA 1
ATOM 2538 C C . HIS D 1 43 ? -17.561 -3.633 -23.959 1.00 58.63 357 HIS D C 1
ATOM 2539 O O . HIS D 1 43 ? -16.455 -3.402 -23.414 1.00 58.20 357 HIS D O 1
ATOM 2546 N N . GLU D 1 44 ? -17.726 -3.694 -25.281 1.00 56.82 358 GLU D N 1
ATOM 2547 C CA . GLU D 1 44 ? -16.678 -3.232 -26.238 1.00 46.88 358 GLU D CA 1
ATOM 2548 C C . GLU D 1 44 ? -16.573 -1.704 -26.149 1.00 38.25 358 GLU D C 1
ATOM 2549 O O . GLU D 1 44 ? -15.534 -1.170 -26.569 1.00 32.95 358 GLU D O 1
ATOM 2555 N N . THR D 1 45 ? -17.626 -1.023 -25.706 1.00 34.01 359 THR D N 1
ATOM 2556 C CA . THR D 1 45 ? -17.772 0.450 -25.820 1.00 30.52 359 THR D CA 1
ATOM 2557 C C . THR D 1 45 ? -17.754 1.094 -24.422 1.00 29.01 359 THR D C 1
ATOM 2558 O O . THR D 1 45 ? -18.630 0.830 -23.610 1.00 33.71 359 THR D O 1
ATOM 2562 N N . LEU D 1 46 ? -16.768 1.926 -24.178 1.00 24.97 360 LEU D N 1
ATOM 2563 C CA . LEU D 1 46 ? -16.610 2.708 -22.945 1.00 23.39 360 LEU D CA 1
ATOM 2564 C C . LEU D 1 46 ? -17.448 3.985 -23.100 1.00 20.76 360 LEU D C 1
ATOM 2565 O O . LEU D 1 46 ? -17.407 4.601 -24.180 1.00 23.41 360 LEU D O 1
ATOM 2570 N N . THR D 1 47 ? -18.214 4.375 -22.080 1.00 20.21 361 THR D N 1
ATOM 2571 C CA . THR D 1 47 ? -18.980 5.633 -22.146 1.00 19.96 361 THR D CA 1
ATOM 2572 C C . THR D 1 47 ? -18.351 6.628 -21.167 1.00 19.65 361 THR D C 1
ATOM 2573 O O . THR D 1 47 ? -18.159 6.282 -19.996 1.00 21.42 361 THR D O 1
ATOM 2577 N N . VAL D 1 48 ? -18.024 7.812 -21.668 1.00 18.84 362 VAL D N 1
ATOM 2578 C CA . VAL D 1 48 ? -17.378 8.883 -20.881 1.00 18.36 362 VAL D CA 1
ATOM 2579 C C . VAL D 1 48 ? -18.129 10.198 -21.083 1.00 17.38 362 VAL D C 1
ATOM 2580 O O . VAL D 1 48 ? -18.667 10.485 -22.179 1.00 18.31 362 VAL D O 1
ATOM 2584 N N . TYR D 1 49 ? -18.175 11.030 -20.045 1.00 17.03 363 TYR D N 1
ATOM 2585 C CA . TYR D 1 49 ? -18.912 12.308 -20.171 1.00 17.08 363 TYR D CA 1
ATOM 2586 C C . TYR D 1 49 ? -18.174 13.301 -21.061 1.00 16.84 363 TYR D C 1
ATOM 2587 O O . TYR D 1 49 ? -18.809 14.149 -21.720 1.00 17.30 363 TYR D O 1
ATOM 2596 N N A LYS D 1 50 ? -16.840 13.252 -21.018 0.50 18.43 364 LYS D N 1
ATOM 2597 N N B LYS D 1 50 ? -16.848 13.244 -21.031 0.50 17.73 364 LYS D N 1
ATOM 2598 C CA A LYS D 1 50 ? -15.966 14.232 -21.690 0.50 17.58 364 LYS D CA 1
ATOM 2599 C CA B LYS D 1 50 ? -15.970 14.231 -21.687 0.50 16.38 364 LYS D CA 1
ATOM 2600 C C A LYS D 1 50 ? -14.822 13.496 -22.394 0.50 17.20 364 LYS D C 1
ATOM 2601 C C B LYS D 1 50 ? -14.827 13.504 -22.390 0.50 16.61 364 LYS D C 1
ATOM 2602 O O A LYS D 1 50 ? -14.320 12.472 -21.872 0.50 20.28 364 LYS D O 1
ATOM 2603 O O B LYS D 1 50 ? -14.331 12.488 -21.864 0.50 19.62 364 LYS D O 1
ATOM 2614 N N . ALA D 1 51 ? -14.373 14.104 -23.491 1.00 18.42 365 ALA D N 1
ATOM 2615 C CA . ALA D 1 51 ? -13.232 13.625 -24.283 1.00 19.88 365 ALA D CA 1
ATOM 2616 C C . ALA D 1 51 ? -12.587 14.828 -24.961 1.00 19.64 365 ALA D C 1
ATOM 2617 O O . ALA D 1 51 ? -13.273 15.873 -25.151 1.00 20.90 365 ALA D O 1
ATOM 2619 N N . CYS D 1 52 ? -11.375 14.612 -25.455 1.00 23.22 366 CYS D N 1
ATOM 2620 C CA . CYS D 1 52 ? -10.620 15.668 -26.151 1.00 20.01 366 CYS D CA 1
ATOM 2621 C C . CYS D 1 52 ? -9.869 15.072 -27.355 1.00 20.64 366 CYS D C 1
ATOM 2622 O O . CYS D 1 52 ? -9.794 13.807 -27.489 1.00 19.71 366 CYS D O 1
ATOM 2625 N N . ASN D 1 53 ? -9.350 15.947 -28.191 1.00 21.89 367 ASN D N 1
ATOM 2626 C CA . ASN D 1 53 ? -8.467 15.589 -29.337 1.00 21.36 367 ASN D CA 1
ATOM 2627 C C . ASN D 1 53 ? -9.188 14.678 -30.340 1.00 21.93 367 ASN D C 1
ATOM 2628 O O . ASN D 1 53 ? -8.526 13.892 -31.031 1.00 21.90 367 ASN D O 1
ATOM 2633 N N . LEU D 1 54 ? -10.523 14.828 -30.463 1.00 21.63 368 LEU D N 1
ATOM 2634 C CA . LEU D 1 54 ? -11.324 14.120 -31.488 1.00 21.26 368 LEU D CA 1
ATOM 2635 C C . LEU D 1 54 ? -11.914 15.116 -32.493 1.00 22.08 368 LEU D C 1
ATOM 2636 O O . LEU D 1 54 ? -12.299 16.223 -32.095 1.00 24.36 368 LEU D O 1
ATOM 2641 N N . ASN D 1 55 ? -11.975 14.693 -33.752 1.00 22.49 369 ASN D N 1
ATOM 2642 C CA . ASN D 1 55 ? -12.698 15.389 -34.837 1.00 26.27 369 ASN D CA 1
ATOM 2643 C C . ASN D 1 55 ? -13.995 14.639 -35.107 1.00 23.56 369 ASN D C 1
ATOM 2644 O O . ASN D 1 55 ? -13.970 13.406 -35.242 1.00 23.00 369 ASN D O 1
ATOM 2649 N N . LEU D 1 56 ? -15.080 15.374 -35.216 1.00 24.39 370 LEU D N 1
ATOM 2650 C CA . LEU D 1 56 ? -16.401 14.827 -35.615 1.00 26.37 370 LEU D CA 1
ATOM 2651 C C . LEU D 1 56 ? -16.512 14.829 -37.128 1.00 28.60 370 LEU D C 1
ATOM 2652 O O . LEU D 1 56 ? -16.220 15.864 -37.742 1.00 30.48 370 LEU D O 1
ATOM 2657 N N . ILE D 1 57 ? -16.943 13.694 -37.677 1.00 27.76 371 ILE D N 1
ATOM 2658 C CA . ILE D 1 57 ? -17.118 13.487 -39.140 1.00 34.13 371 ILE D CA 1
ATOM 2659 C C . ILE D 1 57 ? -18.618 13.402 -39.416 1.00 32.26 371 ILE D C 1
ATOM 2660 O O . ILE D 1 57 ? -19.273 12.541 -38.808 1.00 35.31 371 ILE D O 1
ATOM 2665 N N . GLY D 1 58 ? -19.134 14.272 -40.290 1.00 36.38 372 GLY D N 1
ATOM 2666 C CA . GLY D 1 58 ? -20.525 14.199 -40.776 1.00 39.05 372 GLY D CA 1
ATOM 2667 C C . GLY D 1 58 ? -21.506 14.723 -39.747 1.00 40.62 372 GLY D C 1
ATOM 2668 O O . GLY D 1 58 ? -21.082 15.453 -38.821 1.00 43.59 372 GLY D O 1
ATOM 2669 N N . ARG D 1 59 ? -22.780 14.365 -39.903 1.00 41.43 373 ARG D N 1
ATOM 2670 C CA . ARG D 1 59 ? -23.912 14.902 -39.093 1.00 43.84 373 ARG D CA 1
ATOM 2671 C C . ARG D 1 59 ? -24.455 13.767 -38.239 1.00 35.88 373 ARG D C 1
ATOM 2672 O O . ARG D 1 59 ? -24.254 12.601 -38.578 1.00 37.83 373 ARG D O 1
ATOM 2680 N N . PRO D 1 60 ? -25.112 14.050 -37.091 1.00 34.03 374 PRO D N 1
ATOM 2681 C CA . PRO D 1 60 ? -25.650 12.986 -36.242 1.00 33.51 374 PRO D CA 1
ATOM 2682 C C . PRO D 1 60 ? -26.705 12.145 -36.969 1.00 33.04 374 PRO D C 1
ATOM 2683 O O . PRO D 1 60 ? -27.430 12.656 -37.823 1.00 39.53 374 PRO D O 1
ATOM 2687 N N . SER D 1 61 ? -26.772 10.870 -36.610 1.00 31.80 375 SER D N 1
ATOM 2688 C CA . SER D 1 61 ? -27.702 9.879 -37.186 1.00 29.51 375 SER D CA 1
ATOM 2689 C C . SER D 1 61 ? -28.262 9.047 -36.041 1.00 28.02 375 SER D C 1
ATOM 2690 O O . SER D 1 61 ? -27.507 8.686 -35.142 1.00 27.41 375 SER D O 1
ATOM 2693 N N . THR D 1 62 ? -29.541 8.699 -36.149 1.00 30.46 376 THR D N 1
ATOM 2694 C CA . THR D 1 62 ? -30.231 7.789 -35.211 1.00 29.44 376 THR D CA 1
ATOM 2695 C C . THR D 1 62 ? -30.186 6.339 -35.714 1.00 28.00 376 THR D C 1
ATOM 2696 O O . THR D 1 62 ? -30.545 5.447 -34.907 1.00 27.19 376 THR D O 1
ATOM 2700 N N . GLU D 1 63 ? -29.688 6.099 -36.937 1.00 27.39 377 GLU D N 1
ATOM 2701 C CA . GLU D 1 63 ? -29.725 4.761 -37.582 1.00 28.08 377 GLU D CA 1
ATOM 2702 C C . GLU D 1 63 ? -28.995 3.751 -36.695 1.00 26.41 377 GLU D C 1
ATOM 2703 O O . GLU D 1 63 ? -27.795 3.932 -36.443 1.00 27.01 377 GLU D O 1
ATOM 2709 N N . HIS D 1 64 ? -29.705 2.732 -36.206 1.00 25.65 378 HIS D N 1
ATOM 2710 C CA . HIS D 1 64 ? -29.142 1.613 -35.400 1.00 23.90 378 HIS D CA 1
ATOM 2711 C C . HIS D 1 64 ? -28.396 2.140 -34.160 1.00 22.22 378 HIS D C 1
ATOM 2712 O O . HIS D 1 64 ? -27.528 1.423 -33.665 1.00 22.54 378 HIS D O 1
ATOM 2719 N N . SER D 1 65 ? -28.813 3.273 -33.590 1.00 25.11 379 SER D N 1
ATOM 2720 C CA . SER D 1 65 ? -28.215 3.802 -32.344 1.00 22.45 379 SER D CA 1
ATOM 2721 C C . SER D 1 65 ? -28.224 2.738 -31.241 1.00 24.36 379 SER D C 1
ATOM 2722 O O . SER D 1 65 ? -29.285 2.109 -31.009 1.00 27.94 379 SER D O 1
ATOM 2725 N N . TRP D 1 66 ? -27.093 2.520 -30.583 1.00 24.58 380 TRP D N 1
ATOM 2726 C CA . TRP D 1 66 ? -26.981 1.529 -29.470 1.00 25.06 380 TRP D CA 1
ATOM 2727 C C . TRP D 1 66 ? -27.628 2.102 -28.201 1.00 24.49 380 TRP D C 1
ATOM 2728 O O . TRP D 1 66 ? -27.845 1.336 -27.247 1.00 26.46 380 TRP D O 1
ATOM 2739 N N . PHE D 1 67 ? -27.868 3.413 -28.177 1.00 24.20 381 PHE D N 1
ATOM 2740 C CA . PHE D 1 67 ? -28.398 4.144 -26.998 1.00 26.09 381 PHE D CA 1
ATOM 2741 C C . PHE D 1 67 ? -29.659 4.859 -27.438 1.00 26.14 381 PHE D C 1
ATOM 2742 O O . PHE D 1 67 ? -29.616 5.973 -27.954 1.00 24.97 381 PHE D O 1
ATOM 2750 N N . PRO D 1 68 ? -30.819 4.174 -27.376 1.00 33.33 382 PRO D N 1
ATOM 2751 C CA . PRO D 1 68 ? -32.069 4.734 -27.875 1.00 36.94 382 PRO D CA 1
ATOM 2752 C C . PRO D 1 68 ? -32.316 6.121 -27.269 1.00 34.91 382 PRO D C 1
ATOM 2753 O O . PRO D 1 68 ? -32.122 6.300 -26.066 1.00 42.37 382 PRO D O 1
ATOM 2757 N N . GLY D 1 69 ? -32.689 7.069 -28.130 1.00 31.67 383 GLY D N 1
ATOM 2758 C CA . GLY D 1 69 ? -32.902 8.481 -27.788 1.00 33.21 383 GLY D CA 1
ATOM 2759 C C . GLY D 1 69 ? -31.684 9.315 -28.105 1.00 28.44 383 GLY D C 1
ATOM 2760 O O . GLY D 1 69 ? -31.777 10.524 -28.001 1.00 39.78 383 GLY D O 1
ATOM 2761 N N . TYR D 1 70 ? -30.549 8.694 -28.402 1.00 27.22 384 TYR D N 1
ATOM 2762 C CA . TYR D 1 70 ? -29.320 9.410 -28.808 1.00 27.22 384 TYR D CA 1
ATOM 2763 C C . TYR D 1 70 ? -29.021 9.150 -30.290 1.00 25.84 384 TYR D C 1
ATOM 2764 O O . TYR D 1 70 ? -29.244 8.033 -30.780 1.00 32.35 384 TYR D O 1
ATOM 2773 N N . ALA D 1 71 ? -28.497 10.192 -30.944 1.00 24.89 385 ALA D N 1
ATOM 2774 C CA . ALA D 1 71 ? -27.890 10.135 -32.287 1.00 26.28 385 ALA D CA 1
ATOM 2775 C C . ALA D 1 71 ? -26.376 10.022 -32.129 1.00 26.39 385 ALA D C 1
ATOM 2776 O O . ALA D 1 71 ? -25.830 10.469 -31.085 1.00 24.20 385 ALA D O 1
ATOM 2778 N N . TRP D 1 72 ? -25.731 9.413 -33.110 1.00 24.62 386 TRP D N 1
ATOM 2779 C CA . TRP D 1 72 ? -24.269 9.201 -33.085 1.00 24.01 386 TRP D CA 1
ATOM 2780 C C . TRP D 1 72 ? -23.617 10.029 -34.189 1.00 25.01 386 TRP D C 1
ATOM 2781 O O . TRP D 1 72 ? -24.234 10.249 -35.256 1.00 26.77 386 TRP D O 1
ATOM 2792 N N . THR D 1 73 ? -22.394 10.462 -33.913 1.00 20.98 387 THR D N 1
ATOM 2793 C CA . THR D 1 73 ? -21.499 11.130 -34.896 1.00 23.20 387 THR D CA 1
ATOM 2794 C C . THR D 1 73 ? -20.131 10.462 -34.790 1.00 25.23 387 THR D C 1
ATOM 2795 O O . THR D 1 73 ? -19.621 10.375 -33.663 1.00 22.31 387 THR D O 1
ATOM 2799 N N . VAL D 1 74 ? -19.568 10.013 -35.913 1.00 23.73 388 VAL D N 1
ATOM 2800 C CA . VAL D 1 74 ? -18.233 9.360 -35.900 1.00 22.58 388 VAL D CA 1
ATOM 2801 C C . VAL D 1 74 ? -17.199 10.330 -35.312 1.00 21.83 388 VAL D C 1
ATOM 2802 O O . VAL D 1 74 ? -17.194 11.523 -35.668 1.00 23.04 388 VAL D O 1
ATOM 2806 N N . ALA D 1 75 ? -16.330 9.800 -34.460 1.00 21.57 389 ALA D N 1
ATOM 2807 C CA . ALA D 1 75 ? -15.251 10.547 -33.782 1.00 20.92 389 ALA D CA 1
ATOM 2808 C C . ALA D 1 75 ? -13.906 9.903 -34.089 1.00 22.80 389 ALA D C 1
ATOM 2809 O O . ALA D 1 75 ? -13.710 8.741 -33.753 1.00 20.88 389 ALA D O 1
ATOM 2811 N N . GLN D 1 76 ? -12.993 10.668 -34.688 1.00 22.07 390 GLN D N 1
ATOM 2812 C CA . GLN D 1 76 ? -11.642 10.158 -35.008 1.00 23.30 390 GLN D CA 1
ATOM 2813 C C . GLN D 1 76 ? -10.573 10.977 -34.303 1.00 19.89 390 GLN D C 1
ATOM 2814 O O . GLN D 1 76 ? -10.771 12.173 -34.061 1.00 21.61 390 GLN D O 1
ATOM 2820 N N . CYS D 1 77 ? -9.448 10.329 -34.035 1.00 19.70 391 CYS D N 1
ATOM 2821 C CA . CYS D 1 77 ? -8.285 11.001 -33.435 1.00 19.39 391 CYS D CA 1
ATOM 2822 C C . CYS D 1 77 ? -7.874 12.173 -34.354 1.00 21.13 391 CYS D C 1
ATOM 2823 O O . CYS D 1 77 ? -7.735 11.976 -35.579 1.00 23.18 391 CYS D O 1
ATOM 2826 N N . LYS D 1 78 ? -7.671 13.357 -33.775 1.00 20.54 392 LYS D N 1
ATOM 2827 C CA . LYS D 1 78 ? -7.344 14.567 -34.567 1.00 22.46 392 LYS D CA 1
ATOM 2828 C C . LYS D 1 78 ? -5.912 14.464 -35.118 1.00 22.69 392 LYS D C 1
ATOM 2829 O O . LYS D 1 78 ? -5.589 15.211 -36.061 1.00 25.66 392 LYS D O 1
ATOM 2835 N N . ILE D 1 79 ? -5.069 13.598 -34.528 1.00 20.12 393 ILE D N 1
ATOM 2836 C CA . ILE D 1 79 ? -3.630 13.461 -34.920 1.00 25.08 393 ILE D CA 1
ATOM 2837 C C . ILE D 1 79 ? -3.500 12.422 -36.042 1.00 23.59 393 ILE D C 1
ATOM 2838 O O . ILE D 1 79 ? -2.828 12.749 -37.064 1.00 26.82 393 ILE D O 1
ATOM 2843 N N . CYS D 1 80 ? -4.059 11.215 -35.886 1.00 23.39 394 CYS D N 1
ATOM 2844 C CA . CYS D 1 80 ? -3.794 10.106 -36.847 1.00 21.94 394 CYS D CA 1
ATOM 2845 C C . CYS D 1 80 ? -5.051 9.645 -37.589 1.00 24.78 394 CYS D C 1
ATOM 2846 O O . CYS D 1 80 ? -4.915 8.704 -38.391 1.00 22.10 394 CYS D O 1
ATOM 2849 N N . ALA D 1 81 ? -6.224 10.238 -37.309 1.00 22.36 395 ALA D N 1
ATOM 2850 C CA . ALA D 1 81 ? -7.508 9.960 -37.993 1.00 25.43 395 ALA D CA 1
ATOM 2851 C C . ALA D 1 81 ? -8.036 8.548 -37.651 1.00 25.11 395 ALA D C 1
ATOM 2852 O O . ALA D 1 81 ? -9.034 8.146 -38.259 1.00 27.76 395 ALA D O 1
ATOM 2854 N N . SER D 1 82 ? -7.448 7.826 -36.695 1.00 25.64 396 SER D N 1
ATOM 2855 C CA . SER D 1 82 ? -7.995 6.532 -36.225 1.00 23.37 396 SER D CA 1
ATOM 2856 C C . SER D 1 82 ? -9.426 6.736 -35.705 1.00 22.09 396 SER D C 1
ATOM 2857 O O . SER D 1 82 ? -9.669 7.689 -34.953 1.00 23.95 396 SER D O 1
ATOM 2860 N N . HIS D 1 83 ? -10.360 5.902 -36.130 1.00 24.33 397 HIS D N 1
ATOM 2861 C CA . HIS D 1 83 ? -11.767 5.905 -35.636 1.00 24.91 397 HIS D CA 1
ATOM 2862 C C . HIS D 1 83 ? -11.781 5.417 -34.182 1.00 23.82 397 HIS D C 1
ATOM 2863 O O . HIS D 1 83 ? -11.506 4.240 -33.943 1.00 31.80 397 HIS D O 1
ATOM 2870 N N . ILE D 1 84 ? -12.035 6.296 -33.230 1.00 22.42 398 ILE D N 1
ATOM 2871 C CA . ILE D 1 84 ? -11.958 5.925 -31.790 1.00 20.64 398 ILE D CA 1
ATOM 2872 C C . ILE D 1 84 ? -13.357 5.550 -31.297 1.00 18.03 398 ILE D C 1
ATOM 2873 O O . ILE D 1 84 ? -13.464 4.673 -30.432 1.00 20.02 398 ILE D O 1
ATOM 2878 N N . GLY D 1 85 ? -14.383 6.222 -31.796 1.00 17.92 399 GLY D N 1
ATOM 2879 C CA . GLY D 1 85 ? -15.783 5.940 -31.404 1.00 19.45 399 GLY D CA 1
ATOM 2880 C C . GLY D 1 85 ? -16.760 6.941 -31.962 1.00 19.40 399 GLY D C 1
ATOM 2881 O O . GLY D 1 85 ? -16.680 7.290 -33.158 1.00 20.33 399 GLY D O 1
ATOM 2882 N N . TRP D 1 86 ? -17.663 7.409 -31.108 1.00 20.45 400 TRP D N 1
ATOM 2883 C CA . TRP D 1 86 ? -18.798 8.263 -31.503 1.00 18.26 400 TRP D CA 1
ATOM 2884 C C . TRP D 1 86 ? -19.143 9.254 -30.393 1.00 20.46 400 TRP D C 1
ATOM 2885 O O . TRP D 1 86 ? -19.015 8.904 -29.225 1.00 18.84 400 TRP D O 1
ATOM 2896 N N . LYS D 1 87 ? -19.590 10.429 -30.787 1.00 20.24 401 LYS D N 1
ATOM 2897 C CA . LYS D 1 87 ? -20.285 11.388 -29.908 1.00 20.48 401 LYS D CA 1
ATOM 2898 C C . LYS D 1 87 ? -21.760 11.025 -29.971 1.00 20.80 401 LYS D C 1
ATOM 2899 O O . LYS D 1 87 ? -22.286 10.888 -31.100 1.00 24.32 401 LYS D O 1
ATOM 2905 N N . PHE D 1 88 ? -22.380 10.847 -28.797 1.00 20.52 402 PHE D N 1
ATOM 2906 C CA . PHE D 1 88 ? -23.836 10.594 -28.669 1.00 20.05 402 PHE D CA 1
ATOM 2907 C C . PHE D 1 88 ? -24.513 11.869 -28.194 1.00 20.72 402 PHE D C 1
ATOM 2908 O O . PHE D 1 88 ? -24.080 12.434 -27.158 1.00 22.54 402 PHE D O 1
ATOM 2916 N N . THR D 1 89 ? -25.539 12.302 -28.925 1.00 24.21 403 THR D N 1
ATOM 2917 C CA . THR D 1 89 ? -26.296 13.550 -28.647 1.00 25.63 403 THR D CA 1
ATOM 2918 C C . THR D 1 89 ? -27.781 13.230 -28.458 1.00 27.24 403 THR D C 1
ATOM 2919 O O . THR D 1 89 ? -28.360 12.523 -29.320 1.00 28.22 403 THR D O 1
ATOM 2923 N N . ALA D 1 90 ? -28.373 13.690 -27.352 1.00 28.06 404 ALA D N 1
ATOM 2924 C CA . ALA D 1 90 ? -29.791 13.426 -26.998 1.00 30.09 404 ALA D CA 1
ATOM 2925 C C . ALA D 1 90 ? -30.711 14.016 -28.081 1.00 31.02 404 ALA D C 1
ATOM 2926 O O . ALA D 1 90 ? -30.414 15.087 -28.600 1.00 34.06 404 ALA D O 1
ATOM 2928 N N . THR D 1 91 ? -31.794 13.316 -28.414 1.00 34.96 405 THR D N 1
ATOM 2929 C CA . THR D 1 91 ? -32.872 13.794 -29.317 1.00 34.60 405 THR D CA 1
ATOM 2930 C C . THR D 1 91 ? -34.000 14.443 -28.496 1.00 39.89 405 THR D C 1
ATOM 2931 O O . THR D 1 91 ? -34.910 15.000 -29.133 1.00 49.41 405 THR D O 1
ATOM 2935 N N . LYS D 1 92 ? -33.961 14.362 -27.162 1.00 41.30 406 LYS D N 1
ATOM 2936 C CA . LYS D 1 92 ? -35.003 14.926 -26.259 1.00 42.25 406 LYS D CA 1
ATOM 2937 C C . LYS D 1 92 ? -34.347 15.652 -25.083 1.00 39.82 406 LYS D C 1
ATOM 2938 O O . LYS D 1 92 ? -33.380 15.142 -24.520 1.00 39.87 406 LYS D O 1
ATOM 2944 N N . LYS D 1 93 ? -34.947 16.772 -24.686 1.00 37.75 407 LYS D N 1
ATOM 2945 C CA . LYS D 1 93 ? -34.417 17.687 -23.645 1.00 36.88 407 LYS D CA 1
ATOM 2946 C C . LYS D 1 93 ? -34.460 17.029 -22.267 1.00 35.78 407 LYS D C 1
ATOM 2947 O O . LYS D 1 93 ? -33.688 17.465 -21.411 1.00 35.18 407 LYS D O 1
ATOM 2953 N N . ASP D 1 94 ? -35.325 16.037 -22.026 1.00 37.18 408 ASP D N 1
ATOM 2954 C CA . ASP D 1 94 ? -35.541 15.533 -20.634 1.00 37.45 408 ASP D CA 1
ATOM 2955 C C . ASP D 1 94 ? -34.499 14.462 -20.265 1.00 38.51 408 ASP D C 1
ATOM 2956 O O . ASP D 1 94 ? -34.537 13.959 -19.107 1.00 39.34 408 ASP D O 1
ATOM 2961 N N A MET D 1 95 ? -33.602 14.118 -21.199 0.50 35.67 409 MET D N 1
ATOM 2962 N N B MET D 1 95 ? -33.599 14.117 -21.192 0.50 36.06 409 MET D N 1
ATOM 2963 C CA A MET D 1 95 ? -32.627 13.011 -21.034 0.50 33.28 409 MET D CA 1
ATOM 2964 C CA B MET D 1 95 ? -32.650 12.990 -21.011 0.50 33.95 409 MET D CA 1
ATOM 2965 C C A MET D 1 95 ? -31.359 13.538 -20.368 0.50 32.41 409 MET D C 1
ATOM 2966 C C B MET D 1 95 ? -31.352 13.516 -20.401 0.50 31.47 409 MET D C 1
ATOM 2967 O O A MET D 1 95 ? -31.034 14.740 -20.535 0.50 33.19 409 MET D O 1
ATOM 2968 O O B MET D 1 95 ? -31.021 14.701 -20.616 0.50 32.05 409 MET D O 1
ATOM 2977 N N . SER D 1 96 ? -30.665 12.661 -19.647 1.00 32.84 410 SER D N 1
ATOM 2978 C CA . SER D 1 96 ? -29.400 13.010 -18.966 1.00 27.78 410 SER D CA 1
ATOM 2979 C C . SER D 1 96 ? -28.438 11.847 -19.137 1.00 25.29 410 SER D C 1
ATOM 2980 O O . SER D 1 96 ? -28.798 10.708 -18.874 1.00 25.07 410 SER D O 1
ATOM 2983 N N . PRO D 1 97 ? -27.189 12.081 -19.578 1.00 23.43 411 PRO D N 1
ATOM 2984 C CA . PRO D 1 97 ? -26.714 13.396 -20.016 1.00 24.77 411 PRO D CA 1
ATOM 2985 C C . PRO D 1 97 ? -27.242 13.748 -21.409 1.00 23.89 411 PRO D C 1
ATOM 2986 O O . PRO D 1 97 ? -27.746 12.876 -22.117 1.00 26.96 411 PRO D O 1
ATOM 2990 N N A GLN D 1 98 ? -27.137 15.018 -21.799 0.50 24.76 412 GLN D N 1
ATOM 2991 N N B GLN D 1 98 ? -27.139 15.022 -21.794 0.50 23.18 412 GLN D N 1
ATOM 2992 C CA A GLN D 1 98 ? -27.578 15.491 -23.134 0.50 27.67 412 GLN D CA 1
ATOM 2993 C CA B GLN D 1 98 ? -27.570 15.494 -23.132 0.50 23.94 412 GLN D CA 1
ATOM 2994 C C A GLN D 1 98 ? -26.555 15.024 -24.179 0.50 26.57 412 GLN D C 1
ATOM 2995 C C B GLN D 1 98 ? -26.549 15.031 -24.179 0.50 24.36 412 GLN D C 1
ATOM 2996 O O A GLN D 1 98 ? -26.921 14.921 -25.353 0.50 26.66 412 GLN D O 1
ATOM 2997 O O B GLN D 1 98 ? -26.917 14.922 -25.351 0.50 25.04 412 GLN D O 1
ATOM 3008 N N . LYS D 1 99 ? -25.314 14.749 -23.759 1.00 24.17 413 LYS D N 1
ATOM 3009 C CA . LYS D 1 99 ? -24.310 14.187 -24.685 1.00 27.44 413 LYS D CA 1
ATOM 3010 C C . LYS D 1 99 ? -23.273 13.407 -23.904 1.00 21.39 413 LYS D C 1
ATOM 3011 O O . LYS D 1 99 ? -23.090 13.637 -22.677 1.00 21.47 413 LYS D O 1
ATOM 3017 N N . PHE D 1 100 ? -22.643 12.465 -24.593 1.00 21.08 414 PHE D N 1
ATOM 3018 C CA . PHE D 1 100 ? -21.508 11.703 -24.040 1.00 21.54 414 PHE D CA 1
ATOM 3019 C C . PHE D 1 100 ? -20.735 11.134 -25.226 1.00 19.98 414 PHE D C 1
ATOM 3020 O O . PHE D 1 100 ? -21.118 11.364 -26.378 1.00 23.10 414 PHE D O 1
ATOM 3028 N N . TRP D 1 101 ? -19.674 10.405 -24.941 1.00 18.42 415 TRP D N 1
ATOM 3029 C CA . TRP D 1 101 ? -18.855 9.703 -25.946 1.00 18.85 415 TRP D CA 1
ATOM 3030 C C . TRP D 1 101 ? -18.912 8.208 -25.691 1.00 18.54 415 TRP D C 1
ATOM 3031 O O . TRP D 1 101 ? -18.763 7.757 -24.538 1.00 17.97 415 TRP D O 1
ATOM 3042 N N . GLY D 1 102 ? -19.122 7.449 -26.772 1.00 19.26 416 GLY D N 1
ATOM 3043 C CA . GLY D 1 102 ? -18.966 6.000 -26.750 1.00 19.21 416 GLY D CA 1
ATOM 3044 C C . GLY D 1 102 ? -17.671 5.688 -27.484 1.00 19.03 416 GLY D C 1
ATOM 3045 O O . GLY D 1 102 ? -17.613 5.964 -28.687 1.00 24.10 416 GLY D O 1
ATOM 3046 N N . LEU D 1 103 ? -16.676 5.156 -26.790 1.00 19.06 417 LEU D N 1
ATOM 3047 C CA . LEU D 1 103 ? -15.325 4.917 -27.352 1.00 19.73 417 LEU D CA 1
ATOM 3048 C C . LEU D 1 103 ? -15.015 3.422 -27.380 1.00 20.94 417 LEU D C 1
ATOM 3049 O O . LEU D 1 103 ? -15.190 2.727 -26.359 1.00 21.87 417 LEU D O 1
ATOM 3054 N N . THR D 1 104 ? -14.485 2.958 -28.503 1.00 20.60 418 THR D N 1
ATOM 3055 C CA . THR D 1 104 ? -14.106 1.551 -28.675 1.00 20.91 418 THR D CA 1
ATOM 3056 C C . THR D 1 104 ? -12.895 1.277 -27.782 1.00 18.47 418 THR D C 1
ATOM 3057 O O . THR D 1 104 ? -11.838 1.903 -27.993 1.00 22.42 418 THR D O 1
ATOM 3061 N N . ARG D 1 105 ? -13.032 0.377 -26.809 1.00 23.29 419 ARG D N 1
ATOM 3062 C CA . ARG D 1 105 ? -11.996 0.129 -25.770 1.00 24.96 419 ARG D CA 1
ATOM 3063 C C . ARG D 1 105 ? -10.681 -0.291 -26.425 1.00 23.89 419 ARG D C 1
ATOM 3064 O O . ARG D 1 105 ? -9.622 0.143 -25.943 1.00 26.16 419 ARG D O 1
ATOM 3072 N N . SER D 1 106 ? -10.740 -1.101 -27.489 1.00 25.46 420 SER D N 1
ATOM 3073 C CA . SER D 1 106 ? -9.538 -1.621 -28.184 1.00 22.98 420 SER D CA 1
ATOM 3074 C C . SER D 1 106 ? -8.761 -0.495 -28.879 1.00 24.43 420 SER D C 1
ATOM 3075 O O . SER D 1 106 ? -7.579 -0.736 -29.237 1.00 23.82 420 SER D O 1
ATOM 3078 N N . ALA D 1 107 ? -9.400 0.652 -29.142 1.00 20.27 421 ALA D N 1
ATOM 3079 C CA . ALA D 1 107 ? -8.781 1.800 -29.834 1.00 20.28 421 ALA D CA 1
ATOM 3080 C C . ALA D 1 107 ? -7.984 2.656 -28.831 1.00 19.91 421 ALA D C 1
ATOM 3081 O O . ALA D 1 107 ? -7.336 3.607 -29.272 1.00 21.06 421 ALA D O 1
ATOM 3083 N N . LEU D 1 108 ? -7.991 2.291 -27.551 1.00 20.52 422 LEU D N 1
ATOM 3084 C CA . LEU D 1 108 ? -7.363 3.098 -26.478 1.00 22.02 422 LEU D CA 1
ATOM 3085 C C . LEU D 1 108 ? -6.301 2.292 -25.722 1.00 23.05 422 LEU D C 1
ATOM 3086 O O . LEU D 1 108 ? -6.416 1.087 -25.597 1.00 25.92 422 LEU D O 1
ATOM 3091 N N . LEU D 1 109 ? -5.342 3.026 -25.179 1.00 23.50 423 LEU D N 1
ATOM 3092 C CA . LEU D 1 109 ? -4.211 2.517 -24.397 1.00 28.27 423 LEU D CA 1
ATOM 3093 C C . LEU D 1 109 ? -4.224 3.248 -23.060 1.00 26.78 423 LEU D C 1
ATOM 3094 O O . LEU D 1 109 ? -4.143 4.474 -23.032 1.00 28.97 423 LEU D O 1
ATOM 3099 N N . PRO D 1 110 ? -4.306 2.553 -21.904 1.00 32.01 424 PRO D N 1
ATOM 3100 C CA . PRO D 1 110 ? -4.360 1.087 -21.841 1.00 32.74 424 PRO D CA 1
ATOM 3101 C C . PRO D 1 110 ? -5.700 0.553 -22.357 1.00 36.04 424 PRO D C 1
ATOM 3102 O O . PRO D 1 110 ? -6.729 1.084 -21.913 1.00 46.47 424 PRO D O 1
ATOM 3106 N N . SER E 1 3 ? -8.642 14.218 0.944 1.00 85.74 317 SER E N 1
ATOM 3107 C CA . SER E 1 3 ? -8.164 14.090 -0.441 1.00 83.07 317 SER E CA 1
ATOM 3108 C C . SER E 1 3 ? -7.419 15.344 -0.896 1.00 80.58 317 SER E C 1
ATOM 3109 O O . SER E 1 3 ? -7.902 16.464 -0.711 1.00 75.04 317 SER E O 1
ATOM 3112 N N . PRO E 1 4 ? -6.317 15.187 -1.670 1.00 84.57 318 PRO E N 1
ATOM 3113 C CA . PRO E 1 4 ? -5.663 16.345 -2.293 1.00 78.83 318 PRO E CA 1
ATOM 3114 C C . PRO E 1 4 ? -6.417 16.871 -3.540 1.00 63.04 318 PRO E C 1
ATOM 3115 O O . PRO E 1 4 ? -5.740 17.487 -4.307 1.00 60.86 318 PRO E O 1
ATOM 3119 N N . THR E 1 5 ? -7.723 16.587 -3.705 1.00 43.26 319 THR E N 1
ATOM 3120 C CA . THR E 1 5 ? -8.454 16.622 -4.996 1.00 40.36 319 THR E CA 1
ATOM 3121 C C . THR E 1 5 ? -8.877 18.067 -5.312 1.00 33.32 319 THR E C 1
ATOM 3122 O O . THR E 1 5 ? -8.944 18.381 -6.487 1.00 31.83 319 THR E O 1
ATOM 3126 N N . SER E 1 6 ? -9.194 18.895 -4.328 1.00 31.79 320 SER E N 1
ATOM 3127 C CA . SER E 1 6 ? -9.737 20.260 -4.529 1.00 32.21 320 SER E CA 1
ATOM 3128 C C . SER E 1 6 ? -8.610 21.210 -4.990 1.00 28.83 320 SER E C 1
ATOM 3129 O O . SER E 1 6 ? -7.530 21.218 -4.374 1.00 33.02 320 SER E O 1
ATOM 3132 N N . LEU E 1 7 ? -8.861 21.998 -6.029 1.00 27.30 321 LEU E N 1
ATOM 3133 C CA . LEU E 1 7 ? -7.949 23.082 -6.464 1.00 25.42 321 LEU E CA 1
ATOM 3134 C C . LEU E 1 7 ? -8.641 24.406 -6.186 1.00 26.79 321 LEU E C 1
ATOM 3135 O O . LEU E 1 7 ? -9.629 24.750 -6.881 1.00 24.70 321 LEU E O 1
ATOM 3140 N N . CYS E 1 8 ? -8.159 25.120 -5.173 1.00 25.77 322 CYS E N 1
ATOM 3141 C CA . CYS E 1 8 ? -8.833 26.344 -4.685 1.00 27.30 322 CYS E CA 1
ATOM 3142 C C . CYS E 1 8 ? -8.108 27.612 -5.138 1.00 25.95 322 CYS E C 1
ATOM 3143 O O . CYS E 1 8 ? -6.918 27.569 -5.427 1.00 26.27 322 CYS E O 1
ATOM 3146 N N . CYS E 1 9 ? -8.826 28.721 -5.164 1.00 25.01 323 CYS E N 1
ATOM 3147 C CA . CYS E 1 9 ? -8.241 30.051 -5.415 1.00 24.12 323 CYS E CA 1
ATOM 3148 C C . CYS E 1 9 ? -7.165 30.311 -4.340 1.00 24.54 323 CYS E C 1
ATOM 3149 O O . CYS E 1 9 ? -7.462 30.249 -3.136 1.00 26.68 323 CYS E O 1
ATOM 3152 N N . LYS E 1 10 ? -5.928 30.546 -4.756 1.00 23.18 324 LYS E N 1
ATOM 3153 C CA . LYS E 1 10 ? -4.795 30.758 -3.815 1.00 24.83 324 LYS E CA 1
ATOM 3154 C C . LYS E 1 10 ? -5.045 32.036 -2.993 1.00 24.16 324 LYS E C 1
ATOM 3155 O O . LYS E 1 10 ? -4.617 32.087 -1.841 1.00 29.99 324 LYS E O 1
ATOM 3161 N N . GLN E 1 11 ? -5.707 33.036 -3.574 1.00 25.93 325 GLN E N 1
ATOM 3162 C CA . GLN E 1 11 ? -5.914 34.358 -2.917 1.00 23.89 325 GLN E CA 1
ATOM 3163 C C . GLN E 1 11 ? -6.915 34.236 -1.759 1.00 23.30 325 GLN E C 1
ATOM 3164 O O . GLN E 1 11 ? -6.527 34.529 -0.624 1.00 25.05 325 GLN E O 1
ATOM 3170 N N . CYS E 1 12 ? -8.158 33.826 -2.010 1.00 25.01 326 CYS E N 1
ATOM 3171 C CA . CYS E 1 12 ? -9.179 33.730 -0.932 1.00 26.67 326 CYS E CA 1
ATOM 3172 C C . CYS E 1 12 ? -9.153 32.355 -0.251 1.00 25.88 326 CYS E C 1
ATOM 3173 O O . CYS E 1 12 ? -9.866 32.212 0.770 1.00 25.23 326 CYS E O 1
ATOM 3176 N N . GLN E 1 13 ? -8.426 31.375 -0.802 1.00 26.21 327 GLN E N 1
ATOM 3177 C CA . GLN E 1 13 ? -8.082 30.079 -0.148 1.00 29.13 327 GLN E CA 1
ATOM 3178 C C . GLN E 1 13 ? -9.271 29.112 -0.046 1.00 26.49 327 GLN E C 1
ATOM 3179 O O . GLN E 1 13 ? -9.051 27.904 -0.179 1.00 30.56 327 GLN E O 1
ATOM 3185 N N . GLU E 1 14 ? -10.477 29.581 0.277 1.00 26.94 328 GLU E N 1
ATOM 3186 C CA . GLU E 1 14 ? -11.619 28.726 0.669 1.00 30.32 328 GLU E CA 1
ATOM 3187 C C . GLU E 1 14 ? -12.482 28.386 -0.548 1.00 29.59 328 GLU E C 1
ATOM 3188 O O . GLU E 1 14 ? -13.376 27.536 -0.428 1.00 29.26 328 GLU E O 1
ATOM 3194 N N . THR E 1 15 ? -12.305 29.091 -1.664 1.00 27.46 329 THR E N 1
ATOM 3195 C CA . THR E 1 15 ? -13.144 28.959 -2.876 1.00 23.70 329 THR E CA 1
ATOM 3196 C C . THR E 1 15 ? -12.560 27.868 -3.785 1.00 26.47 329 THR E C 1
ATOM 3197 O O . THR E 1 15 ? -11.479 28.055 -4.344 1.00 26.21 329 THR E O 1
ATOM 3201 N N . GLU E 1 16 ? -13.288 26.783 -3.961 1.00 24.32 330 GLU E N 1
ATOM 3202 C CA . GLU E 1 16 ? -12.884 25.729 -4.928 1.00 23.14 330 GLU E CA 1
ATOM 3203 C C . GLU E 1 16 ? -13.106 26.270 -6.350 1.00 22.24 330 GLU E C 1
ATOM 3204 O O . GLU E 1 16 ? -14.156 26.867 -6.611 1.00 24.92 330 GLU E O 1
ATOM 3210 N N . ILE E 1 17 ? -12.142 26.064 -7.232 1.00 21.40 331 ILE E N 1
ATOM 3211 C CA . ILE E 1 17 ? -12.308 26.471 -8.659 1.00 21.72 331 ILE E CA 1
ATOM 3212 C C . ILE E 1 17 ? -12.456 25.224 -9.548 1.00 19.03 331 ILE E C 1
ATOM 3213 O O . ILE E 1 17 ? -13.278 25.242 -10.483 1.00 18.55 331 ILE E O 1
ATOM 3218 N N . THR E 1 18 ? -11.686 24.184 -9.277 1.00 19.29 332 THR E N 1
ATOM 3219 C CA . THR E 1 18 ? -11.797 22.895 -10.000 1.00 19.03 332 THR E CA 1
ATOM 3220 C C . THR E 1 18 ? -11.318 21.744 -9.114 1.00 23.26 332 THR E C 1
ATOM 3221 O O . THR E 1 18 ? -10.973 21.967 -7.936 1.00 23.61 332 THR E O 1
ATOM 3225 N N . THR E 1 19 ? -11.322 20.544 -9.666 1.00 21.90 333 THR E N 1
ATOM 3226 C CA . THR E 1 19 ? -10.708 19.374 -9.006 1.00 23.42 333 THR E CA 1
ATOM 3227 C C . THR E 1 19 ? -9.713 18.697 -9.943 1.00 23.57 333 THR E C 1
ATOM 3228 O O . THR E 1 19 ? -9.803 18.865 -11.158 1.00 24.63 333 THR E O 1
ATOM 3232 N N . LYS E 1 20 ? -8.822 17.925 -9.356 1.00 23.09 334 LYS E N 1
ATOM 3233 C CA . LYS E 1 20 ? -7.842 17.101 -10.091 1.00 26.46 334 LYS E CA 1
ATOM 3234 C C . LYS E 1 20 ? -8.586 16.139 -11.014 1.00 26.85 334 LYS E C 1
ATOM 3235 O O . LYS E 1 20 ? -8.024 15.794 -12.030 1.00 25.12 334 LYS E O 1
ATOM 3241 N N . ASN E 1 21 ? -9.821 15.774 -10.686 1.00 25.71 335 ASN E N 1
ATOM 3242 C CA . ASN E 1 21 ? -10.653 14.817 -11.462 1.00 27.66 335 ASN E CA 1
ATOM 3243 C C . ASN E 1 21 ? -11.006 15.402 -12.830 1.00 26.05 335 ASN E C 1
ATOM 3244 O O . ASN E 1 21 ? -11.377 14.622 -13.710 1.00 25.16 335 ASN E O 1
ATOM 3249 N N . GLU E 1 22 ? -10.906 16.718 -13.014 1.00 24.25 336 GLU E N 1
ATOM 3250 C CA . GLU E 1 22 ? -11.352 17.401 -14.249 1.00 22.75 336 GLU E CA 1
ATOM 3251 C C . GLU E 1 22 ? -10.196 17.676 -15.209 1.00 20.51 336 GLU E C 1
ATOM 3252 O O . GLU E 1 22 ? -10.466 18.200 -16.300 1.00 19.85 336 GLU E O 1
ATOM 3258 N N . ILE E 1 23 ? -8.969 17.345 -14.817 1.00 20.73 337 ILE E N 1
ATOM 3259 C CA . ILE E 1 23 ? -7.751 17.646 -15.615 1.00 21.93 337 ILE E CA 1
ATOM 3260 C C . ILE E 1 23 ? -7.737 16.757 -16.862 1.00 22.39 337 ILE E C 1
ATOM 3261 O O . ILE E 1 23 ? -8.087 15.547 -16.798 1.00 21.65 337 ILE E O 1
ATOM 3266 N N . PHE E 1 24 ? -7.362 17.359 -17.982 1.00 20.88 338 PHE E N 1
ATOM 3267 C CA . PHE E 1 24 ? -7.070 16.592 -19.215 1.00 20.84 338 PHE E CA 1
ATOM 3268 C C . PHE E 1 24 ? -5.874 17.229 -19.902 1.00 22.74 338 PHE E C 1
ATOM 3269 O O . PHE E 1 24 ? -5.452 18.306 -19.482 1.00 23.23 338 PHE E O 1
ATOM 3277 N N . SER E 1 25 ? -5.354 16.537 -20.912 1.00 20.74 339 SER E N 1
ATOM 3278 C CA . SER E 1 25 ? -4.132 16.902 -21.679 1.00 24.70 339 SER E CA 1
ATOM 3279 C C . SER E 1 25 ? -4.491 17.134 -23.146 1.00 23.67 339 SER E C 1
ATOM 3280 O O . SER E 1 25 ? -4.713 16.134 -23.862 1.00 25.75 339 SER E O 1
ATOM 3283 N N . LEU E 1 26 ? -4.552 18.396 -23.560 1.00 28.91 340 LEU E N 1
ATOM 3284 C CA . LEU E 1 26 ? -4.940 18.797 -24.926 1.00 32.69 340 LEU E CA 1
ATOM 3285 C C . LEU E 1 26 ? -3.697 18.624 -25.817 1.00 33.87 340 LEU E C 1
ATOM 3286 O O . LEU E 1 26 ? -2.582 18.912 -25.362 1.00 40.06 340 LEU E O 1
ATOM 3291 N N . SER E 1 27 ? -3.908 18.149 -27.048 1.00 34.75 341 SER E N 1
ATOM 3292 C CA . SER E 1 27 ? -2.935 18.152 -28.174 1.00 42.04 341 SER E CA 1
ATOM 3293 C C . SER E 1 27 ? -2.026 16.917 -28.130 1.00 49.31 341 SER E C 1
ATOM 3294 O O . SER E 1 27 ? -1.760 16.393 -29.225 1.00 55.41 341 SER E O 1
ATOM 3297 N N . VAL E 1 42 ? 2.315 24.107 -22.969 1.00 57.16 356 VAL E N 1
ATOM 3298 C CA . VAL E 1 42 ? 1.718 25.206 -22.143 1.00 59.85 356 VAL E CA 1
ATOM 3299 C C . VAL E 1 42 ? 1.715 24.772 -20.663 1.00 58.82 356 VAL E C 1
ATOM 3300 O O . VAL E 1 42 ? 0.639 24.597 -20.084 1.00 58.67 356 VAL E O 1
ATOM 3304 N N . HIS E 1 43 ? 2.911 24.668 -20.071 1.00 62.41 357 HIS E N 1
ATOM 3305 C CA . HIS E 1 43 ? 3.210 24.040 -18.749 1.00 55.03 357 HIS E CA 1
ATOM 3306 C C . HIS E 1 43 ? 2.522 24.815 -17.600 1.00 50.08 357 HIS E C 1
ATOM 3307 O O . HIS E 1 43 ? 2.056 24.189 -16.626 1.00 52.03 357 HIS E O 1
ATOM 3314 N N . GLU E 1 44 ? 2.478 26.143 -17.704 1.00 39.50 358 GLU E N 1
ATOM 3315 C CA A GLU E 1 44 ? 1.962 27.072 -16.665 0.50 38.44 358 GLU E CA 1
ATOM 3316 C CA B GLU E 1 44 ? 1.974 27.026 -16.615 0.50 38.87 358 GLU E CA 1
ATOM 3317 C C . GLU E 1 44 ? 0.443 26.897 -16.502 1.00 33.59 358 GLU E C 1
ATOM 3318 O O . GLU E 1 44 ? -0.116 27.366 -15.489 1.00 30.83 358 GLU E O 1
ATOM 3329 N N . THR E 1 45 ? -0.210 26.327 -17.515 1.00 30.22 359 THR E N 1
ATOM 3330 C CA . THR E 1 45 ? -1.683 26.380 -17.687 1.00 26.85 359 THR E CA 1
ATOM 3331 C C . THR E 1 45 ? -2.277 24.979 -17.529 1.00 25.66 359 THR E C 1
ATOM 3332 O O . THR E 1 45 ? -1.956 24.096 -18.278 1.00 28.38 359 THR E O 1
ATOM 3336 N N . LEU E 1 46 ? -3.137 24.816 -16.550 1.00 21.54 360 LEU E N 1
ATOM 3337 C CA . LEU E 1 46 ? -3.889 23.567 -16.310 1.00 24.66 360 LEU E CA 1
ATOM 3338 C C . LEU E 1 46 ? -5.140 23.627 -17.177 1.00 20.47 360 LEU E C 1
ATOM 3339 O O . LEU E 1 46 ? -5.780 24.675 -17.200 1.00 22.60 360 LEU E O 1
ATOM 3344 N N . THR E 1 47 ? -5.468 22.561 -17.903 1.00 21.44 361 THR E N 1
ATOM 3345 C CA . THR E 1 47 ? -6.710 22.509 -18.695 1.00 21.67 361 THR E CA 1
ATOM 3346 C C . THR E 1 47 ? -7.641 21.511 -18.011 1.00 19.04 361 THR E C 1
ATOM 3347 O O . THR E 1 47 ? -7.240 20.355 -17.744 1.00 19.10 361 THR E O 1
ATOM 3351 N N . VAL E 1 48 ? -8.856 21.980 -17.731 1.00 17.50 362 VAL E N 1
ATOM 3352 C CA . VAL E 1 48 ? -9.902 21.169 -17.067 1.00 18.79 362 VAL E CA 1
ATOM 3353 C C . VAL E 1 48 ? -11.201 21.276 -17.862 1.00 18.22 362 VAL E C 1
ATOM 3354 O O . VAL E 1 48 ? -11.526 22.318 -18.432 1.00 18.32 362 VAL E O 1
ATOM 3358 N N . TYR E 1 49 ? -11.985 20.210 -17.839 1.00 19.54 363 TYR E N 1
ATOM 3359 C CA . TYR E 1 49 ? -13.280 20.211 -18.547 1.00 19.39 363 TYR E CA 1
ATOM 3360 C C . TYR E 1 49 ? -14.308 21.083 -17.845 1.00 17.57 363 TYR E C 1
ATOM 3361 O O . TYR E 1 49 ? -15.183 21.646 -18.511 1.00 18.27 363 TYR E O 1
ATOM 3370 N N A LYS E 1 50 ? -14.235 21.148 -16.510 0.50 18.34 364 LYS E N 1
ATOM 3371 N N B LYS E 1 50 ? -14.212 21.177 -16.516 0.50 17.08 364 LYS E N 1
ATOM 3372 C CA A LYS E 1 50 ? -15.281 21.809 -15.684 0.50 19.57 364 LYS E CA 1
ATOM 3373 C CA B LYS E 1 50 ? -15.253 21.817 -15.679 0.50 17.60 364 LYS E CA 1
ATOM 3374 C C A LYS E 1 50 ? -14.590 22.626 -14.596 0.50 17.94 364 LYS E C 1
ATOM 3375 C C B LYS E 1 50 ? -14.568 22.634 -14.594 0.50 17.24 364 LYS E C 1
ATOM 3376 O O A LYS E 1 50 ? -13.567 22.150 -14.049 0.50 19.71 364 LYS E O 1
ATOM 3377 O O B LYS E 1 50 ? -13.553 22.148 -14.036 0.50 19.88 364 LYS E O 1
ATOM 3388 N N . ALA E 1 51 ? -15.243 23.706 -14.184 1.00 17.63 365 ALA E N 1
ATOM 3389 C CA . ALA E 1 51 ? -14.809 24.597 -13.098 1.00 18.56 365 ALA E CA 1
ATOM 3390 C C . ALA E 1 51 ? -16.028 25.276 -12.502 1.00 19.22 365 ALA E C 1
ATOM 3391 O O . ALA E 1 51 ? -17.091 25.302 -13.147 1.00 20.32 365 ALA E O 1
ATOM 3393 N N . CYS E 1 52 ? -15.827 25.909 -11.354 1.00 21.44 366 CYS E N 1
ATOM 3394 C CA . CYS E 1 52 ? -16.924 26.586 -10.639 1.00 22.20 366 CYS E CA 1
ATOM 3395 C C . CYS E 1 52 ? -16.396 27.826 -9.937 1.00 22.39 366 CYS E C 1
ATOM 3396 O O . CYS E 1 52 ? -15.162 28.021 -9.852 1.00 21.30 366 CYS E O 1
ATOM 3399 N N . ASN E 1 53 ? -17.338 28.665 -9.479 1.00 21.78 367 ASN E N 1
ATOM 3400 C CA . ASN E 1 53 ? -17.001 29.859 -8.669 1.00 20.06 367 ASN E CA 1
ATOM 3401 C C . ASN E 1 53 ? -16.167 30.852 -9.496 1.00 22.91 367 ASN E C 1
ATOM 3402 O O . ASN E 1 53 ? -15.403 31.619 -8.876 1.00 22.98 367 ASN E O 1
ATOM 3407 N N . LEU E 1 54 ? -16.322 30.879 -10.810 1.00 23.85 368 LEU E N 1
ATOM 3408 C CA . LEU E 1 54 ? -15.666 31.823 -11.728 1.00 22.93 368 LEU E CA 1
ATOM 3409 C C . LEU E 1 54 ? -16.714 32.720 -12.413 1.00 24.26 368 LEU E C 1
ATOM 3410 O O . LEU E 1 54 ? -17.767 32.233 -12.809 1.00 32.26 368 LEU E O 1
ATOM 3415 N N . ASN E 1 55 ? -16.392 34.003 -12.546 1.00 23.23 369 ASN E N 1
ATOM 3416 C CA . ASN E 1 55 ? -17.158 35.011 -13.321 1.00 28.76 369 ASN E CA 1
ATOM 3417 C C . ASN E 1 55 ? -16.410 35.301 -14.614 1.00 29.14 369 ASN E C 1
ATOM 3418 O O . ASN E 1 55 ? -15.197 35.471 -14.564 1.00 29.05 369 ASN E O 1
ATOM 3423 N N . LEU E 1 56 ? -17.128 35.340 -15.726 1.00 30.82 370 LEU E N 1
ATOM 3424 C CA . LEU E 1 56 ? -16.553 35.674 -17.046 1.00 29.32 370 LEU E CA 1
ATOM 3425 C C . LEU E 1 56 ? -16.586 37.192 -17.228 1.00 32.58 370 LEU E C 1
ATOM 3426 O O . LEU E 1 56 ? -17.646 37.799 -16.991 1.00 35.95 370 LEU E O 1
ATOM 3431 N N . ILE E 1 57 ? -15.474 37.753 -17.683 1.00 34.55 371 ILE E N 1
ATOM 3432 C CA . ILE E 1 57 ? -15.279 39.201 -17.964 1.00 35.25 371 ILE E CA 1
ATOM 3433 C C . ILE E 1 57 ? -15.159 39.374 -19.475 1.00 37.92 371 ILE E C 1
ATOM 3434 O O . ILE E 1 57 ? -14.294 38.716 -20.070 1.00 41.77 371 ILE E O 1
ATOM 3439 N N . GLY E 1 58 ? -15.983 40.231 -20.083 1.00 40.65 372 GLY E N 1
ATOM 3440 C CA . GLY E 1 58 ? -15.849 40.613 -21.501 1.00 43.56 372 GLY E CA 1
ATOM 3441 C C . GLY E 1 58 ? -16.344 39.524 -22.437 1.00 43.19 372 GLY E C 1
ATOM 3442 O O . GLY E 1 58 ? -17.098 38.630 -21.982 1.00 46.35 372 GLY E O 1
ATOM 3443 N N . ARG E 1 59 ? -15.932 39.601 -23.703 1.00 41.14 373 ARG E N 1
ATOM 3444 C CA . ARG E 1 59 ? -16.382 38.693 -24.789 1.00 43.21 373 ARG E CA 1
ATOM 3445 C C . ARG E 1 59 ? -15.212 37.815 -25.210 1.00 38.15 373 ARG E C 1
ATOM 3446 O O . ARG E 1 59 ? -14.071 38.192 -24.997 1.00 41.09 373 ARG E O 1
ATOM 3454 N N . PRO E 1 60 ? -15.460 36.650 -25.849 1.00 39.13 374 PRO E N 1
ATOM 3455 C CA . PRO E 1 60 ? -14.378 35.810 -26.353 1.00 38.27 374 PRO E CA 1
ATOM 3456 C C . PRO E 1 60 ? -13.524 36.520 -27.411 1.00 35.52 374 PRO E C 1
ATOM 3457 O O . PRO E 1 60 ? -14.032 37.341 -28.166 1.00 38.23 374 PRO E O 1
ATOM 3461 N N . SER E 1 61 ? -12.237 36.186 -27.433 1.00 32.04 375 SER E N 1
ATOM 3462 C CA . SER E 1 61 ? -11.230 36.731 -28.370 1.00 34.39 375 SER E CA 1
ATOM 3463 C C . SER E 1 61 ? -10.311 35.593 -28.799 1.00 30.91 375 SER E C 1
ATOM 3464 O O . SER E 1 61 ? -9.962 34.770 -27.964 1.00 31.58 375 SER E O 1
ATOM 3467 N N . THR E 1 62 ? -9.891 35.597 -30.060 1.00 31.68 376 THR E N 1
ATOM 3468 C CA . THR E 1 62 ? -8.893 34.650 -30.611 1.00 32.51 376 THR E CA 1
ATOM 3469 C C . THR E 1 62 ? -7.485 35.251 -30.539 1.00 27.99 376 THR E C 1
ATOM 3470 O O . THR E 1 62 ? -6.529 34.512 -30.877 1.00 29.32 376 THR E O 1
ATOM 3474 N N . GLU E 1 63 ? -7.339 36.522 -30.133 1.00 29.98 377 GLU E N 1
ATOM 3475 C CA . GLU E 1 63 ? -6.038 37.251 -30.137 1.00 32.97 377 GLU E CA 1
ATOM 3476 C C . GLU E 1 63 ? -5.000 36.467 -29.324 1.00 27.08 377 GLU E C 1
ATOM 3477 O O . GLU E 1 63 ? -5.212 36.258 -28.126 1.00 29.35 377 GLU E O 1
ATOM 3483 N N . HIS E 1 64 ? -3.928 36.008 -29.976 1.00 23.58 378 HIS E N 1
ATOM 3484 C CA . HIS E 1 64 ? -2.808 35.251 -29.344 1.00 25.38 378 HIS E CA 1
ATOM 3485 C C . HIS E 1 64 ? -3.318 34.019 -28.563 1.00 25.53 378 HIS E C 1
ATOM 3486 O O . HIS E 1 64 ? -2.671 33.612 -27.597 1.00 25.62 378 HIS E O 1
ATOM 3493 N N . SER E 1 65 ? -4.396 33.374 -29.018 1.00 26.54 379 SER E N 1
ATOM 3494 C CA . SER E 1 65 ? -4.934 32.155 -28.359 1.00 26.79 379 SER E CA 1
ATOM 3495 C C . SER E 1 65 ? -3.834 31.089 -28.275 1.00 27.10 379 SER E C 1
ATOM 3496 O O . SER E 1 65 ? -3.178 30.814 -29.305 1.00 26.66 379 SER E O 1
ATOM 3499 N N . TRP E 1 66 ? -3.643 30.507 -27.096 1.00 25.73 380 TRP E N 1
ATOM 3500 C CA . TRP E 1 66 ? -2.634 29.436 -26.875 1.00 25.00 380 TRP E CA 1
ATOM 3501 C C . TRP E 1 66 ? -3.109 28.111 -27.480 1.00 25.18 380 TRP E C 1
ATOM 3502 O O . TRP E 1 66 ? -2.278 27.203 -27.616 1.00 25.79 380 TRP E O 1
ATOM 3513 N N . PHE E 1 67 ? -4.402 28.001 -27.749 1.00 25.02 381 PHE E N 1
ATOM 3514 C CA . PHE E 1 67 ? -5.063 26.749 -28.181 1.00 25.59 381 PHE E CA 1
ATOM 3515 C C . PHE E 1 67 ? -5.759 27.029 -29.502 1.00 27.90 381 PHE E C 1
ATOM 3516 O O . PHE E 1 67 ? -6.878 27.539 -29.537 1.00 29.25 381 PHE E O 1
ATOM 3524 N N . PRO E 1 68 ? -5.032 26.848 -30.623 1.00 34.30 382 PRO E N 1
ATOM 3525 C CA . PRO E 1 68 ? -5.551 27.267 -31.917 1.00 32.53 382 PRO E CA 1
ATOM 3526 C C . PRO E 1 68 ? -6.928 26.633 -32.172 1.00 31.17 382 PRO E C 1
ATOM 3527 O O . PRO E 1 68 ? -7.091 25.442 -31.891 1.00 34.57 382 PRO E O 1
ATOM 3531 N N . GLY E 1 69 ? -7.873 27.451 -32.639 1.00 29.52 383 GLY E N 1
ATOM 3532 C CA . GLY E 1 69 ? -9.273 27.059 -32.888 1.00 32.31 383 GLY E CA 1
ATOM 3533 C C . GLY E 1 69 ? -10.169 27.395 -31.714 1.00 33.26 383 GLY E C 1
ATOM 3534 O O . GLY E 1 69 ? -11.373 27.242 -31.846 1.00 35.10 383 GLY E O 1
ATOM 3535 N N . TYR E 1 70 ? -9.590 27.812 -30.586 1.00 28.47 384 TYR E N 1
ATOM 3536 C CA . TYR E 1 70 ? -10.361 28.275 -29.409 1.00 26.28 384 TYR E CA 1
ATOM 3537 C C . TYR E 1 70 ? -10.169 29.775 -29.202 1.00 26.92 384 TYR E C 1
ATOM 3538 O O . TYR E 1 70 ? -9.065 30.297 -29.442 1.00 30.93 384 TYR E O 1
ATOM 3547 N N . ALA E 1 71 ? -11.234 30.426 -28.744 1.00 27.45 385 ALA E N 1
ATOM 3548 C CA . ALA E 1 71 ? -11.260 31.817 -28.246 1.00 28.37 385 ALA E CA 1
ATOM 3549 C C . ALA E 1 71 ? -11.203 31.780 -26.725 1.00 25.89 385 ALA E C 1
ATOM 3550 O O . ALA E 1 71 ? -11.649 30.783 -26.126 1.00 27.79 385 ALA E O 1
ATOM 3552 N N . TRP E 1 72 ? -10.637 32.819 -26.116 1.00 26.86 386 TRP E N 1
ATOM 3553 C CA . TRP E 1 72 ? -10.529 32.908 -24.641 1.00 27.32 386 TRP E CA 1
ATOM 3554 C C . TRP E 1 72 ? -11.439 34.003 -24.099 1.00 26.88 386 TRP E C 1
ATOM 3555 O O . TRP E 1 72 ? -11.692 34.998 -24.800 1.00 27.18 386 TRP E O 1
ATOM 3566 N N . THR E 1 73 ? -11.924 33.797 -22.882 1.00 26.86 387 THR E N 1
ATOM 3567 C CA . THR E 1 73 ? -12.697 34.794 -22.099 1.00 28.03 387 THR E CA 1
ATOM 3568 C C . THR E 1 73 ? -12.101 34.809 -20.692 1.00 28.71 387 THR E C 1
ATOM 3569 O O . THR E 1 73 ? -11.971 33.746 -20.095 1.00 29.13 387 THR E O 1
ATOM 3573 N N . VAL E 1 74 ? -11.727 35.977 -20.189 1.00 30.10 388 VAL E N 1
ATOM 3574 C CA . VAL E 1 74 ? -11.108 36.100 -18.840 1.00 27.59 388 VAL E CA 1
ATOM 3575 C C . VAL E 1 74 ? -12.060 35.496 -17.796 1.00 24.16 388 VAL E C 1
ATOM 3576 O O . VAL E 1 74 ? -13.257 35.757 -17.843 1.00 29.10 388 VAL E O 1
ATOM 3580 N N . ALA E 1 75 ? -11.512 34.713 -16.870 1.00 24.58 389 ALA E N 1
ATOM 3581 C CA . ALA E 1 75 ? -12.247 34.090 -15.752 1.00 22.94 389 ALA E CA 1
ATOM 3582 C C . ALA E 1 75 ? -11.616 34.517 -14.433 1.00 22.10 389 ALA E C 1
ATOM 3583 O O . ALA E 1 75 ? -10.412 34.218 -14.176 1.00 24.59 389 ALA E O 1
ATOM 3585 N N . GLN E 1 76 ? -12.414 35.146 -13.575 1.00 24.89 390 GLN E N 1
ATOM 3586 C CA A GLN E 1 76 ? -11.948 35.611 -12.247 0.50 26.97 390 GLN E CA 1
ATOM 3587 C CA B GLN E 1 76 ? -11.933 35.575 -12.246 0.50 28.29 390 GLN E CA 1
ATOM 3588 C C . GLN E 1 76 ? -12.720 34.861 -11.151 1.00 25.33 390 GLN E C 1
ATOM 3589 O O . GLN E 1 76 ? -13.908 34.504 -11.354 1.00 25.90 390 GLN E O 1
ATOM 3600 N N . CYS E 1 77 ? -12.068 34.668 -10.023 1.00 22.96 391 CYS E N 1
ATOM 3601 C CA . CYS E 1 77 ? -12.733 34.137 -8.823 1.00 24.09 391 CYS E CA 1
ATOM 3602 C C . CYS E 1 77 ? -13.939 35.035 -8.479 1.00 25.05 391 CYS E C 1
ATOM 3603 O O . CYS E 1 77 ? -13.807 36.259 -8.426 1.00 25.58 391 CYS E O 1
ATOM 3606 N N . LYS E 1 78 ? -15.093 34.419 -8.250 1.00 23.12 392 LYS E N 1
ATOM 3607 C CA . LYS E 1 78 ? -16.354 35.174 -7.998 1.00 25.18 392 LYS E CA 1
ATOM 3608 C C . LYS E 1 78 ? -16.310 35.801 -6.592 1.00 25.00 392 LYS E C 1
ATOM 3609 O O . LYS E 1 78 ? -17.092 36.743 -6.339 1.00 29.06 392 LYS E O 1
ATOM 3615 N N . ILE E 1 79 ? -15.453 35.306 -5.703 1.00 25.15 393 ILE E N 1
ATOM 3616 C CA . ILE E 1 79 ? -15.371 35.761 -4.282 1.00 27.85 393 ILE E CA 1
ATOM 3617 C C . ILE E 1 79 ? -14.381 36.943 -4.189 1.00 27.53 393 ILE E C 1
ATOM 3618 O O . ILE E 1 79 ? -14.760 37.966 -3.567 1.00 34.23 393 ILE E O 1
ATOM 3623 N N . CYS E 1 80 ? -13.170 36.846 -4.755 1.00 24.98 394 CYS E N 1
ATOM 3624 C CA . CYS E 1 80 ? -12.108 37.853 -4.519 1.00 27.23 394 CYS E CA 1
ATOM 3625 C C . CYS E 1 80 ? -11.624 38.518 -5.820 1.00 28.38 394 CYS E C 1
ATOM 3626 O O . CYS E 1 80 ? -10.696 39.364 -5.720 1.00 28.30 394 CYS E O 1
ATOM 3629 N N . ALA E 1 81 ? -12.160 38.136 -6.981 1.00 28.65 395 ALA E N 1
ATOM 3630 C CA . ALA E 1 81 ? -11.847 38.728 -8.302 1.00 26.71 395 ALA E CA 1
ATOM 3631 C C . ALA E 1 81 ? -10.420 38.384 -8.767 1.00 25.63 395 ALA E C 1
ATOM 3632 O O . ALA E 1 81 ? -9.990 38.941 -9.786 1.00 28.06 395 ALA E O 1
ATOM 3634 N N . SER E 1 82 ? -9.691 37.493 -8.095 1.00 24.96 396 SER E N 1
ATOM 3635 C CA . SER E 1 82 ? -8.375 36.998 -8.586 1.00 24.82 396 SER E CA 1
ATOM 3636 C C . SER E 1 82 ? -8.536 36.444 -10.016 1.00 23.88 396 SER E C 1
ATOM 3637 O O . SER E 1 82 ? -9.474 35.655 -10.279 1.00 23.35 396 SER E O 1
ATOM 3640 N N A HIS E 1 83 ? -7.674 36.869 -10.933 0.50 26.19 397 HIS E N 1
ATOM 3641 N N B HIS E 1 83 ? -7.647 36.827 -10.920 0.50 26.72 397 HIS E N 1
ATOM 3642 C CA A HIS E 1 83 ? -7.683 36.360 -12.332 0.50 25.92 397 HIS E CA 1
ATOM 3643 C CA B HIS E 1 83 ? -7.654 36.371 -12.337 0.50 27.37 397 HIS E CA 1
ATOM 3644 C C A HIS E 1 83 ? -7.096 34.951 -12.292 0.50 26.00 397 HIS E C 1
ATOM 3645 C C B HIS E 1 83 ? -7.076 34.954 -12.424 0.50 25.42 397 HIS E C 1
ATOM 3646 O O A HIS E 1 83 ? -5.893 34.819 -12.071 0.50 29.32 397 HIS E O 1
ATOM 3647 O O B HIS E 1 83 ? -5.848 34.824 -12.592 0.50 25.09 397 HIS E O 1
ATOM 3660 N N . ILE E 1 84 ? -7.924 33.928 -12.450 1.00 22.49 398 ILE E N 1
ATOM 3661 C CA . ILE E 1 84 ? -7.459 32.524 -12.293 1.00 20.26 398 ILE E CA 1
ATOM 3662 C C . ILE E 1 84 ? -7.047 31.985 -13.664 1.00 20.60 398 ILE E C 1
ATOM 3663 O O . ILE E 1 84 ? -6.093 31.200 -13.725 1.00 20.37 398 ILE E O 1
ATOM 3668 N N . GLY E 1 85 ? -7.767 32.376 -14.708 1.00 20.74 399 GLY E N 1
ATOM 3669 C CA . GLY E 1 85 ? -7.459 31.931 -16.067 1.00 21.56 399 GLY E CA 1
ATOM 3670 C C . GLY E 1 85 ? -8.504 32.383 -17.063 1.00 22.33 399 GLY E C 1
ATOM 3671 O O . GLY E 1 85 ? -8.926 33.560 -17.052 1.00 21.55 399 GLY E O 1
ATOM 3672 N N . TRP E 1 86 ? -8.895 31.455 -17.923 1.00 23.02 400 TRP E N 1
ATOM 3673 C CA . TRP E 1 86 ? -9.751 31.738 -19.084 1.00 21.99 400 TRP E CA 1
ATOM 3674 C C . TRP E 1 86 ? -10.687 30.576 -19.343 1.00 21.80 400 TRP E C 1
ATOM 3675 O O . TRP E 1 86 ? -10.283 29.408 -19.148 1.00 21.02 400 TRP E O 1
ATOM 3686 N N . LYS E 1 87 ? -11.888 30.901 -19.799 1.00 23.66 401 LYS E N 1
ATOM 3687 C CA . LYS E 1 87 ? -12.755 29.937 -20.511 1.00 24.01 401 LYS E CA 1
ATOM 3688 C C . LYS E 1 87 ? -12.306 29.923 -21.979 1.00 24.82 401 LYS E C 1
ATOM 3689 O O . LYS E 1 87 ? -12.198 30.995 -22.571 1.00 24.96 401 LYS E O 1
ATOM 3695 N N . PHE E 1 88 ? -12.038 28.745 -22.514 1.00 22.37 402 PHE E N 1
ATOM 3696 C CA . PHE E 1 88 ? -11.734 28.522 -23.952 1.00 22.25 402 PHE E CA 1
ATOM 3697 C C . PHE E 1 88 ? -12.972 27.943 -24.634 1.00 25.12 402 PHE E C 1
ATOM 3698 O O . PHE E 1 88 ? -13.525 26.962 -24.132 1.00 23.14 402 PHE E O 1
ATOM 3706 N N . THR E 1 89 ? -13.388 28.574 -25.727 1.00 24.63 403 THR E N 1
ATOM 3707 C CA . THR E 1 89 ? -14.608 28.208 -26.495 1.00 27.10 403 THR E CA 1
ATOM 3708 C C . THR E 1 89 ? -14.228 27.917 -27.951 1.00 27.94 403 THR E C 1
ATOM 3709 O O . THR E 1 89 ? -13.530 28.751 -28.577 1.00 27.21 403 THR E O 1
ATOM 3713 N N . ALA E 1 90 ? -14.634 26.757 -28.469 1.00 26.71 404 ALA E N 1
ATOM 3714 C CA . ALA E 1 90 ? -14.285 26.292 -29.834 1.00 30.19 404 ALA E CA 1
ATOM 3715 C C . ALA E 1 90 ? -14.909 27.247 -30.859 1.00 29.69 404 ALA E C 1
ATOM 3716 O O . ALA E 1 90 ? -16.033 27.707 -30.624 1.00 34.71 404 ALA E O 1
ATOM 3718 N N . THR E 1 91 ? -14.182 27.561 -31.934 1.00 31.99 405 THR E N 1
ATOM 3719 C CA . THR E 1 91 ? -14.661 28.427 -33.045 1.00 33.45 405 THR E CA 1
ATOM 3720 C C . THR E 1 91 ? -15.279 27.571 -34.157 1.00 33.36 405 THR E C 1
ATOM 3721 O O . THR E 1 91 ? -15.863 28.159 -35.057 1.00 43.65 405 THR E O 1
ATOM 3725 N N . LYS E 1 92 ? -15.155 26.234 -34.088 1.00 39.09 406 LYS E N 1
ATOM 3726 C CA . LYS E 1 92 ? -15.725 25.283 -35.089 1.00 33.98 406 LYS E CA 1
ATOM 3727 C C . LYS E 1 92 ? -16.441 24.138 -34.370 1.00 32.37 406 LYS E C 1
ATOM 3728 O O . LYS E 1 92 ? -15.920 23.651 -33.326 1.00 31.96 406 LYS E O 1
ATOM 3734 N N . LYS E 1 93 ? -17.558 23.679 -34.944 1.00 33.24 407 LYS E N 1
ATOM 3735 C CA . LYS E 1 93 ? -18.453 22.696 -34.279 1.00 33.09 407 LYS E CA 1
ATOM 3736 C C . LYS E 1 93 ? -17.793 21.306 -34.239 1.00 30.40 407 LYS E C 1
ATOM 3737 O O . LYS E 1 93 ? -18.219 20.507 -33.418 1.00 34.31 407 LYS E O 1
ATOM 3743 N N . ASP E 1 94 ? -16.804 21.007 -35.083 1.00 29.28 408 ASP E N 1
ATOM 3744 C CA . ASP E 1 94 ? -16.263 19.626 -35.188 1.00 31.41 408 ASP E CA 1
ATOM 3745 C C . ASP E 1 94 ? -15.205 19.346 -34.107 1.00 33.89 408 ASP E C 1
ATOM 3746 O O . ASP E 1 94 ? -14.693 18.197 -34.072 1.00 32.42 408 ASP E O 1
ATOM 3751 N N . MET E 1 95 ? -14.884 20.334 -33.266 1.00 34.73 409 MET E N 1
ATOM 3752 C CA . MET E 1 95 ? -13.790 20.233 -32.273 1.00 32.86 409 MET E CA 1
ATOM 3753 C C . MET E 1 95 ? -14.315 19.656 -30.959 1.00 29.57 409 MET E C 1
ATOM 3754 O O . MET E 1 95 ? -15.514 19.816 -30.657 1.00 30.65 409 MET E O 1
ATOM 3759 N N . SER E 1 96 ? -13.437 19.016 -30.201 1.00 27.41 410 SER E N 1
ATOM 3760 C CA . SER E 1 96 ? -13.791 18.416 -28.891 1.00 26.40 410 SER E CA 1
ATOM 3761 C C . SER E 1 96 ? -12.643 18.667 -27.925 1.00 25.62 410 SER E C 1
ATOM 3762 O O . SER E 1 96 ? -11.493 18.422 -28.282 1.00 24.81 410 SER E O 1
ATOM 3765 N N . PRO E 1 97 ? -12.903 19.159 -26.693 1.00 21.71 411 PRO E N 1
ATOM 3766 C CA . PRO E 1 97 ? -14.225 19.619 -26.266 1.00 21.21 411 PRO E CA 1
ATOM 3767 C C . PRO E 1 97 ? -14.618 20.965 -26.908 1.00 21.85 411 PRO E C 1
ATOM 3768 O O . PRO E 1 97 ? -13.735 21.670 -27.448 1.00 22.62 411 PRO E O 1
ATOM 3772 N N . GLN E 1 98 ? -15.894 21.324 -26.843 1.00 21.83 412 GLN E N 1
ATOM 3773 C CA . GLN E 1 98 ? -16.388 22.607 -27.392 1.00 21.00 412 GLN E CA 1
ATOM 3774 C C . GLN E 1 98 ? -15.998 23.748 -26.453 1.00 21.80 412 GLN E C 1
ATOM 3775 O O . GLN E 1 98 ? -15.932 24.887 -26.900 1.00 24.80 412 GLN E O 1
ATOM 3781 N N . LYS E 1 99 ? -15.755 23.442 -25.181 1.00 22.38 413 LYS E N 1
ATOM 3782 C CA . LYS E 1 99 ? -15.237 24.449 -24.223 1.00 22.35 413 LYS E CA 1
ATOM 3783 C C . LYS E 1 99 ? -14.415 23.738 -23.155 1.00 20.09 413 LYS E C 1
ATOM 3784 O O . LYS E 1 99 ? -14.601 22.548 -22.912 1.00 18.99 413 LYS E O 1
ATOM 3790 N N . PHE E 1 100 ? -13.494 24.476 -22.562 1.00 20.71 414 PHE E N 1
ATOM 3791 C CA . PHE E 1 100 ? -12.739 24.010 -21.387 1.00 21.37 414 PHE E CA 1
ATOM 3792 C C . PHE E 1 100 ? -12.242 25.252 -20.660 1.00 20.88 414 PHE E C 1
ATOM 3793 O O . PHE E 1 100 ? -12.494 26.391 -21.110 1.00 22.20 414 PHE E O 1
ATOM 3801 N N . TRP E 1 101 ? -11.565 25.024 -19.553 1.00 20.20 415 TRP E N 1
ATOM 3802 C CA . TRP E 1 101 ? -10.930 26.102 -18.761 1.00 20.00 415 TRP E CA 1
ATOM 3803 C C . TRP E 1 101 ? -9.417 25.937 -18.795 1.00 17.93 415 TRP E C 1
ATOM 3804 O O . TRP E 1 101 ? -8.918 24.824 -18.535 1.00 19.31 415 TRP E O 1
ATOM 3815 N N . GLY E 1 102 ? -8.733 27.045 -19.057 1.00 17.58 416 GLY E N 1
ATOM 3816 C CA . GLY E 1 102 ? -7.265 27.080 -18.903 1.00 18.92 416 GLY E CA 1
ATOM 3817 C C . GLY E 1 102 ? -6.961 27.936 -17.701 1.00 20.37 416 GLY E C 1
ATOM 3818 O O . GLY E 1 102 ? -7.298 29.123 -17.720 1.00 21.84 416 GLY E O 1
ATOM 3819 N N . LEU E 1 103 ? -6.414 27.319 -16.662 1.00 20.04 417 LEU E N 1
ATOM 3820 C CA . LEU E 1 103 ? -6.220 27.968 -15.338 1.00 19.90 417 LEU E CA 1
ATOM 3821 C C . LEU E 1 103 ? -4.729 28.083 -15.046 1.00 22.08 417 LEU E C 1
ATOM 3822 O O . LEU E 1 103 ? -3.998 27.096 -15.191 1.00 23.56 417 LEU E O 1
ATOM 3827 N N . THR E 1 104 ? -4.310 29.271 -14.638 1.00 20.94 418 THR E N 1
ATOM 3828 C CA . THR E 1 104 ? -2.914 29.513 -14.233 1.00 22.74 418 THR E CA 1
ATOM 3829 C C . THR E 1 104 ? -2.638 28.692 -12.970 1.00 21.04 418 THR E C 1
ATOM 3830 O O . THR E 1 104 ? -3.266 28.969 -11.944 1.00 22.92 418 THR E O 1
ATOM 3834 N N . ARG E 1 105 ? -1.723 27.727 -13.030 1.00 25.52 419 ARG E N 1
ATOM 3835 C CA . ARG E 1 105 ? -1.473 26.762 -11.924 1.00 25.09 419 ARG E CA 1
ATOM 3836 C C . ARG E 1 105 ? -1.063 27.520 -10.655 1.00 26.61 419 ARG E C 1
ATOM 3837 O O . ARG E 1 105 ? -1.477 27.113 -9.574 1.00 28.43 419 ARG E O 1
ATOM 3845 N N . SER E 1 106 ? -0.287 28.585 -10.777 1.00 25.77 420 SER E N 1
ATOM 3846 C CA . SER E 1 106 ? 0.212 29.392 -9.635 1.00 24.82 420 SER E CA 1
ATOM 3847 C C . SER E 1 106 ? -0.934 30.136 -8.925 1.00 27.07 420 SER E C 1
ATOM 3848 O O . SER E 1 106 ? -0.712 30.607 -7.802 1.00 27.95 420 SER E O 1
ATOM 3851 N N . ALA E 1 107 ? -2.095 30.304 -9.577 1.00 23.54 421 ALA E N 1
ATOM 3852 C CA . ALA E 1 107 ? -3.269 30.996 -9.008 1.00 21.22 421 ALA E CA 1
ATOM 3853 C C . ALA E 1 107 ? -4.109 30.013 -8.187 1.00 24.06 421 ALA E C 1
ATOM 3854 O O . ALA E 1 107 ? -5.112 30.440 -7.603 1.00 24.90 421 ALA E O 1
ATOM 3856 N N . LEU E 1 108 ? -3.690 28.759 -8.083 1.00 24.97 422 LEU E N 1
ATOM 3857 C CA . LEU E 1 108 ? -4.445 27.689 -7.391 1.00 23.81 422 LEU E CA 1
ATOM 3858 C C . LEU E 1 108 ? -3.619 27.086 -6.255 1.00 25.45 422 LEU E C 1
ATOM 3859 O O . LEU E 1 108 ? -2.384 27.080 -6.317 1.00 27.65 422 LEU E O 1
ATOM 3864 N N . LEU E 1 109 ? -4.343 26.588 -5.256 1.00 30.54 423 LEU E N 1
ATOM 3865 C CA . LEU E 1 109 ? -3.827 25.921 -4.052 1.00 32.03 423 LEU E CA 1
ATOM 3866 C C . LEU E 1 109 ? -4.424 24.512 -4.058 1.00 37.66 423 LEU E C 1
ATOM 3867 O O . LEU E 1 109 ? -5.650 24.350 -4.057 1.00 42.39 423 LEU E O 1
ATOM 3872 N N . PRO E 1 110 ? -3.569 23.469 -4.034 1.00 42.70 424 PRO E N 1
ATOM 3873 C CA . PRO E 1 110 ? -4.038 22.098 -3.825 1.00 46.76 424 PRO E CA 1
ATOM 3874 C C . PRO E 1 110 ? -4.599 21.940 -2.396 1.00 52.42 424 PRO E C 1
ATOM 3875 O O . PRO E 1 110 ? -3.969 22.421 -1.460 1.00 51.30 424 PRO E O 1
ATOM 3879 N N . THR E 1 111 ? -5.749 21.272 -2.230 1.00 68.01 425 THR E N 1
ATOM 3880 C CA . THR E 1 111 ? -6.478 21.167 -0.929 1.00 52.60 425 THR E CA 1
ATOM 3881 C C . THR E 1 111 ? -6.961 19.726 -0.719 1.00 58.50 425 THR E C 1
ATOM 3882 O O . THR E 1 111 ? -7.400 19.097 -1.680 1.00 51.68 425 THR E O 1
ATOM 3886 N N . SER F 1 3 ? -12.635 0.522 -4.565 1.00 94.15 317 SER F N 1
ATOM 3887 C CA . SER F 1 3 ? -13.182 1.875 -4.170 1.00 80.64 317 SER F CA 1
ATOM 3888 C C . SER F 1 3 ? -14.584 2.065 -4.761 1.00 77.39 317 SER F C 1
ATOM 3889 O O . SER F 1 3 ? -14.762 1.994 -5.980 1.00 64.43 317 SER F O 1
ATOM 3892 N N . PRO F 1 4 ? -15.627 2.268 -3.915 1.00 72.92 318 PRO F N 1
ATOM 3893 C CA . PRO F 1 4 ? -16.992 2.465 -4.406 1.00 73.25 318 PRO F CA 1
ATOM 3894 C C . PRO F 1 4 ? -17.190 3.866 -5.022 1.00 61.82 318 PRO F C 1
ATOM 3895 O O . PRO F 1 4 ? -17.816 4.742 -4.411 1.00 67.43 318 PRO F O 1
ATOM 3899 N N . THR F 1 5 ? -16.658 4.034 -6.239 1.00 47.72 319 THR F N 1
ATOM 3900 C CA . THR F 1 5 ? -16.677 5.297 -7.037 1.00 42.39 319 THR F CA 1
ATOM 3901 C C . THR F 1 5 ? -18.054 5.535 -7.667 1.00 32.92 319 THR F C 1
ATOM 3902 O O . THR F 1 5 ? -18.428 6.700 -7.776 1.00 31.50 319 THR F O 1
ATOM 3906 N N . SER F 1 6 ? -18.807 4.489 -8.023 1.00 33.63 320 SER F N 1
ATOM 3907 C CA . SER F 1 6 ? -20.186 4.599 -8.548 1.00 30.35 320 SER F CA 1
ATOM 3908 C C . SER F 1 6 ? -21.158 5.039 -7.437 1.00 29.27 320 SER F C 1
ATOM 3909 O O . SER F 1 6 ? -21.132 4.454 -6.339 1.00 32.91 320 SER F O 1
ATOM 3912 N N . LEU F 1 7 ? -22.000 6.037 -7.709 1.00 23.41 321 LEU F N 1
ATOM 3913 C CA . LEU F 1 7 ? -23.089 6.445 -6.797 1.00 21.47 321 LEU F CA 1
ATOM 3914 C C . LEU F 1 7 ? -24.408 6.062 -7.485 1.00 21.38 321 LEU F C 1
ATOM 3915 O O . LEU F 1 7 ? -24.823 6.705 -8.478 1.00 20.68 321 LEU F O 1
ATOM 3920 N N . CYS F 1 8 ? -25.039 5.019 -6.975 1.00 22.59 322 CYS F N 1
ATOM 3921 C CA . CYS F 1 8 ? -26.239 4.422 -7.600 1.00 22.76 322 CYS F CA 1
ATOM 3922 C C . CYS F 1 8 ? -27.500 4.824 -6.839 1.00 22.82 322 CYS F C 1
ATOM 3923 O O . CYS F 1 8 ? -27.439 5.135 -5.642 1.00 23.79 322 CYS F O 1
ATOM 3926 N N . CYS F 1 9 ? -28.622 4.804 -7.541 1.00 19.46 323 CYS F N 1
ATOM 3927 C CA . CYS F 1 9 ? -29.949 4.933 -6.915 1.00 20.61 323 CYS F CA 1
ATOM 3928 C C . CYS F 1 9 ? -30.100 3.866 -5.810 1.00 22.40 323 CYS F C 1
ATOM 3929 O O . CYS F 1 9 ? -29.959 2.649 -6.072 1.00 21.71 323 CYS F O 1
ATOM 3932 N N A LYS F 1 10 ? -30.342 4.315 -4.585 0.50 22.25 324 LYS F N 1
ATOM 3933 N N B LYS F 1 10 ? -30.359 4.301 -4.585 0.50 22.27 324 LYS F N 1
ATOM 3934 C CA A LYS F 1 10 ? -30.445 3.410 -3.415 0.50 22.06 324 LYS F CA 1
ATOM 3935 C CA B LYS F 1 10 ? -30.469 3.409 -3.394 0.50 22.76 324 LYS F CA 1
ATOM 3936 C C A LYS F 1 10 ? -31.649 2.473 -3.581 0.50 23.21 324 LYS F C 1
ATOM 3937 C C B LYS F 1 10 ? -31.656 2.462 -3.572 0.50 23.28 324 LYS F C 1
ATOM 3938 O O A LYS F 1 10 ? -31.566 1.325 -3.099 0.50 24.27 324 LYS F O 1
ATOM 3939 O O B LYS F 1 10 ? -31.564 1.302 -3.092 0.50 24.17 324 LYS F O 1
ATOM 3950 N N . GLN F 1 11 ? -32.722 2.937 -4.224 1.00 23.41 325 GLN F N 1
ATOM 3951 C CA . GLN F 1 11 ? -33.975 2.154 -4.366 1.00 23.48 325 GLN F CA 1
ATOM 3952 C C . GLN F 1 11 ? -33.764 0.966 -5.320 1.00 24.40 325 GLN F C 1
ATOM 3953 O O . GLN F 1 11 ? -33.940 -0.181 -4.899 1.00 24.63 325 GLN F O 1
ATOM 3959 N N . CYS F 1 12 ? -33.444 1.231 -6.592 1.00 25.07 326 CYS F N 1
ATOM 3960 C CA . CYS F 1 12 ? -33.301 0.138 -7.595 1.00 22.69 326 CYS F CA 1
ATOM 3961 C C . CYS F 1 12 ? -31.870 -0.439 -7.574 1.00 22.22 326 CYS F C 1
ATOM 3962 O O . CYS F 1 12 ? -31.679 -1.499 -8.197 1.00 24.27 326 CYS F O 1
ATOM 3965 N N . GLN F 1 13 ? -30.916 0.202 -6.885 1.00 23.65 327 GLN F N 1
ATOM 3966 C CA . GLN F 1 13 ? -29.577 -0.347 -6.525 1.00 28.14 327 GLN F CA 1
ATOM 3967 C C . GLN F 1 13 ? -28.637 -0.450 -7.744 1.00 27.38 327 GLN F C 1
ATOM 3968 O O . GLN F 1 13 ? -27.431 -0.244 -7.554 1.00 29.29 327 GLN F O 1
ATOM 3974 N N . GLU F 1 14 ? -29.131 -0.771 -8.929 1.00 27.53 328 GLU F N 1
ATOM 3975 C CA . GLU F 1 14 ? -28.279 -1.170 -10.076 1.00 27.77 328 GLU F CA 1
ATOM 3976 C C . GLU F 1 14 ? -27.994 0.051 -10.963 1.00 25.70 328 GLU F C 1
ATOM 3977 O O . GLU F 1 14 ? -27.061 -0.030 -11.774 1.00 28.53 328 GLU F O 1
ATOM 3983 N N . THR F 1 15 ? -28.790 1.113 -10.847 1.00 23.21 329 THR F N 1
ATOM 3984 C CA . THR F 1 15 ? -28.783 2.277 -11.760 1.00 21.49 329 THR F CA 1
ATOM 3985 C C . THR F 1 15 ? -27.782 3.311 -11.237 1.00 21.78 329 THR F C 1
ATOM 3986 O O . THR F 1 15 ? -28.007 3.914 -10.193 1.00 22.75 329 THR F O 1
ATOM 3990 N N . GLU F 1 16 ? -26.731 3.549 -12.007 1.00 20.11 330 GLU F N 1
ATOM 3991 C CA . GLU F 1 16 ? -25.735 4.578 -11.654 1.00 20.21 330 GLU F CA 1
ATOM 3992 C C . GLU F 1 16 ? -26.349 5.947 -11.942 1.00 19.73 330 GLU F C 1
ATOM 3993 O O . GLU F 1 16 ? -26.963 6.116 -13.000 1.00 23.71 330 GLU F O 1
ATOM 3999 N N . ILE F 1 17 ? -26.208 6.877 -11.006 1.00 20.76 331 ILE F N 1
ATOM 4000 C CA . ILE F 1 17 ? -26.668 8.266 -11.237 1.00 19.12 331 ILE F CA 1
ATOM 4001 C C . ILE F 1 17 ? -25.460 9.198 -11.442 1.00 20.73 331 ILE F C 1
ATOM 4002 O O . ILE F 1 17 ? -25.537 10.081 -12.299 1.00 21.88 331 ILE F O 1
ATOM 4007 N N . THR F 1 18 ? -24.408 9.026 -10.651 1.00 19.65 332 THR F N 1
ATOM 4008 C CA . THR F 1 18 ? -23.162 9.814 -10.814 1.00 21.98 332 THR F CA 1
ATOM 4009 C C . THR F 1 18 ? -21.969 9.015 -10.297 1.00 21.36 332 THR F C 1
ATOM 4010 O O . THR F 1 18 ? -22.113 7.853 -9.897 1.00 20.94 332 THR F O 1
ATOM 4014 N N . THR F 1 19 ? -20.792 9.638 -10.329 1.00 20.46 333 THR F N 1
ATOM 4015 C CA . THR F 1 19 ? -19.586 9.061 -9.683 1.00 20.53 333 THR F CA 1
ATOM 4016 C C . THR F 1 19 ? -18.962 10.092 -8.747 1.00 21.89 333 THR F C 1
ATOM 4017 O O . THR F 1 19 ? -19.194 11.296 -8.934 1.00 22.82 333 THR F O 1
ATOM 4021 N N . LYS F 1 20 ? -18.134 9.597 -7.829 1.00 22.91 334 LYS F N 1
ATOM 4022 C CA . LYS F 1 20 ? -17.395 10.460 -6.890 1.00 25.79 334 LYS F CA 1
ATOM 4023 C C . LYS F 1 20 ? -16.490 11.397 -7.697 1.00 25.21 334 LYS F C 1
ATOM 4024 O O . LYS F 1 20 ? -16.208 12.480 -7.182 1.00 23.13 334 LYS F O 1
ATOM 4030 N N . ASN F 1 21 ? -16.098 11.015 -8.921 1.00 24.34 335 ASN F N 1
ATOM 4031 C CA . ASN F 1 21 ? -15.221 11.806 -9.821 1.00 25.44 335 ASN F CA 1
ATOM 4032 C C . ASN F 1 21 ? -15.878 13.133 -10.215 1.00 23.77 335 ASN F C 1
ATOM 4033 O O . ASN F 1 21 ? -15.165 14.037 -10.637 1.00 23.01 335 ASN F O 1
ATOM 4038 N N . GLU F 1 22 ? -17.201 13.227 -10.144 1.00 22.04 336 GLU F N 1
ATOM 4039 C CA . GLU F 1 22 ? -17.947 14.405 -10.642 1.00 21.17 336 GLU F CA 1
ATOM 4040 C C . GLU F 1 22 ? -18.288 15.386 -9.505 1.00 19.76 336 GLU F C 1
ATOM 4041 O O . GLU F 1 22 ? -18.853 16.443 -9.807 1.00 18.94 336 GLU F O 1
ATOM 4047 N N . ILE F 1 23 ? -17.931 15.084 -8.265 1.00 20.98 337 ILE F N 1
ATOM 4048 C CA . ILE F 1 23 ? -18.282 15.934 -7.089 1.00 22.14 337 ILE F CA 1
ATOM 4049 C C . ILE F 1 23 ? -17.471 17.229 -7.155 1.00 21.91 337 ILE F C 1
ATOM 4050 O O . ILE F 1 23 ? -16.256 17.195 -7.498 1.00 23.94 337 ILE F O 1
ATOM 4055 N N . PHE F 1 24 ? -18.124 18.337 -6.849 1.00 21.43 338 PHE F N 1
ATOM 4056 C CA . PHE F 1 24 ? -17.439 19.628 -6.660 1.00 21.43 338 PHE F CA 1
ATOM 4057 C C . PHE F 1 24 ? -18.104 20.372 -5.512 1.00 22.53 338 PHE F C 1
ATOM 4058 O O . PHE F 1 24 ? -19.178 19.936 -5.051 1.00 23.05 338 PHE F O 1
ATOM 4066 N N . SER F 1 25 ? -17.458 21.450 -5.070 1.00 24.30 339 SER F N 1
ATOM 4067 C CA . SER F 1 25 ? -17.879 22.280 -3.906 1.00 24.91 339 SER F CA 1
ATOM 4068 C C . SER F 1 25 ? -18.138 23.709 -4.357 1.00 25.68 339 SER F C 1
ATOM 4069 O O . SER F 1 25 ? -17.177 24.456 -4.575 1.00 26.94 339 SER F O 1
ATOM 4072 N N . LEU F 1 26 ? -19.402 24.086 -4.446 1.00 28.10 340 LEU F N 1
ATOM 4073 C CA . LEU F 1 26 ? -19.862 25.444 -4.804 1.00 31.31 340 LEU F CA 1
ATOM 4074 C C . LEU F 1 26 ? -19.774 26.278 -3.520 1.00 36.72 340 LEU F C 1
ATOM 4075 O O . LEU F 1 26 ? -20.091 25.717 -2.409 1.00 34.33 340 LEU F O 1
ATOM 4080 N N . SER F 1 27 ? -19.287 27.515 -3.574 1.00 35.51 341 SER F N 1
ATOM 4081 C CA . SER F 1 27 ? -18.994 28.308 -2.331 1.00 40.08 341 SER F CA 1
ATOM 4082 C C . SER F 1 27 ? -20.217 29.145 -1.895 1.00 47.71 341 SER F C 1
ATOM 4083 O O . SER F 1 27 ? -20.846 29.751 -2.784 1.00 54.02 341 SER F O 1
ATOM 4086 N N . VAL F 1 42 ? -25.654 23.540 2.994 1.00 60.28 356 VAL F N 1
ATOM 4087 C CA . VAL F 1 42 ? -26.509 22.634 2.165 1.00 55.63 356 VAL F CA 1
ATOM 4088 C C . VAL F 1 42 ? -25.800 21.264 2.029 1.00 55.44 356 VAL F C 1
ATOM 4089 O O . VAL F 1 42 ? -25.775 20.724 0.933 1.00 50.55 356 VAL F O 1
ATOM 4093 N N . HIS F 1 43 ? -25.238 20.705 3.121 1.00 56.34 357 HIS F N 1
ATOM 4094 C CA . HIS F 1 43 ? -24.388 19.488 3.122 1.00 54.39 357 HIS F CA 1
ATOM 4095 C C . HIS F 1 43 ? -25.155 18.221 2.738 1.00 47.96 357 HIS F C 1
ATOM 4096 O O . HIS F 1 43 ? -24.513 17.355 2.139 1.00 50.09 357 HIS F O 1
ATOM 4103 N N . GLU F 1 44 ? -26.455 18.121 3.031 1.00 45.09 358 GLU F N 1
ATOM 4104 C CA . GLU F 1 44 ? -27.299 16.941 2.664 1.00 36.94 358 GLU F CA 1
ATOM 4105 C C . GLU F 1 44 ? -27.429 16.784 1.138 1.00 33.24 358 GLU F C 1
ATOM 4106 O O . GLU F 1 44 ? -27.846 15.696 0.643 1.00 33.81 358 GLU F O 1
ATOM 4112 N N . THR F 1 45 ? -27.033 17.821 0.405 1.00 33.66 359 THR F N 1
ATOM 4113 C CA . THR F 1 45 ? -27.105 17.886 -1.073 1.00 28.80 359 THR F CA 1
ATOM 4114 C C . THR F 1 45 ? -25.689 17.820 -1.664 1.00 26.72 359 THR F C 1
ATOM 4115 O O . THR F 1 45 ? -24.902 18.713 -1.429 1.00 28.59 359 THR F O 1
ATOM 4119 N N . LEU F 1 46 ? -25.423 16.770 -2.419 1.00 24.17 360 LEU F N 1
ATOM 4120 C CA . LEU F 1 46 ? -24.175 16.567 -3.165 1.00 23.89 360 LEU F CA 1
ATOM 4121 C C . LEU F 1 46 ? -24.305 17.348 -4.472 1.00 20.86 360 LEU F C 1
ATOM 4122 O O . LEU F 1 46 ? -25.343 17.258 -5.120 1.00 22.48 360 LEU F O 1
ATOM 4127 N N . THR F 1 47 ? -23.279 18.095 -4.857 1.00 20.02 361 THR F N 1
ATOM 4128 C CA . THR F 1 47 ? -23.278 18.801 -6.153 1.00 19.18 361 THR F CA 1
ATOM 4129 C C . THR F 1 47 ? -22.262 18.095 -7.054 1.00 16.96 361 THR F C 1
ATOM 4130 O O . THR F 1 47 ? -21.112 17.925 -6.655 1.00 20.68 361 THR F O 1
ATOM 4134 N N . VAL F 1 48 ? -22.732 17.668 -8.229 1.00 16.52 362 VAL F N 1
ATOM 4135 C CA . VAL F 1 48 ? -21.882 17.016 -9.253 1.00 18.77 362 VAL F CA 1
ATOM 4136 C C . VAL F 1 48 ? -22.034 17.714 -10.608 1.00 16.91 362 VAL F C 1
ATOM 4137 O O . VAL F 1 48 ? -23.097 18.213 -10.972 1.00 16.72 362 VAL F O 1
ATOM 4141 N N . TYR F 1 49 ? -20.952 17.738 -11.389 1.00 18.55 363 TYR F N 1
ATOM 4142 C CA . TYR F 1 49 ? -21.007 18.384 -12.709 1.00 18.96 363 TYR F CA 1
ATOM 4143 C C . TYR F 1 49 ? -21.852 17.586 -13.703 1.00 17.50 363 TYR F C 1
ATOM 4144 O O . TYR F 1 49 ? -22.442 18.168 -14.599 1.00 17.31 363 TYR F O 1
ATOM 4153 N N A LYS F 1 50 ? -21.815 16.257 -13.580 0.50 19.64 364 LYS F N 1
ATOM 4154 N N B LYS F 1 50 ? -21.859 16.262 -13.547 0.50 18.69 364 LYS F N 1
ATOM 4155 C CA A LYS F 1 50 ? -22.440 15.336 -14.556 0.50 20.73 364 LYS F CA 1
ATOM 4156 C CA B LYS F 1 50 ? -22.458 15.326 -14.528 0.50 19.01 364 LYS F CA 1
ATOM 4157 C C A LYS F 1 50 ? -23.185 14.230 -13.811 0.50 20.50 364 LYS F C 1
ATOM 4158 C C B LYS F 1 50 ? -23.226 14.253 -13.769 0.50 19.25 364 LYS F C 1
ATOM 4159 O O A LYS F 1 50 ? -22.702 13.788 -12.748 0.50 22.81 364 LYS F O 1
ATOM 4160 O O B LYS F 1 50 ? -22.814 13.866 -12.662 0.50 22.27 364 LYS F O 1
ATOM 4171 N N . ALA F 1 51 ? -24.248 13.743 -14.437 1.00 18.87 365 ALA F N 1
ATOM 4172 C CA . ALA F 1 51 ? -25.072 12.640 -13.948 1.00 18.69 365 ALA F CA 1
ATOM 4173 C C . ALA F 1 51 ? -25.741 11.980 -15.147 1.00 19.40 365 ALA F C 1
ATOM 4174 O O . ALA F 1 51 ? -25.822 12.603 -16.263 1.00 19.79 365 ALA F O 1
ATOM 4176 N N . CYS F 1 52 ? -26.271 10.794 -14.906 1.00 20.67 366 CYS F N 1
ATOM 4177 C CA . CYS F 1 52 ? -26.940 10.010 -15.956 1.00 18.97 366 CYS F CA 1
ATOM 4178 C C . CYS F 1 52 ? -28.130 9.271 -15.377 1.00 19.99 366 CYS F C 1
ATOM 4179 O O . CYS F 1 52 ? -28.295 9.233 -14.116 1.00 20.63 366 CYS F O 1
ATOM 4182 N N . ASN F 1 53 ? -28.956 8.726 -16.278 1.00 22.56 367 ASN F N 1
ATOM 4183 C CA . ASN F 1 53 ? -30.095 7.854 -15.886 1.00 19.68 367 ASN F CA 1
ATOM 4184 C C . ASN F 1 53 ? -31.104 8.619 -15.004 1.00 20.46 367 ASN F C 1
ATOM 4185 O O . ASN F 1 53 ? -31.794 7.981 -14.194 1.00 24.83 367 ASN F O 1
ATOM 4190 N N . LEU F 1 54 ? -31.239 9.923 -15.240 1.00 21.90 368 LEU F N 1
ATOM 4191 C CA . LEU F 1 54 ? -32.249 10.788 -14.600 1.00 21.67 368 LEU F CA 1
ATOM 4192 C C . LEU F 1 54 ? -33.199 11.340 -15.661 1.00 24.49 368 LEU F C 1
ATOM 4193 O O . LEU F 1 54 ? -32.749 11.693 -16.770 1.00 25.87 368 LEU F O 1
ATOM 4198 N N . ASN F 1 55 ? -34.481 11.382 -15.303 1.00 25.41 369 ASN F N 1
ATOM 4199 C CA . ASN F 1 55 ? -35.546 12.047 -16.089 1.00 27.95 369 ASN F CA 1
ATOM 4200 C C . ASN F 1 55 ? -35.882 13.356 -15.383 1.00 26.15 369 ASN F C 1
ATOM 4201 O O . ASN F 1 55 ? -36.025 13.367 -14.145 1.00 27.11 369 ASN F O 1
ATOM 4206 N N . LEU F 1 56 ? -35.989 14.424 -16.145 1.00 26.05 370 LEU F N 1
ATOM 4207 C CA . LEU F 1 56 ? -36.415 15.745 -15.649 1.00 27.76 370 LEU F CA 1
ATOM 4208 C C . LEU F 1 56 ? -37.939 15.819 -15.678 1.00 28.74 370 LEU F C 1
ATOM 4209 O O . LEU F 1 56 ? -38.542 15.462 -16.710 1.00 32.12 370 LEU F O 1
ATOM 4214 N N . ILE F 1 57 ? -38.510 16.309 -14.583 1.00 33.03 371 ILE F N 1
ATOM 4215 C CA . ILE F 1 57 ? -39.977 16.523 -14.428 1.00 36.48 371 ILE F CA 1
ATOM 4216 C C . ILE F 1 57 ? -40.227 18.034 -14.440 1.00 36.43 371 ILE F C 1
ATOM 4217 O O . ILE F 1 57 ? -39.638 18.725 -13.593 1.00 34.34 371 ILE F O 1
ATOM 4222 N N . GLY F 1 58 ? -41.042 18.503 -15.385 1.00 39.27 372 GLY F N 1
ATOM 4223 C CA . GLY F 1 58 ? -41.541 19.884 -15.413 1.00 40.60 372 GLY F CA 1
ATOM 4224 C C . GLY F 1 58 ? -40.491 20.866 -15.874 1.00 37.93 372 GLY F C 1
ATOM 4225 O O . GLY F 1 58 ? -39.547 20.438 -16.557 1.00 40.06 372 GLY F O 1
ATOM 4226 N N . ARG F 1 59 ? -40.672 22.144 -15.532 1.00 36.08 373 ARG F N 1
ATOM 4227 C CA . ARG F 1 59 ? -39.876 23.277 -16.085 1.00 41.94 373 ARG F CA 1
ATOM 4228 C C . ARG F 1 59 ? -39.046 23.859 -14.955 1.00 41.95 373 ARG F C 1
ATOM 4229 O O . ARG F 1 59 ? -39.399 23.685 -13.791 1.00 37.41 373 ARG F O 1
ATOM 4237 N N . PRO F 1 60 ? -37.908 24.532 -15.247 1.00 40.45 374 PRO F N 1
ATOM 4238 C CA . PRO F 1 60 ? -37.089 25.128 -14.194 1.00 38.26 374 PRO F CA 1
ATOM 4239 C C . PRO F 1 60 ? -37.839 26.200 -13.390 1.00 33.98 374 PRO F C 1
ATOM 4240 O O . PRO F 1 60 ? -38.699 26.864 -13.927 1.00 37.80 374 PRO F O 1
ATOM 4244 N N . SER F 1 61 ? -37.491 26.325 -12.114 1.00 33.31 375 SER F N 1
ATOM 4245 C CA . SER F 1 61 ? -38.055 27.327 -11.178 1.00 32.12 375 SER F CA 1
ATOM 4246 C C . SER F 1 61 ? -36.942 27.896 -10.310 1.00 31.18 375 SER F C 1
ATOM 4247 O O . SER F 1 61 ? -36.068 27.133 -9.906 1.00 27.32 375 SER F O 1
ATOM 4250 N N . THR F 1 62 ? -36.996 29.184 -9.997 1.00 28.50 376 THR F N 1
ATOM 4251 C CA . THR F 1 62 ? -36.062 29.850 -9.061 1.00 33.26 376 THR F CA 1
ATOM 4252 C C . THR F 1 62 ? -36.653 29.902 -7.649 1.00 27.87 376 THR F C 1
ATOM 4253 O O . THR F 1 62 ? -35.915 30.357 -6.732 1.00 28.70 376 THR F O 1
ATOM 4257 N N . GLU F 1 63 ? -37.898 29.454 -7.452 1.00 32.46 377 GLU F N 1
ATOM 4258 C CA . GLU F 1 63 ? -38.601 29.542 -6.139 1.00 31.31 377 GLU F CA 1
ATOM 4259 C C . GLU F 1 63 ? -37.773 28.837 -5.048 1.00 25.74 377 GLU F C 1
ATOM 4260 O O . GLU F 1 63 ? -37.511 27.636 -5.181 1.00 30.57 377 GLU F O 1
ATOM 4266 N N . HIS F 1 64 ? -37.348 29.594 -4.036 1.00 25.95 378 HIS F N 1
ATOM 4267 C CA . HIS F 1 64 ? -36.558 29.110 -2.874 1.00 24.84 378 HIS F CA 1
ATOM 4268 C C . HIS F 1 64 ? -35.284 28.384 -3.316 1.00 26.41 378 HIS F C 1
ATOM 4269 O O . HIS F 1 64 ? -34.797 27.565 -2.515 1.00 25.53 378 HIS F O 1
ATOM 4276 N N . SER F 1 65 ? -34.682 28.748 -4.447 1.00 25.13 379 SER F N 1
ATOM 4277 C CA . SER F 1 65 ? -33.445 28.090 -4.944 1.00 25.07 379 SER F CA 1
ATOM 4278 C C . SER F 1 65 ? -32.362 28.169 -3.869 1.00 25.45 379 SER F C 1
ATOM 4279 O O . SER F 1 65 ? -32.126 29.267 -3.320 1.00 29.13 379 SER F O 1
ATOM 4282 N N . TRP F 1 66 ? -31.706 27.040 -3.604 1.00 21.19 380 TRP F N 1
ATOM 4283 C CA . TRP F 1 66 ? -30.616 26.964 -2.595 1.00 22.84 380 TRP F CA 1
ATOM 4284 C C . TRP F 1 66 ? -29.337 27.599 -3.149 1.00 23.39 380 TRP F C 1
ATOM 4285 O O . TRP F 1 66 ? -28.430 27.857 -2.366 1.00 26.13 380 TRP F O 1
ATOM 4296 N N . PHE F 1 67 ? -29.271 27.794 -4.463 1.00 24.66 381 PHE F N 1
ATOM 4297 C CA . PHE F 1 67 ? -28.068 28.278 -5.179 1.00 22.77 381 PHE F CA 1
ATOM 4298 C C . PHE F 1 67 ? -28.484 29.507 -5.967 1.00 22.24 381 PHE F C 1
ATOM 4299 O O . PHE F 1 67 ? -28.963 29.413 -7.093 1.00 23.12 381 PHE F O 1
ATOM 4307 N N . PRO F 1 68 ? -28.411 30.697 -5.343 1.00 29.73 382 PRO F N 1
ATOM 4308 C CA . PRO F 1 68 ? -28.823 31.925 -6.010 1.00 32.51 382 PRO F CA 1
ATOM 4309 C C . PRO F 1 68 ? -28.105 32.071 -7.362 1.00 30.75 382 PRO F C 1
ATOM 4310 O O . PRO F 1 68 ? -26.911 31.809 -7.452 1.00 29.93 382 PRO F O 1
ATOM 4314 N N . GLY F 1 69 ? -28.878 32.437 -8.373 1.00 31.15 383 GLY F N 1
ATOM 4315 C CA . GLY F 1 69 ? -28.466 32.533 -9.773 1.00 31.86 383 GLY F CA 1
ATOM 4316 C C . GLY F 1 69 ? -28.826 31.290 -10.544 1.00 28.62 383 GLY F C 1
ATOM 4317 O O . GLY F 1 69 ? -28.693 31.319 -11.760 1.00 32.56 383 GLY F O 1
ATOM 4318 N N . TYR F 1 70 ? -29.310 30.239 -9.876 1.00 25.23 384 TYR F N 1
ATOM 4319 C CA . TYR F 1 70 ? -29.703 28.975 -10.543 1.00 23.90 384 TYR F CA 1
ATOM 4320 C C . TYR F 1 70 ? -31.193 28.707 -10.317 1.00 22.96 384 TYR F C 1
ATOM 4321 O O . TYR F 1 70 ? -31.727 28.998 -9.219 1.00 25.54 384 TYR F O 1
ATOM 4330 N N . ALA F 1 71 ? -31.824 28.097 -11.330 1.00 22.33 385 ALA F N 1
ATOM 4331 C CA . ALA F 1 71 ? -33.165 27.490 -11.269 1.00 25.25 385 ALA F CA 1
ATOM 4332 C C . ALA F 1 71 ? -33.015 25.984 -11.070 1.00 29.10 385 ALA F C 1
ATOM 4333 O O . ALA F 1 71 ? -31.980 25.423 -11.471 1.00 25.87 385 ALA F O 1
ATOM 4335 N N . TRP F 1 72 ? -34.018 25.349 -10.480 1.00 26.89 386 TRP F N 1
ATOM 4336 C CA . TRP F 1 72 ? -34.024 23.886 -10.250 1.00 24.80 386 TRP F CA 1
ATOM 4337 C C . TRP F 1 72 ? -35.089 23.206 -11.122 1.00 25.17 386 TRP F C 1
ATOM 4338 O O . TRP F 1 72 ? -36.115 23.825 -11.424 1.00 26.11 386 TRP F O 1
ATOM 4349 N N . THR F 1 73 ? -34.818 21.967 -11.507 1.00 24.95 387 THR F N 1
ATOM 4350 C CA . THR F 1 73 ? -35.773 21.054 -12.183 1.00 24.33 387 THR F CA 1
ATOM 4351 C C . THR F 1 73 ? -35.711 19.702 -11.474 1.00 23.93 387 THR F C 1
ATOM 4352 O O . THR F 1 73 ? -34.612 19.167 -11.327 1.00 22.64 387 THR F O 1
ATOM 4356 N N . VAL F 1 74 ? -36.846 19.166 -11.037 1.00 22.24 388 VAL F N 1
ATOM 4357 C CA . VAL F 1 74 ? -36.863 17.860 -10.319 1.00 21.60 388 VAL F CA 1
ATOM 4358 C C . VAL F 1 74 ? -36.226 16.780 -11.211 1.00 19.58 388 VAL F C 1
ATOM 4359 O O . VAL F 1 74 ? -36.551 16.705 -12.398 1.00 23.24 388 VAL F O 1
ATOM 4363 N N . ALA F 1 75 ? -35.381 15.943 -10.616 1.00 19.93 389 ALA F N 1
ATOM 4364 C CA . ALA F 1 75 ? -34.697 14.821 -11.286 1.00 20.24 389 ALA F CA 1
ATOM 4365 C C . ALA F 1 75 ? -35.024 13.505 -10.595 1.00 21.59 389 ALA F C 1
ATOM 4366 O O . ALA F 1 75 ? -34.699 13.371 -9.402 1.00 22.32 389 ALA F O 1
ATOM 4368 N N . GLN F 1 76 ? -35.557 12.550 -11.338 1.00 24.32 390 GLN F N 1
ATOM 4369 C CA . GLN F 1 76 ? -35.969 11.237 -10.788 1.00 26.04 390 GLN F CA 1
ATOM 4370 C C . GLN F 1 76 ? -35.218 10.138 -11.534 1.00 22.24 390 GLN F C 1
ATOM 4371 O O . GLN F 1 76 ? -34.910 10.289 -12.747 1.00 23.51 390 GLN F O 1
ATOM 4377 N N . CYS F 1 77 ? -34.933 9.045 -10.829 1.00 20.72 391 CYS F N 1
ATOM 4378 C CA . CYS F 1 77 ? -34.314 7.861 -11.435 1.00 19.71 391 CYS F CA 1
ATOM 4379 C C . CYS F 1 77 ? -35.182 7.387 -12.604 1.00 22.17 391 CYS F C 1
ATOM 4380 O O . CYS F 1 77 ? -36.412 7.247 -12.446 1.00 25.41 391 CYS F O 1
ATOM 4383 N N . LYS F 1 78 ? -34.571 7.160 -13.767 1.00 23.74 392 LYS F N 1
ATOM 4384 C CA . LYS F 1 78 ? -35.311 6.764 -14.991 1.00 28.13 392 LYS F CA 1
ATOM 4385 C C . LYS F 1 78 ? -35.848 5.325 -14.850 1.00 24.95 392 LYS F C 1
ATOM 4386 O O . LYS F 1 78 ? -36.753 4.972 -15.618 1.00 27.48 392 LYS F O 1
ATOM 4392 N N . ILE F 1 79 ? -35.290 4.509 -13.940 1.00 24.61 393 ILE F N 1
ATOM 4393 C CA . ILE F 1 79 ? -35.718 3.090 -13.762 1.00 24.30 393 ILE F CA 1
ATOM 4394 C C . ILE F 1 79 ? -36.884 3.012 -12.759 1.00 27.35 393 ILE F C 1
ATOM 4395 O O . ILE F 1 79 ? -37.906 2.361 -13.083 1.00 27.62 393 ILE F O 1
ATOM 4400 N N . CYS F 1 80 ? -36.755 3.639 -11.581 1.00 22.03 394 CYS F N 1
ATOM 4401 C CA . CYS F 1 80 ? -37.724 3.387 -10.468 1.00 22.22 394 CYS F CA 1
ATOM 4402 C C . CYS F 1 80 ? -38.496 4.648 -10.082 1.00 24.53 394 CYS F C 1
ATOM 4403 O O . CYS F 1 80 ? -39.361 4.535 -9.197 1.00 25.79 394 CYS F O 1
ATOM 4406 N N . ALA F 1 81 ? -38.186 5.793 -10.710 1.00 24.97 395 ALA F N 1
ATOM 4407 C CA . ALA F 1 81 ? -38.876 7.089 -10.519 1.00 26.42 395 ALA F CA 1
ATOM 4408 C C . ALA F 1 81 ? -38.608 7.680 -9.125 1.00 24.32 395 ALA F C 1
ATOM 4409 O O . ALA F 1 81 ? -39.218 8.684 -8.800 1.00 26.64 395 ALA F O 1
ATOM 4411 N N . SER F 1 82 ? -37.689 7.115 -8.336 1.00 23.94 396 SER F N 1
ATOM 4412 C CA . SER F 1 82 ? -37.259 7.727 -7.052 1.00 25.22 396 SER F CA 1
ATOM 4413 C C . SER F 1 82 ? -36.735 9.148 -7.316 1.00 24.77 396 SER F C 1
ATOM 4414 O O . SER F 1 82 ? -35.929 9.338 -8.233 1.00 23.40 396 SER F O 1
ATOM 4417 N N . HIS F 1 83 ? -37.182 10.120 -6.536 1.00 27.01 397 HIS F N 1
ATOM 4418 C CA . HIS F 1 83 ? -36.676 11.514 -6.585 1.00 24.39 397 HIS F CA 1
ATOM 4419 C C . HIS F 1 83 ? -35.253 11.555 -6.033 1.00 25.55 397 HIS F C 1
ATOM 4420 O O . HIS F 1 83 ? -35.047 11.298 -4.831 1.00 27.40 397 HIS F O 1
ATOM 4427 N N . ILE F 1 84 ? -34.269 11.777 -6.898 1.00 20.92 398 ILE F N 1
ATOM 4428 C CA . ILE F 1 84 ? -32.848 11.744 -6.461 1.00 18.54 398 ILE F CA 1
ATOM 4429 C C . ILE F 1 84 ? -32.405 13.163 -6.077 1.00 16.90 398 ILE F C 1
ATOM 4430 O O . ILE F 1 84 ? -31.572 13.298 -5.192 1.00 20.35 398 ILE F O 1
ATOM 4435 N N . GLY F 1 85 ? -32.885 14.170 -6.819 1.00 17.71 399 GLY F N 1
ATOM 4436 C CA . GLY F 1 85 ? -32.508 15.564 -6.591 1.00 18.76 399 GLY F CA 1
ATOM 4437 C C . GLY F 1 85 ? -33.014 16.497 -7.675 1.00 19.30 399 GLY F C 1
ATOM 4438 O O . GLY F 1 85 ? -34.193 16.408 -8.077 1.00 21.64 399 GLY F O 1
ATOM 4439 N N . TRP F 1 86 ? -32.131 17.371 -8.156 1.00 19.91 400 TRP F N 1
ATOM 4440 C CA . TRP F 1 86 ? -32.510 18.476 -9.070 1.00 18.38 400 TRP F CA 1
ATOM 4441 C C . TRP F 1 86 ? -31.374 18.767 -10.043 1.00 19.86 400 TRP F C 1
ATOM 4442 O O . TRP F 1 86 ? -30.228 18.688 -9.659 1.00 20.51 400 TRP F O 1
ATOM 4453 N N . LYS F 1 87 ? -31.744 19.168 -11.242 1.00 19.20 401 LYS F N 1
ATOM 4454 C CA . LYS F 1 87 ? -30.835 19.834 -12.197 1.00 22.01 401 LYS F CA 1
ATOM 4455 C C . LYS F 1 87 ? -30.884 21.316 -11.873 1.00 22.05 401 LYS F C 1
ATOM 4456 O O . LYS F 1 87 ? -32.007 21.844 -11.771 1.00 22.91 401 LYS F O 1
ATOM 4462 N N . PHE F 1 88 ? -29.721 21.935 -11.674 1.00 21.53 402 PHE F N 1
ATOM 4463 C CA . PHE F 1 88 ? -29.591 23.397 -11.489 1.00 20.69 402 PHE F CA 1
ATOM 4464 C C . PHE F 1 88 ? -29.078 24.014 -12.783 1.00 22.52 402 PHE F C 1
ATOM 4465 O O . PHE F 1 88 ? -28.078 23.518 -13.339 1.00 22.56 402 PHE F O 1
ATOM 4473 N N . THR F 1 89 ? -29.785 25.034 -13.258 1.00 25.00 403 THR F N 1
ATOM 4474 C CA . THR F 1 89 ? -29.511 25.728 -14.537 1.00 26.64 403 THR F CA 1
ATOM 4475 C C . THR F 1 89 ? -29.301 27.221 -14.277 1.00 25.52 403 THR F C 1
ATOM 4476 O O . THR F 1 89 ? -30.143 27.842 -13.610 1.00 27.68 403 THR F O 1
ATOM 4480 N N . ALA F 1 90 ? -28.202 27.778 -14.776 1.00 26.23 404 ALA F N 1
ATOM 4481 C CA . ALA F 1 90 ? -27.825 29.197 -14.574 1.00 27.27 404 ALA F CA 1
ATOM 4482 C C . ALA F 1 90 ? -28.883 30.109 -15.201 1.00 29.25 404 ALA F C 1
ATOM 4483 O O . ALA F 1 90 ? -29.421 29.763 -16.251 1.00 34.75 404 ALA F O 1
ATOM 4485 N N . THR F 1 91 ? -29.204 31.218 -14.534 1.00 31.41 405 THR F N 1
ATOM 4486 C CA . THR F 1 91 ? -30.121 32.276 -15.037 1.00 32.07 405 THR F CA 1
ATOM 4487 C C . THR F 1 91 ? -29.325 33.373 -15.770 1.00 35.14 405 THR F C 1
ATOM 4488 O O . THR F 1 91 ? -29.959 34.254 -16.331 1.00 40.25 405 THR F O 1
ATOM 4492 N N . LYS F 1 92 ? -27.997 33.330 -15.748 1.00 34.83 406 LYS F N 1
ATOM 4493 C CA . LYS F 1 92 ? -27.081 34.348 -16.342 1.00 36.45 406 LYS F CA 1
ATOM 4494 C C . LYS F 1 92 ? -25.917 33.652 -17.050 1.00 39.43 406 LYS F C 1
ATOM 4495 O O . LYS F 1 92 ? -25.345 32.724 -16.443 1.00 37.02 406 LYS F O 1
ATOM 4501 N N . LYS F 1 93 ? -25.484 34.194 -18.182 1.00 42.98 407 LYS F N 1
ATOM 4502 C CA . LYS F 1 93 ? -24.434 33.605 -19.055 1.00 39.92 407 LYS F CA 1
ATOM 4503 C C . LYS F 1 93 ? -23.064 33.654 -18.356 1.00 38.62 407 LYS F C 1
ATOM 4504 O O . LYS F 1 93 ? -22.205 32.843 -18.721 1.00 41.23 407 LYS F O 1
ATOM 4510 N N . ASP F 1 94 ? -22.826 34.586 -17.422 1.00 35.65 408 ASP F N 1
ATOM 4511 C CA . ASP F 1 94 ? -21.443 34.826 -16.922 1.00 39.34 408 ASP F CA 1
ATOM 4512 C C . ASP F 1 94 ? -21.087 33.854 -15.784 1.00 40.24 408 ASP F C 1
ATOM 4513 O O . ASP F 1 94 ? -19.932 33.918 -15.276 1.00 46.21 408 ASP F O 1
ATOM 4518 N N . MET F 1 95 ? -22.036 32.992 -15.377 1.00 35.32 409 MET F N 1
ATOM 4519 C CA . MET F 1 95 ? -21.869 32.090 -14.214 1.00 33.38 409 MET F CA 1
ATOM 4520 C C . MET F 1 95 ? -21.224 30.765 -14.642 1.00 31.17 409 MET F C 1
ATOM 4521 O O . MET F 1 95 ? -21.382 30.374 -15.804 1.00 32.63 409 MET F O 1
ATOM 4526 N N . SER F 1 96 ? -20.528 30.114 -13.717 1.00 28.68 410 SER F N 1
ATOM 4527 C CA . SER F 1 96 ? -19.863 28.820 -13.978 1.00 26.60 410 SER F CA 1
ATOM 4528 C C . SER F 1 96 ? -20.057 27.914 -12.779 1.00 25.40 410 SER F C 1
ATOM 4529 O O . SER F 1 96 ? -19.806 28.334 -11.648 1.00 25.26 410 SER F O 1
ATOM 4532 N N . PRO F 1 97 ? -20.504 26.656 -12.962 1.00 24.09 411 PRO F N 1
ATOM 4533 C CA . PRO F 1 97 ? -20.937 26.117 -14.253 1.00 22.41 411 PRO F CA 1
ATOM 4534 C C . PRO F 1 97 ? -22.314 26.640 -14.670 1.00 22.38 411 PRO F C 1
ATOM 4535 O O . PRO F 1 97 ? -23.035 27.173 -13.836 1.00 23.23 411 PRO F O 1
ATOM 4539 N N A GLN F 1 98 ? -22.665 26.467 -15.941 0.50 22.55 412 GLN F N 1
ATOM 4540 N N B GLN F 1 98 ? -22.639 26.499 -15.959 0.50 23.69 412 GLN F N 1
ATOM 4541 C CA A GLN F 1 98 ? -23.994 26.872 -16.470 0.50 23.81 412 GLN F CA 1
ATOM 4542 C CA B GLN F 1 98 ? -23.954 26.855 -16.555 0.50 26.85 412 GLN F CA 1
ATOM 4543 C C A GLN F 1 98 ? -25.053 25.880 -15.977 0.50 23.48 412 GLN F C 1
ATOM 4544 C C B GLN F 1 98 ? -25.033 25.891 -16.020 0.50 25.30 412 GLN F C 1
ATOM 4545 O O A GLN F 1 98 ? -26.222 26.234 -15.922 0.50 22.56 412 GLN F O 1
ATOM 4546 O O B GLN F 1 98 ? -26.207 26.289 -16.009 0.50 27.88 412 GLN F O 1
ATOM 4557 N N . LYS F 1 99 ? -24.651 24.661 -15.639 1.00 23.43 413 LYS F N 1
ATOM 4558 C CA . LYS F 1 99 ? -25.560 23.655 -15.069 1.00 21.69 413 LYS F CA 1
ATOM 4559 C C . LYS F 1 99 ? -24.768 22.726 -14.143 1.00 21.11 413 LYS F C 1
ATOM 4560 O O . LYS F 1 99 ? -23.588 22.566 -14.285 1.00 20.88 413 LYS F O 1
ATOM 4566 N N . PHE F 1 100 ? -25.480 22.115 -13.213 1.00 19.22 414 PHE F N 1
ATOM 4567 C CA . PHE F 1 100 ? -24.934 21.042 -12.366 1.00 17.38 414 PHE F CA 1
ATOM 4568 C C . PHE F 1 100 ? -26.119 20.274 -11.812 1.00 18.85 414 PHE F C 1
ATOM 4569 O O . PHE F 1 100 ? -27.297 20.639 -12.082 1.00 22.46 414 PHE F O 1
ATOM 4577 N N . TRP F 1 101 ? -25.822 19.237 -11.043 1.00 17.93 415 TRP F N 1
ATOM 4578 C CA . TRP F 1 101 ? -26.867 18.463 -10.336 1.00 18.11 415 TRP F CA 1
ATOM 4579 C C . TRP F 1 101 ? -26.698 18.593 -8.841 1.00 17.10 415 TRP F C 1
ATOM 4580 O O . TRP F 1 101 ? -25.573 18.415 -8.340 1.00 16.19 415 TRP F O 1
ATOM 4591 N N . GLY F 1 102 ? -27.811 18.830 -8.152 1.00 18.41 416 GLY F N 1
ATOM 4592 C CA . GLY F 1 102 ? -27.851 18.724 -6.697 1.00 18.61 416 GLY F CA 1
ATOM 4593 C C . GLY F 1 102 ? -28.589 17.463 -6.329 1.00 18.08 416 GLY F C 1
ATOM 4594 O O . GLY F 1 102 ? -29.775 17.377 -6.660 1.00 20.08 416 GLY F O 1
ATOM 4595 N N . LEU F 1 103 ? -27.925 16.513 -5.715 1.00 19.31 417 LEU F N 1
ATOM 4596 C CA . LEU F 1 103 ? -28.494 15.166 -5.408 1.00 20.63 417 LEU F CA 1
ATOM 4597 C C . LEU F 1 103 ? -28.564 14.930 -3.903 1.00 21.26 417 LEU F C 1
ATOM 4598 O O . LEU F 1 103 ? -27.584 15.150 -3.196 1.00 20.99 417 LEU F O 1
ATOM 4603 N N . THR F 1 104 ? -29.702 14.435 -3.443 1.00 21.79 418 THR F N 1
ATOM 4604 C CA . THR F 1 104 ? -29.900 14.062 -2.031 1.00 23.82 418 THR F CA 1
ATOM 4605 C C . THR F 1 104 ? -29.005 12.866 -1.681 1.00 22.05 418 THR F C 1
ATOM 4606 O O . THR F 1 104 ? -29.198 11.801 -2.264 1.00 24.00 418 THR F O 1
ATOM 4610 N N . ARG F 1 105 ? -28.068 13.051 -0.752 1.00 22.38 419 ARG F N 1
ATOM 4611 C CA . ARG F 1 105 ? -27.024 12.043 -0.433 1.00 25.43 419 ARG F CA 1
ATOM 4612 C C . ARG F 1 105 ? -27.663 10.707 -0.018 1.00 25.46 419 ARG F C 1
ATOM 4613 O O . ARG F 1 105 ? -27.149 9.641 -0.386 1.00 25.05 419 ARG F O 1
ATOM 4621 N N . SER F 1 106 ? -28.723 10.769 0.771 1.00 25.20 420 SER F N 1
ATOM 4622 C CA . SER F 1 106 ? -29.439 9.583 1.309 1.00 27.18 420 SER F CA 1
ATOM 4623 C C . SER F 1 106 ? -30.118 8.778 0.183 1.00 23.92 420 SER F C 1
ATOM 4624 O O . SER F 1 106 ? -30.464 7.612 0.447 1.00 25.55 420 SER F O 1
ATOM 4627 N N . ALA F 1 107 ? -30.355 9.367 -0.995 1.00 23.55 421 ALA F N 1
ATOM 4628 C CA . ALA F 1 107 ? -31.012 8.711 -2.145 1.00 22.56 421 ALA F CA 1
ATOM 4629 C C . ALA F 1 107 ? -29.993 7.897 -2.946 1.00 21.30 421 ALA F C 1
ATOM 4630 O O . ALA F 1 107 ? -30.407 7.217 -3.919 1.00 19.47 421 ALA F O 1
ATOM 4632 N N . LEU F 1 108 ? -28.719 7.930 -2.545 1.00 23.57 422 LEU F N 1
ATOM 4633 C CA . LEU F 1 108 ? -27.624 7.264 -3.269 1.00 22.20 422 LEU F CA 1
ATOM 4634 C C . LEU F 1 108 ? -26.924 6.219 -2.409 1.00 23.41 422 LEU F C 1
ATOM 4635 O O . LEU F 1 108 ? -26.854 6.359 -1.172 1.00 26.05 422 LEU F O 1
ATOM 4640 N N . LEU F 1 109 ? -26.387 5.219 -3.096 1.00 24.82 423 LEU F N 1
ATOM 4641 C CA . LEU F 1 109 ? -25.584 4.126 -2.521 1.00 28.09 423 LEU F CA 1
ATOM 4642 C C . LEU F 1 109 ? -24.230 4.134 -3.220 1.00 27.07 423 LEU F C 1
ATOM 4643 O O . LEU F 1 109 ? -24.179 4.002 -4.438 1.00 27.67 423 LEU F O 1
ATOM 4648 N N . PRO F 1 110 ? -23.069 4.179 -2.547 1.00 28.59 424 PRO F N 1
ATOM 4649 C CA . PRO F 1 110 ? -22.968 4.327 -1.101 1.00 35.66 424 PRO F CA 1
ATOM 4650 C C . PRO F 1 110 ? -23.378 5.732 -0.663 1.00 40.50 424 PRO F C 1
ATOM 4651 O O . PRO F 1 110 ? -23.118 6.686 -1.402 1.00 44.93 424 PRO F O 1
ATOM 4655 N N . THR F 1 111 ? -23.853 5.837 0.578 1.00 43.92 425 THR F N 1
ATOM 4656 C CA . THR F 1 111 ? -24.120 7.129 1.263 1.00 47.40 425 THR F CA 1
ATOM 4657 C C . THR F 1 111 ? -22.784 7.812 1.611 1.00 49.80 425 THR F C 1
ATOM 4658 O O . THR F 1 111 ? -22.144 7.387 2.591 1.00 62.86 425 THR F O 1
ATOM 4662 N N . ILE F 1 112 ? -22.410 8.840 0.828 1.00 56.05 426 ILE F N 1
ATOM 4663 C CA . ILE F 1 112 ? -21.094 9.558 0.767 1.00 60.36 426 ILE F CA 1
ATOM 4664 C C . ILE F 1 112 ? -20.519 9.386 -0.651 1.00 56.82 426 ILE F C 1
ATOM 4665 O O . ILE F 1 112 ? -19.981 10.305 -1.288 1.00 63.90 426 ILE F O 1
#

Solvent-accessible surface area: 27935 Å² total; per-residue (Å²): 128,66,46,13,13,8,0,99,119,32,101,148,13,8,0,0,4,94,28,1,58,6,49,22,125,148,165,104,18,11,12,0,0,19,1,0,2,2,49,29,83,64,216,79,34,82,117,159,25,145,32,121,32,8,8,66,7,36,0,46,2,90,113,36,60,20,88,0,0,39,29,3,36,22,71,137,170,66,32,6,6,57,69,0,10,0,0,30,119,66,19,10,56,72,46,179,131,85,40,11,21,0,116,119,30,108,158,4,10,0,0,5,87,29,2,59,6,51,20,129,194,108,34,10,12,0,4,24,0,0,1,2,49,30,81,71,205,73,34,87,116,156,25,142,31,122,25,9,8,68,6,34,0,43,1,85,85,36,60,20,77,0,0,45,24,2,31,21,76,129,180,60,27,6,5,64,89,0,12,0,0,28,95,71,18,7,75,96,105,55,43,4,13,7,0,95,97,33,103,148,11,10,0,0,6,93,35,2,58,6,64,39,80,199,104,22,12,12,0,2,15,1,0,2,1,44,26,84,70,210,70,32,84,116,72,12,96,41,116,31,10,8,71,5,22,0,31,1,98,100,44,56,31,69,1,3,58,27,3,34,22,76,143,163,61,31,7,7,48,76,0,12,0,0,36,121,67,22,10,66,75,36,114,126,145,75,62,40,10,22,0,95,123,31,111,155,4,12,0,0,3,94,30,1,54,5,64,41,79,202,139,28,14,12,0,3,33,1,0,1,2,50,24,84,65,214,81,31,88,126,168,25,145,39,121,28,10,9,70,6,39,0,30,1,81,103,43,59,34,129,0,3,57,18,2,35,19,78,130,181,63,33,7,4,88,92,0,12,0,0,40,117,77,20,3,79,96,129,90,44,18,14,6,0,91,118,32,105,157,3,12,0,0,2,82,26,1,56,5,66,34,90,97,166,78,12,12,11,0,0,18,1,0,0,2,52,30,81,69,215,73,35,86,111,62,13,72,20,119,32,10,8,69,7,32,0,46,2,86,84,36,63,20,54,0,0,40,35,3,35,20,78,131,150,55,30,7,5,53,48,0,6,0,0,39,122,65,19,14,62,90,82,129,84,58,38,1,20,0,79,122,30,107,154,4,11,0,0,6,68,28,2,49,5,63,37,80,103,160,145,15,6,12,0,0,18,0,0,1,2,55,28,84,64,213,79,36,85,117,157,25,121,25,124,23,12,9,70,5,31,0,32,2,81,88,44,58,35,116,1,4,59,47,2,31,22,77,123,169,59,24,6,7,64,45,0,8,0,0,40,81,72,22,2,74,43,66,142

Organism: Homo sapiens (NCBI:txid9606)

Sequence (568 aa):
SPTSLCCKQCQETEITTKNEIFSLSVHETLTVYKKACNLNLIGRPSTEHSWFPGYAWTVAQCKICASHHIGWKFTATKKDMMSPQKKFWGLTRSALLPTIPTSLCCKQCQETEITTKNEIFSLSHETLTVYKKACNLNLIGRPSTEHSWFPGYAWTVAQCKICASHIGWKKFTATKKDMMSPQKFWGLTRSALLPSPTSLCCKKQCQETEITTKNEIFSLSHETLTVYKKACNLNLIGRPSTEHSWFPGYAWTVAQCKICASHIGWKFTATKKDMMSPQKFWGLTRSALLPTIPSPTSSLCCKKQCQETEITTKNEIFSLSHETLTVYKKACNLNLIGRPSTEHSWFPGYAWTVAQCKICASHIGWKFTATKKDMMSPQQKFWGLTRSALLPSPTSLCCKQCQETEITTKNEIFSLSVHEETLTVYKKACNLNLIGRPSTEHSWFPGYAWTVAQQCKICASHHIGWKFTATKKDMSPQKFWGLTRSALLPTSPTSLCCKKQCQETEITTKNEIFSLSVHETLTVYKKACNLNLIGRPSTEHSWFPGYAWTVAQCKICASHIGWKFTATKKDMSPQQKFWGLTRSALLPTI

Foldseek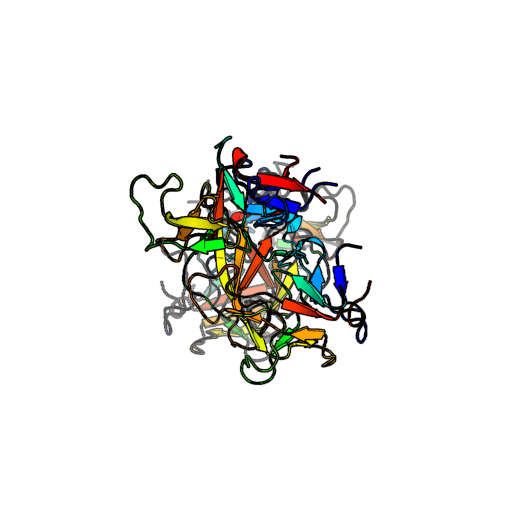 3Di:
DLQFKAQPPVQPHTFHGPVQFDDPPPVFKTKGADTDQWDWDDDWDPVVPPRPQWTWTFIARNPPRHGFFTKTAGNDPVDPPRIITIGGSVRIDRHD/DQFKAQPVVQPHTFGGPVQFDCPPPQWTKGADTDQWDWDDDWDPVVPPRPQWTWTFIARNPPRHGFFTKTAGNDPVDPPRIITIGRSVRIDD/DLQFKAQPPVVPHTFHGPVQFDDDVDLWTKGADTDQWDWDDDWDPVVDPDPQWTWTFIAHNPPRHGFFTKTAGNDPVDPPRIITIGRSVRIDRHPD/DQQFKAQPVVQPHGFHGPVQFDDPVPQWTKGADTDQWDWDDDWDQVVDPDPQWTWTFIAHNPPRHGFFTKTAGNDPVDPPRIITIGRSVRIDD/DLFFKAQPVVQPHTFGTPVQFDDPVPVQWTKGADTDQWDWDDDWDPVVPPHPQWTWTFIARNPPRHGFFTKTAGNDPVDPPRIITIGRSVRIDGD/DPQFKAQPVVQPHGFHGPVQFDDDVQVQWTKGADTDQWDWDDDWDPVVPPDPQWTWTFIARNPPRHGFFTKTAGPDPVDPPRIITIGRLVRIPPSD

Nearest PDB structures (foldseek):
  9cuo-assembly2_E  TM=1.004E+00  e=2.140E-17  Homo sapiens
  9cuo-assembly1_B  TM=1.006E+00  e=5.581E-17  Homo sapiens
  4tzc-assembly3_C  TM=1.006E+00  e=1.824E-16  Mus musculus
  5yiz-assembly9_Y  TM=9.819E-01  e=1.300E-16  Mus musculus
  5yj1-assembly14_n  TM=1.006E+00  e=2.864E-16  Mus musculus

Secondary structure (DSSP, 8-state):
---EEEETTTSS-EEEEGGGB------SEEEES---SEEEEEEEE-TT-SSTTEEEEEEEETTT--EEEEEEEESSTTSSSSEEEEEEGGGEEEE-/--EEEETTTSS-EEEEGGGB------EEEES---SEEEEEEEE-TT-SSTTEEEEEEEETTT--EEEEEEEESSTTSSSSEEEEEEGGGEE-/---EEEETTTSS-EEEEGGGB------EEEES---SEEEEEEEE-TT-SSTTEEEEEEEETTT--EEEEEEEESSTT-SSSEEEEEEGGGEEEE--/---EEEETTTSS-EEEEGGGEE-----EEEES---SEEEEEEEE-TT-SSTTEEEEEEEETTT--EEEEEEEESSTTSSSSEEEEEEGGGEE-/-TTEEEETTTSS-EEEEGGGEE----TTEEEES---SEEEEEEEE-TT-SSTTEEEEEEEETTT--EEEEEEEESSTTSSSSEEEEEEGGGEEE-/---EEEETTTSS-EEEEGGGEE----TTEEEES---SEEEEEEEE-TT-SSTTEEEEEEEETTT--EEEEEEEESSTTSSSSEEEEEEGGGEES--

Radius of gyration: 31.08 Å; Cα contacts (8 Å, |Δi|>4): 1506; chains: 6; bounding box: 82×77×46 Å